Protein AF-A0A8C1F194-F1 (afdb_monomer_lite)

Radius of gyration: 72.13 Å; chains: 1; bounding box: 175×102×211 Å

Organism: NCBI:txid630221

Foldseek 3Di:
DDDDDDDDDDDDDDDDDDDDDDDDDDDDDDDDDDDDDDDDDDDDDDDDDDDDDDDDDDDDDDDDDDDDDDDDDDDDDDDDDDDDDDDDDDDDDDDDDPPPVVVVVVVVVVVVVVVVVVVVVVVVVVVVVVVVVVVVVVVDVVCDPVPPPPCVVCVVVVVVVVVVVVVVVVVVVVVVVVVVVVVVVVVVVVVVVVVVVVVVVVVVVVVVVVVVVVVVVVVVVVVVVVVVVVVVVVVVVVVVVVVVVVVVVVVVVVDPDPDPDDDDDDDPVVVVVVVVVVVVVVVVVVVVVVVVVVVVVVVVVVVVVVVVVVVVVVVVVVVVVVVVVVVVVVVVVVVVVVVVVVVVVVVVVVVVVVVVVVVVVVVVVVVVVVVVVVVVVVVVVVVVVVVVVVVVVVVVVVVVVVVVVVVVVVVVVVDDDDDDDDEDEEDADEDEDAAEDYEYAHYEYEYAAYDYEYAAYDYEYAHEEYEYEHDHYDYVHYHYDDYDDDDDDDDDDDDDDDD

Secondary structure (DSSP, 8-state):
-------PPPP-PPPP-PPPP----------PPPPPPP------------PPP-------------------------------------------S-HHHHHHHHHHHHHHHHHHHHHHHHHHHHHHHHHHHHHHHHHHHHH-S-----THHHHHHHHHHHHHHHHHHHHHHHHHHHHHHHHHHHHHHHHHHHHHHHHHHHHHHHHHHHHHHHHHHHHHHHHHHHHHHHHHHHHHHHHHHHHHHHHHHHHHHT----------S---HHHHHHHHHHHHHHHHHHHHHHHHHHHHHHHHHHHHHHHHHHHHHHHHHHHHHHHHHHHHHHHHHHHHHHHHHHHHHHHHHHHHHHHHHHHHHHHHHHHHHHHHHHHHHHHHHHHHHHHHHHHHHHHHHHHHHHHHHHHHHHHH--S--------EESSSEEEEEEEEEEEEEEEEEEEEEEEEEEEEEEEEEEEEEEEEEEEEEESSEEEEESS----------------

Structure (mmCIF, N/CA/C/O backbone):
data_AF-A0A8C1F194-F1
#
_entry.id   AF-A0A8C1F194-F1
#
loop_
_atom_site.group_PDB
_atom_site.id
_atom_site.type_symbol
_atom_site.label_atom_id
_atom_site.label_alt_id
_atom_site.label_comp_id
_atom_site.label_asym_id
_atom_site.label_entity_id
_atom_site.label_seq_id
_atom_site.pdbx_PDB_ins_code
_atom_site.Cartn_x
_atom_site.Cartn_y
_atom_site.Cartn_z
_atom_site.occupancy
_atom_site.B_iso_or_equiv
_atom_site.auth_seq_id
_atom_site.auth_comp_id
_atom_site.auth_asym_id
_atom_site.auth_atom_id
_atom_site.pdbx_PDB_model_num
ATOM 1 N N . MET A 1 1 ? -29.344 -15.451 88.064 1.00 50.44 1 MET A N 1
ATOM 2 C CA . MET A 1 1 ? -28.069 -15.823 87.417 1.00 50.44 1 MET A CA 1
ATOM 3 C C . MET A 1 1 ? -28.387 -16.299 86.014 1.00 50.44 1 MET A C 1
ATOM 5 O O . MET A 1 1 ? -28.995 -17.350 85.876 1.00 50.44 1 MET A O 1
ATOM 9 N N . SER A 1 2 ? -28.034 -15.521 84.996 1.00 39.72 2 SER A N 1
ATOM 10 C CA . SER A 1 2 ? -28.144 -15.930 83.594 1.00 39.72 2 SER A CA 1
ATOM 11 C C . SER A 1 2 ? -27.143 -15.118 82.774 1.00 39.72 2 SER A C 1
ATOM 13 O O . SER A 1 2 ? -27.039 -13.900 82.901 1.00 39.72 2 SER A O 1
ATOM 15 N N . ILE A 1 3 ? -26.323 -15.859 82.038 1.00 41.69 3 ILE A N 1
ATOM 16 C CA . ILE A 1 3 ? -25.083 -15.454 81.377 1.00 41.69 3 ILE A CA 1
ATOM 17 C C . ILE A 1 3 ? -25.414 -14.800 80.032 1.00 41.69 3 ILE A C 1
ATOM 19 O O . ILE A 1 3 ? -26.185 -15.351 79.251 1.00 41.69 3 ILE A O 1
ATOM 23 N N . SER A 1 4 ? -24.818 -13.637 79.760 1.00 36.31 4 SER A N 1
ATOM 24 C CA . SER A 1 4 ? -24.945 -12.918 78.488 1.00 36.31 4 SER A CA 1
ATOM 25 C C . SER A 1 4 ? -23.774 -13.282 77.573 1.00 36.31 4 SER A C 1
ATOM 27 O O . SER A 1 4 ? -22.620 -13.004 77.902 1.00 36.31 4 SER A O 1
ATOM 29 N N . VAL A 1 5 ? -24.058 -13.933 76.442 1.00 39.62 5 VAL A N 1
ATOM 30 C CA . VAL A 1 5 ? -23.066 -14.258 75.405 1.00 39.62 5 VAL A CA 1
ATOM 31 C C . VAL A 1 5 ? -23.180 -13.221 74.293 1.00 39.62 5 VAL A C 1
ATOM 33 O O . VAL A 1 5 ? -24.197 -13.124 73.612 1.00 39.62 5 VAL A O 1
ATOM 36 N N . ARG A 1 6 ? -22.119 -12.430 74.124 1.00 40.50 6 ARG A N 1
ATOM 37 C CA . ARG A 1 6 ? -21.979 -11.412 73.079 1.00 40.50 6 ARG A CA 1
ATOM 38 C C . ARG A 1 6 ? -21.239 -12.037 71.897 1.00 40.50 6 ARG A C 1
ATOM 40 O O . ARG A 1 6 ? -20.078 -12.409 72.041 1.00 40.50 6 ARG A O 1
ATOM 47 N N . THR A 1 7 ? -21.882 -12.144 70.739 1.00 40.09 7 THR A N 1
ATOM 48 C CA . THR A 1 7 ? -21.241 -12.602 69.496 1.00 40.09 7 THR A CA 1
ATOM 49 C C . THR A 1 7 ? -20.994 -11.397 68.592 1.00 40.09 7 THR A C 1
ATOM 51 O O . THR A 1 7 ? -21.928 -10.723 68.169 1.00 40.09 7 THR A O 1
ATOM 54 N N . THR A 1 8 ? -19.727 -11.094 68.321 1.00 44.09 8 THR A N 1
ATOM 55 C CA . THR A 1 8 ? -19.296 -10.064 67.366 1.00 44.09 8 THR A CA 1
ATOM 56 C C . THR A 1 8 ? -19.039 -10.712 66.008 1.00 44.09 8 THR A C 1
ATOM 58 O O . THR A 1 8 ? -18.159 -11.567 65.905 1.00 44.09 8 THR A O 1
ATOM 61 N N . THR A 1 9 ? -19.760 -10.308 64.961 1.00 38.78 9 THR A N 1
ATOM 62 C CA . THR A 1 9 ? -19.493 -10.744 63.581 1.00 38.78 9 THR A CA 1
ATOM 63 C C . THR A 1 9 ? -18.764 -9.657 62.795 1.00 38.78 9 THR A C 1
ATOM 65 O O . THR A 1 9 ? -19.242 -8.532 62.678 1.00 38.78 9 THR A O 1
ATOM 68 N N . SER A 1 10 ? -17.599 -10.038 62.274 1.00 33.31 10 SER A N 1
ATOM 69 C CA . SER A 1 10 ? -16.697 -9.285 61.399 1.00 33.31 10 SER A CA 1
ATOM 70 C C . SER A 1 10 ? -17.302 -9.047 60.007 1.00 33.31 10 SER A C 1
ATOM 72 O O . SER A 1 10 ? -17.855 -9.965 59.400 1.00 33.31 10 SER A O 1
ATOM 74 N N . THR A 1 11 ? -17.182 -7.819 59.501 1.00 40.97 11 THR A N 1
ATOM 75 C CA . THR A 1 11 ? -17.587 -7.367 58.163 1.00 40.97 11 THR A CA 1
ATOM 76 C C . THR A 1 11 ? -16.415 -7.448 57.177 1.00 40.97 11 THR A C 1
ATOM 78 O O . THR A 1 11 ? -15.354 -6.878 57.416 1.00 40.97 11 THR A O 1
ATOM 81 N N . VAL A 1 12 ? -16.622 -8.105 56.030 1.00 41.25 12 VAL A N 1
ATOM 82 C CA . VAL A 1 12 ? -15.700 -8.126 54.872 1.00 41.25 12 VAL A CA 1
ATOM 83 C C . VAL A 1 12 ? -16.417 -7.480 53.670 1.00 41.25 12 VAL A C 1
ATOM 85 O O . VAL A 1 12 ? -17.609 -7.745 53.489 1.00 41.25 12 VAL A O 1
ATOM 88 N N . PRO A 1 13 ? -15.764 -6.625 52.854 1.00 46.56 13 PRO A N 1
ATOM 89 C CA . PRO A 1 13 ? -16.450 -5.829 51.832 1.00 46.56 13 PRO A CA 1
ATOM 90 C C . PRO A 1 13 ? -16.726 -6.610 50.533 1.00 46.56 13 PRO A C 1
ATOM 92 O O . PRO A 1 13 ? -15.889 -7.374 50.055 1.00 46.56 13 PRO A O 1
ATOM 95 N N . ARG A 1 14 ? -17.908 -6.378 49.940 1.00 40.50 14 ARG A N 1
ATOM 96 C CA . ARG A 1 14 ? -18.351 -6.927 48.644 1.00 40.50 14 ARG A CA 1
ATOM 97 C C . ARG A 1 14 ? -17.940 -6.019 47.481 1.00 40.50 14 ARG A C 1
ATOM 99 O O . ARG A 1 14 ? -18.200 -4.820 47.503 1.00 40.50 14 ARG A O 1
ATOM 106 N N . THR A 1 15 ? -17.361 -6.618 46.445 1.00 36.88 15 THR A N 1
ATOM 107 C CA . THR A 1 15 ? -17.033 -6.005 45.152 1.00 36.88 15 THR A CA 1
ATOM 108 C C . THR A 1 15 ? -18.245 -6.016 44.208 1.00 36.88 15 THR A C 1
ATOM 110 O O . THR A 1 15 ? -18.933 -7.024 44.059 1.00 36.88 15 THR A O 1
ATOM 113 N N . MET A 1 16 ? -18.511 -4.874 43.568 1.00 36.81 16 MET A N 1
ATOM 114 C CA . MET A 1 16 ? -19.557 -4.672 42.556 1.00 36.81 16 MET A CA 1
ATOM 115 C C . MET A 1 16 ? -18.993 -4.964 41.158 1.00 36.81 16 MET A C 1
ATOM 117 O O . MET A 1 16 ? -17.970 -4.394 40.784 1.00 36.81 16 MET A O 1
ATOM 121 N N . THR A 1 17 ? -19.651 -5.825 40.374 1.00 37.31 17 THR A N 1
ATOM 122 C CA . THR A 1 17 ? -19.325 -6.053 38.953 1.00 37.31 17 THR A CA 1
ATOM 123 C C . THR A 1 17 ? -20.550 -5.785 38.077 1.00 37.31 17 THR A C 1
ATOM 125 O O . THR A 1 17 ? -21.579 -6.449 38.190 1.00 37.31 17 THR A O 1
ATOM 128 N N . SER A 1 18 ? -20.436 -4.779 37.208 1.00 34.41 18 SER A N 1
ATOM 129 C CA . SER A 1 18 ? -21.447 -4.379 36.223 1.00 34.41 18 SER A CA 1
ATOM 130 C C . SER A 1 18 ? -21.389 -5.281 34.984 1.00 34.41 18 SER A C 1
ATOM 132 O O . SER A 1 18 ? -20.311 -5.514 34.440 1.00 34.41 18 SER A O 1
ATOM 134 N N . LYS A 1 19 ? -22.542 -5.769 34.507 1.00 39.78 19 LYS A N 1
ATOM 135 C CA . LYS A 1 19 ? -22.670 -6.535 33.253 1.00 39.78 19 LYS A CA 1
ATOM 136 C C . LYS A 1 19 ? -23.066 -5.603 32.100 1.00 39.78 19 LYS A C 1
ATOM 138 O O . LYS A 1 19 ? -24.067 -4.901 32.208 1.00 39.78 19 LYS A O 1
ATOM 143 N N . SER A 1 20 ? -22.323 -5.633 30.992 1.00 32.28 20 SER A N 1
ATOM 144 C CA . SER A 1 20 ? -22.702 -5.018 29.713 1.00 32.28 20 SER A CA 1
ATOM 145 C C . SER A 1 20 ? -23.246 -6.079 28.746 1.00 32.28 20 SER A C 1
ATOM 147 O O . SER A 1 20 ? -22.721 -7.188 28.649 1.00 32.28 20 SER A O 1
ATOM 149 N N . ILE A 1 21 ? -24.337 -5.747 28.051 1.00 38.59 21 ILE A N 1
ATOM 150 C CA . ILE A 1 21 ? -25.030 -6.603 27.078 1.00 38.59 21 ILE A CA 1
ATOM 151 C C . ILE A 1 21 ? -24.616 -6.154 25.671 1.00 38.59 21 ILE A C 1
ATOM 153 O O . ILE A 1 21 ? -24.844 -5.003 25.305 1.00 38.59 21 ILE A O 1
ATOM 157 N N . ILE A 1 22 ? -24.027 -7.057 24.878 1.00 35.84 22 ILE A N 1
ATOM 158 C CA . ILE A 1 22 ? -23.713 -6.843 23.456 1.00 35.84 22 ILE A CA 1
ATOM 159 C C . ILE A 1 22 ? -24.602 -7.757 22.607 1.00 35.84 22 ILE A C 1
ATOM 161 O O . ILE A 1 22 ? -24.515 -8.983 22.677 1.00 35.84 22 ILE A O 1
ATOM 165 N N . THR A 1 23 ? -25.439 -7.138 21.777 1.00 32.66 23 THR A N 1
ATOM 166 C CA . THR A 1 23 ? -26.305 -7.776 20.779 1.00 32.66 23 THR A CA 1
ATOM 167 C C . THR A 1 23 ? -25.491 -8.143 19.533 1.00 32.66 23 THR A C 1
ATOM 169 O O . THR A 1 23 ? -24.888 -7.269 18.916 1.00 32.66 23 THR A O 1
ATOM 172 N N . LYS A 1 24 ? -25.479 -9.424 19.130 1.00 34.50 24 LYS A N 1
ATOM 173 C CA . LYS A 1 24 ? -24.885 -9.887 17.859 1.00 34.50 24 LYS A CA 1
ATOM 174 C C . LYS A 1 24 ? -25.947 -9.967 16.758 1.00 34.50 24 LYS A C 1
ATOM 176 O O . LYS A 1 24 ? -26.839 -10.809 16.815 1.00 34.50 24 LYS A O 1
ATOM 181 N N . THR A 1 25 ? -25.802 -9.143 15.726 1.00 31.45 25 THR A N 1
ATOM 182 C CA . THR A 1 25 ? -26.462 -9.294 14.421 1.00 31.45 25 THR A CA 1
ATOM 183 C C . THR A 1 25 ? -25.709 -10.330 13.583 1.00 31.45 25 THR A C 1
ATOM 185 O O . THR A 1 25 ? -24.483 -10.331 13.514 1.00 31.45 25 THR A O 1
ATOM 188 N N . ARG A 1 26 ? -26.454 -11.253 12.971 1.00 36.19 26 ARG A N 1
ATOM 189 C CA . ARG A 1 26 ? -25.947 -12.414 12.232 1.00 36.19 26 ARG A CA 1
ATOM 190 C C . ARG A 1 26 ? -26.053 -12.124 10.732 1.00 36.19 26 ARG A C 1
ATOM 192 O O . ARG A 1 26 ? -27.164 -12.040 10.220 1.00 36.19 26 ARG A O 1
ATOM 199 N N . SER A 1 27 ? -24.929 -12.005 10.030 1.00 30.56 27 SER A N 1
ATOM 200 C CA . SER A 1 27 ? -24.871 -12.098 8.567 1.00 30.56 27 SER A CA 1
ATOM 201 C C . SER A 1 27 ? -23.971 -13.273 8.187 1.00 30.56 27 SER A C 1
ATOM 203 O O . SER A 1 27 ? -22.844 -13.410 8.654 1.00 30.56 27 SER A O 1
ATOM 205 N N . SER A 1 28 ? -24.524 -14.190 7.400 1.00 36.44 28 SER A N 1
ATOM 206 C CA . SER A 1 28 ? -23.860 -15.395 6.914 1.00 36.44 28 SER A CA 1
ATOM 207 C C . SER A 1 28 ? -23.517 -15.226 5.438 1.00 36.44 28 SER A C 1
ATOM 209 O O . SER A 1 28 ? -24.425 -15.162 4.612 1.00 36.44 28 SER A O 1
ATOM 211 N N . SER A 1 29 ? -22.231 -15.224 5.099 1.00 33.88 29 SER A N 1
ATOM 212 C CA . SER A 1 29 ? -21.746 -15.513 3.749 1.00 33.88 29 SER A CA 1
ATOM 213 C C . SER A 1 29 ? -20.820 -16.727 3.816 1.00 33.88 29 SER A C 1
ATOM 215 O O . SER A 1 29 ? -19.783 -16.724 4.475 1.00 33.88 29 SER A O 1
ATOM 217 N N . ALA A 1 30 ? -21.256 -17.816 3.185 1.00 36.25 30 ALA A N 1
ATOM 218 C CA . ALA A 1 30 ? -20.486 -19.042 3.047 1.00 36.25 30 ALA A CA 1
ATOM 219 C C . ALA A 1 30 ? -19.430 -18.862 1.947 1.00 36.25 30 ALA A C 1
ATOM 221 O O . ALA A 1 30 ? -19.770 -18.487 0.825 1.00 36.25 30 ALA A O 1
ATOM 222 N N . ALA A 1 31 ? -18.166 -19.151 2.256 1.00 31.95 31 ALA A N 1
ATOM 223 C CA . ALA A 1 31 ? -17.082 -19.215 1.282 1.00 31.95 31 ALA A CA 1
ATOM 224 C C . ALA A 1 31 ? -16.715 -20.685 1.021 1.00 31.95 31 ALA A C 1
ATOM 226 O O . ALA A 1 31 ? -16.329 -21.410 1.937 1.00 31.95 31 ALA A O 1
ATOM 227 N N . PHE A 1 32 ? -16.848 -21.125 -0.231 1.00 36.69 32 PHE A N 1
ATOM 228 C CA . PHE A 1 32 ? -16.298 -22.393 -0.719 1.00 36.69 32 PHE A CA 1
ATOM 229 C C . PHE A 1 32 ? -14.811 -22.211 -1.084 1.00 36.69 32 PHE A C 1
ATOM 231 O O . PHE A 1 32 ? -14.456 -21.155 -1.614 1.00 36.69 32 PHE A O 1
ATOM 238 N N . PRO A 1 33 ? -13.933 -23.210 -0.869 1.00 37.69 33 PRO A N 1
ATOM 239 C CA . PRO A 1 33 ? -12.520 -23.094 -1.218 1.00 37.69 33 PRO A CA 1
ATOM 240 C C . PRO A 1 33 ? -12.282 -23.375 -2.712 1.00 37.69 33 PRO A C 1
ATOM 242 O O . PRO A 1 33 ? -12.749 -24.378 -3.253 1.00 37.69 33 PRO A O 1
ATOM 245 N N . GLN A 1 34 ? -11.520 -22.503 -3.375 1.00 36.06 34 GLN A N 1
ATOM 246 C CA . GLN A 1 34 ? -11.025 -22.708 -4.741 1.00 36.06 34 GLN A CA 1
ATOM 247 C C . GLN A 1 34 ? -9.754 -23.575 -4.725 1.00 36.06 34 GLN A C 1
ATOM 249 O O . GLN A 1 34 ? -8.844 -23.349 -3.928 1.00 36.06 34 GLN A O 1
ATOM 254 N N . LYS A 1 35 ? -9.698 -24.575 -5.615 1.00 36.41 35 LYS A N 1
ATOM 255 C CA . LYS A 1 35 ? -8.530 -25.442 -5.845 1.00 36.41 35 LYS A CA 1
ATOM 256 C C . LYS A 1 35 ? -7.415 -24.675 -6.566 1.00 36.41 35 LYS A C 1
ATOM 258 O O . LYS A 1 35 ? -7.671 -23.999 -7.557 1.00 36.41 35 LYS A O 1
ATOM 263 N N . ALA A 1 36 ? -6.174 -24.865 -6.122 1.00 31.84 36 ALA A N 1
ATOM 264 C CA . ALA A 1 36 ? -4.975 -24.425 -6.832 1.00 31.84 36 ALA A CA 1
ATOM 265 C C . ALA A 1 36 ? -4.619 -25.394 -7.977 1.00 31.84 36 ALA A C 1
ATOM 267 O O . ALA A 1 36 ? -4.652 -26.612 -7.795 1.00 31.84 36 ALA A O 1
ATOM 268 N N . HIS A 1 37 ? -4.241 -24.852 -9.137 1.00 33.53 37 HIS A N 1
ATOM 269 C CA . HIS A 1 37 ? -3.618 -25.605 -10.227 1.00 33.53 37 HIS A CA 1
ATOM 270 C C . HIS A 1 37 ? -2.093 -25.468 -10.145 1.00 33.53 37 HIS A C 1
ATOM 272 O O . HIS A 1 37 ? -1.569 -24.356 -10.111 1.00 33.53 37 HIS A O 1
ATOM 278 N N . SER A 1 38 ? -1.388 -26.602 -10.119 1.00 35.56 38 SER A N 1
ATOM 279 C CA . SER A 1 38 ? 0.062 -26.660 -10.294 1.00 35.56 38 SER A CA 1
ATOM 280 C C . SER A 1 38 ? 0.410 -26.592 -11.780 1.00 35.56 38 SER A C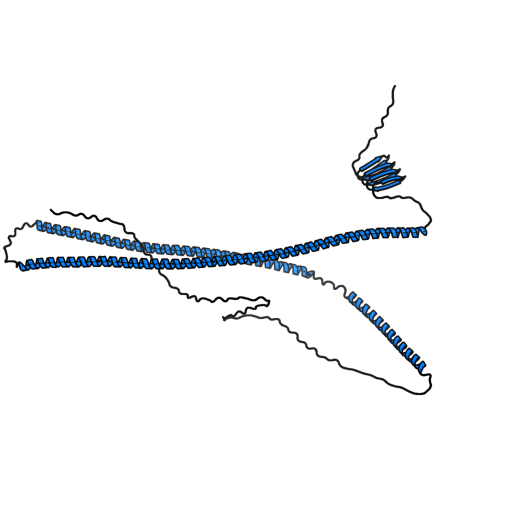 1
ATOM 282 O O . SER A 1 38 ? -0.277 -27.179 -12.617 1.00 35.56 38 SER A O 1
ATOM 284 N N . VAL A 1 39 ? 1.498 -25.900 -12.114 1.00 37.81 39 VAL A N 1
ATOM 285 C CA . VAL A 1 39 ? 2.133 -26.018 -13.428 1.00 37.81 39 VAL A CA 1
ATOM 286 C C . VAL A 1 39 ? 3.624 -26.211 -13.194 1.00 37.81 39 VAL A C 1
ATOM 288 O O . VAL A 1 39 ? 4.308 -25.321 -12.695 1.00 37.81 39 VAL A O 1
ATOM 291 N N . TYR A 1 40 ? 4.104 -27.410 -13.510 1.00 33.06 40 TYR A N 1
ATOM 292 C CA . TYR A 1 40 ? 5.517 -27.761 -13.561 1.00 33.06 40 TYR A CA 1
ATOM 293 C C . TYR A 1 40 ? 5.860 -28.167 -14.996 1.00 33.06 40 TYR A C 1
ATOM 295 O O . TYR A 1 40 ? 5.153 -28.986 -15.579 1.00 33.06 40 TYR A O 1
ATOM 303 N N . GLY A 1 41 ? 6.978 -27.643 -15.507 1.00 34.88 41 GLY A N 1
ATOM 304 C CA . GLY A 1 41 ? 7.776 -28.261 -16.569 1.00 34.88 41 GLY A CA 1
ATOM 305 C C . GLY A 1 41 ? 7.642 -27.674 -17.980 1.00 34.88 41 GLY A C 1
ATOM 306 O O . GLY A 1 41 ? 6.553 -27.615 -18.537 1.00 34.88 41 GLY A O 1
ATOM 307 N N . GLY A 1 42 ? 8.793 -27.359 -18.592 1.00 32.97 42 GLY A N 1
ATOM 308 C CA . GLY A 1 42 ? 8.965 -27.463 -20.047 1.00 32.97 42 GLY A CA 1
ATOM 309 C C . GLY A 1 42 ? 9.643 -26.283 -20.743 1.00 32.97 42 GLY A C 1
ATOM 310 O O . GLY A 1 42 ? 9.006 -25.285 -21.049 1.00 32.97 42 GLY A O 1
ATOM 311 N N . SER A 1 43 ? 10.927 -26.448 -21.057 1.00 37.84 43 SER A N 1
ATOM 312 C CA . SER A 1 43 ? 11.698 -25.643 -22.011 1.00 37.84 43 SER A CA 1
ATOM 313 C C . SER A 1 43 ? 11.348 -26.025 -23.457 1.00 37.84 43 SER A C 1
ATOM 315 O O . SER A 1 43 ? 11.416 -27.208 -23.773 1.00 37.84 43 SER A O 1
ATOM 317 N N . LEU A 1 44 ? 10.979 -25.051 -24.298 1.00 33.19 44 LEU A N 1
ATOM 318 C CA . LEU A 1 44 ? 11.390 -24.798 -25.700 1.00 33.19 44 LEU A CA 1
ATOM 319 C C . LEU A 1 44 ? 10.348 -23.890 -26.385 1.00 33.19 44 LEU A C 1
ATOM 321 O O . LEU A 1 44 ? 9.165 -23.929 -26.064 1.00 33.19 44 LEU A O 1
ATOM 325 N N . GLY A 1 45 ? 10.809 -23.049 -27.312 1.00 36.47 45 GLY A N 1
ATOM 326 C CA . GLY A 1 45 ? 10.056 -21.942 -27.904 1.00 36.47 45 GLY A CA 1
ATOM 327 C C . GLY A 1 45 ? 8.712 -22.285 -28.559 1.00 36.47 45 GLY A C 1
ATOM 328 O O . GLY A 1 45 ? 8.514 -23.348 -29.137 1.00 36.47 45 GLY A O 1
ATOM 329 N N . GLY A 1 46 ? 7.806 -21.309 -28.518 1.00 37.00 46 GLY A N 1
ATOM 330 C CA . GLY A 1 46 ? 6.520 -21.356 -29.207 1.00 37.00 46 GLY A CA 1
ATOM 331 C C . GLY A 1 46 ? 5.481 -20.501 -28.491 1.00 37.00 46 GLY A C 1
ATOM 332 O O . GLY A 1 46 ? 5.249 -20.656 -27.302 1.00 37.00 46 GLY A O 1
ATOM 333 N N . SER A 1 47 ? 4.886 -19.559 -29.215 1.00 39.75 47 SER A N 1
ATOM 334 C CA . SER A 1 47 ? 3.900 -18.589 -28.732 1.00 39.75 47 SER A CA 1
ATOM 335 C C . SER A 1 47 ? 2.678 -19.257 -28.072 1.00 39.75 47 SER A C 1
ATOM 337 O O . SER A 1 47 ? 1.928 -19.963 -28.746 1.00 39.75 47 SER A O 1
ATOM 339 N N . THR A 1 48 ? 2.428 -19.003 -26.781 1.00 33.78 48 THR A N 1
ATOM 340 C CA . THR A 1 48 ? 1.208 -19.471 -26.100 1.00 33.78 48 THR A CA 1
ATOM 341 C C . THR A 1 48 ? 0.132 -18.389 -26.146 1.00 33.78 48 THR A C 1
ATOM 343 O O . THR A 1 48 ? 0.188 -17.392 -25.428 1.00 33.78 48 THR A O 1
ATOM 346 N N . ARG A 1 49 ? -0.874 -18.599 -26.999 1.00 39.06 49 ARG A N 1
ATOM 347 C CA . ARG A 1 49 ? -2.135 -17.850 -26.994 1.00 39.06 49 ARG A CA 1
ATOM 348 C C . ARG A 1 49 ? -3.010 -18.366 -25.850 1.00 39.06 49 ARG A C 1
ATOM 350 O O . ARG A 1 49 ? -3.437 -19.516 -25.877 1.00 39.06 49 ARG A O 1
ATOM 357 N N . THR A 1 50 ? -3.304 -17.527 -24.864 1.00 32.84 50 THR A N 1
ATOM 358 C CA . THR A 1 50 ? -4.297 -17.822 -23.825 1.00 32.84 50 THR A CA 1
ATOM 359 C C . THR A 1 50 ? -5.705 -17.519 -24.342 1.00 32.84 50 THR A C 1
ATOM 361 O O . THR A 1 50 ? -6.062 -16.378 -24.626 1.00 32.84 50 THR A O 1
ATOM 364 N N . SER A 1 51 ? -6.512 -18.573 -24.482 1.00 29.95 51 SER A N 1
ATOM 365 C CA . SER A 1 51 ? -7.951 -18.492 -24.743 1.00 29.95 51 SER A CA 1
ATOM 366 C C . SER A 1 51 ? -8.673 -18.091 -23.455 1.00 29.95 51 SER A C 1
ATOM 368 O O . SER A 1 51 ? -8.532 -18.764 -22.434 1.00 29.95 51 SER A O 1
ATOM 370 N N . THR A 1 52 ? -9.429 -16.992 -23.485 1.00 34.34 52 THR A N 1
ATOM 371 C CA . THR A 1 52 ? -10.329 -16.605 -22.391 1.00 34.34 52 THR A CA 1
ATOM 372 C C . THR A 1 52 ? -11.756 -16.997 -22.751 1.00 34.34 52 THR A C 1
ATOM 374 O O . THR A 1 52 ? -12.335 -16.515 -23.721 1.00 34.34 52 THR A O 1
ATOM 377 N N . TYR A 1 53 ? -12.333 -17.882 -21.945 1.00 30.83 53 TYR A N 1
ATOM 378 C CA . TYR A 1 53 ? -13.764 -18.144 -21.910 1.00 30.83 53 TYR A CA 1
ATOM 379 C C . TYR A 1 53 ? -14.439 -16.997 -21.141 1.00 30.83 53 TYR A C 1
ATOM 381 O O . TYR A 1 53 ? -14.168 -16.784 -19.961 1.00 30.83 53 TYR A O 1
ATOM 389 N N . ARG A 1 54 ? -15.319 -16.236 -21.802 1.00 30.77 54 ARG A N 1
ATOM 390 C CA . ARG A 1 54 ? -16.285 -15.358 -21.126 1.00 30.77 54 ARG A CA 1
ATOM 391 C C . ARG A 1 54 ? -17.684 -15.936 -21.287 1.00 30.77 54 ARG A C 1
ATOM 393 O O . ARG A 1 54 ? -18.194 -16.052 -22.397 1.00 30.77 54 ARG A O 1
ATOM 400 N N . VAL A 1 55 ? -18.279 -16.282 -20.149 1.00 32.53 55 VAL A N 1
ATOM 401 C CA . VAL A 1 55 ? -19.723 -16.465 -19.971 1.00 32.53 55 VAL A CA 1
ATOM 402 C C . VAL A 1 55 ? -20.394 -15.087 -20.050 1.00 32.53 55 VAL A C 1
ATOM 404 O O . VAL A 1 55 ? -19.822 -14.087 -19.618 1.00 32.53 55 VAL A O 1
ATOM 407 N N . GLY A 1 56 ? -21.552 -15.052 -20.711 1.00 29.88 56 GLY A N 1
ATOM 408 C CA . GLY A 1 56 ? -22.137 -13.873 -21.344 1.00 29.88 56 GLY A CA 1
ATOM 409 C C . GLY A 1 56 ? -22.756 -12.799 -20.447 1.00 29.88 56 GLY A C 1
ATOM 410 O O . GLY A 1 56 ? -22.997 -12.986 -19.258 1.00 29.88 56 GLY A O 1
ATOM 411 N N . GLY A 1 57 ? -23.049 -11.671 -21.101 1.00 30.20 57 GLY A N 1
ATOM 412 C CA . GLY A 1 57 ? -23.755 -10.513 -20.556 1.00 30.20 57 GLY A CA 1
ATOM 413 C C . GLY A 1 57 ? -23.731 -9.310 -21.511 1.00 30.20 57 GLY A C 1
ATOM 414 O O . GLY A 1 57 ? -22.881 -8.450 -21.359 1.00 30.20 57 GLY A O 1
ATOM 415 N N . GLY A 1 58 ? -24.639 -9.305 -22.500 1.00 30.47 58 GLY A N 1
ATOM 416 C CA . GLY A 1 58 ? -25.351 -8.146 -23.087 1.00 30.47 58 GLY A CA 1
ATOM 417 C C . GLY A 1 58 ? -24.621 -6.901 -23.640 1.00 30.47 58 GLY A C 1
ATOM 418 O O . GLY A 1 58 ? -24.055 -6.128 -22.882 1.00 30.47 58 GLY A O 1
ATOM 419 N N . GLY A 1 59 ? -24.847 -6.628 -24.942 1.00 31.39 59 GLY A N 1
ATOM 420 C CA . GLY A 1 59 ? -24.764 -5.311 -25.620 1.00 31.39 59 GLY A CA 1
ATOM 421 C C . GLY A 1 59 ? -23.355 -4.922 -26.093 1.00 31.39 59 GLY A C 1
ATOM 422 O O . GLY A 1 59 ? -22.482 -4.688 -25.277 1.00 31.39 59 GLY A O 1
ATOM 423 N N . GLY A 1 60 ? -22.985 -4.875 -27.376 1.00 30.62 60 GLY A N 1
ATOM 424 C CA . GLY A 1 60 ? -23.706 -4.426 -28.568 1.00 30.62 60 GLY A CA 1
ATOM 425 C C . GLY A 1 60 ? -23.226 -3.010 -28.922 1.00 30.62 60 GLY A C 1
ATOM 426 O O . GLY A 1 60 ? -23.487 -2.118 -28.133 1.00 30.62 60 GLY A O 1
ATOM 427 N N . TYR A 1 61 ? -22.519 -2.861 -30.059 1.00 33.47 61 TYR A N 1
ATOM 428 C CA . TYR A 1 61 ? -22.286 -1.668 -30.916 1.00 33.47 61 TYR A CA 1
ATOM 429 C C . TYR A 1 61 ? -20.817 -1.428 -31.345 1.00 33.47 61 TYR A C 1
ATOM 431 O O . TYR A 1 61 ? -19.981 -1.033 -30.542 1.00 33.47 61 TYR A O 1
ATOM 439 N N . GLY A 1 62 ? -20.583 -1.580 -32.665 1.00 31.44 62 GLY A N 1
ATOM 440 C CA . GLY A 1 62 ? -19.548 -0.918 -33.491 1.00 31.44 62 GLY A CA 1
ATOM 441 C C . GLY A 1 62 ? -18.119 -1.469 -33.384 1.00 31.44 62 GLY A C 1
ATOM 442 O O . GLY A 1 62 ? -17.603 -1.659 -32.299 1.00 31.44 62 GLY A O 1
ATOM 443 N N . GLY A 1 63 ? -17.354 -1.738 -34.438 1.00 33.03 63 GLY A N 1
ATOM 444 C CA . GLY A 1 63 ? -17.486 -1.596 -35.885 1.00 33.03 63 GLY A CA 1
ATOM 445 C C . GLY A 1 63 ? -16.123 -2.017 -36.457 1.00 33.03 63 GLY A C 1
ATOM 446 O O . GLY A 1 63 ? -15.093 -1.502 -36.028 1.00 33.03 63 GLY A O 1
ATOM 447 N N . GLY A 1 64 ? -16.100 -3.025 -37.330 1.00 31.12 64 GLY A N 1
ATOM 448 C CA . GLY A 1 64 ? -14.871 -3.597 -37.882 1.00 31.12 64 GLY A CA 1
ATOM 449 C C . GLY A 1 64 ? -14.455 -2.934 -39.193 1.00 31.12 64 GLY A C 1
ATOM 450 O O . GLY A 1 64 ? -15.295 -2.694 -40.053 1.00 31.12 64 GLY A O 1
ATOM 451 N N . TYR A 1 65 ? -13.151 -2.720 -39.366 1.00 34.94 65 TYR A N 1
ATOM 452 C CA . TYR A 1 65 ? -12.519 -2.512 -40.668 1.00 34.94 65 TYR A CA 1
ATOM 453 C C . TYR A 1 65 ? -11.300 -3.433 -40.763 1.00 34.94 65 TYR A C 1
ATOM 455 O O . TYR A 1 65 ? -10.287 -3.217 -40.103 1.00 34.94 65 TYR A O 1
ATOM 463 N N . GLY A 1 66 ? -11.435 -4.497 -41.556 1.00 31.36 66 GLY A N 1
ATOM 464 C CA . GLY A 1 66 ? -10.345 -5.376 -41.965 1.00 31.36 66 GLY A CA 1
ATOM 465 C C . GLY A 1 66 ? -9.919 -5.036 -43.392 1.00 31.36 66 GLY A C 1
ATOM 466 O O . GLY A 1 66 ? -10.750 -5.015 -44.295 1.00 31.36 66 GLY A O 1
ATOM 467 N N . PHE A 1 67 ? -8.627 -4.777 -43.588 1.00 32.62 67 PHE A N 1
ATOM 468 C CA . PHE A 1 67 ? -7.984 -4.694 -44.899 1.00 32.62 67 PHE A CA 1
ATOM 469 C C . PHE A 1 67 ? -7.317 -6.041 -45.203 1.00 32.62 67 PHE A C 1
ATOM 471 O O . PHE A 1 67 ? -6.400 -6.454 -44.498 1.00 32.62 67 PHE A O 1
ATOM 478 N N . GLY A 1 68 ? -7.770 -6.717 -46.259 1.00 33.53 68 GLY A N 1
ATOM 479 C CA . GLY A 1 68 ? -7.178 -7.955 -46.765 1.00 33.53 68 GLY A CA 1
ATOM 480 C C . GLY A 1 68 ? -7.497 -8.120 -48.247 1.00 33.53 68 GLY A C 1
ATOM 481 O O . GLY A 1 68 ? -8.514 -8.705 -48.599 1.00 33.53 68 GLY A O 1
ATOM 482 N N . GLY A 1 69 ? -6.652 -7.552 -49.111 1.00 33.66 69 GLY A N 1
ATOM 483 C CA . GLY A 1 69 ? -6.738 -7.689 -50.566 1.00 33.66 69 GLY A CA 1
ATOM 484 C C . GLY A 1 69 ? -5.843 -8.824 -51.057 1.00 33.66 69 GLY A C 1
ATOM 485 O O . GLY A 1 69 ? -4.620 -8.710 -51.007 1.00 33.66 69 GLY A O 1
ATOM 486 N N . GLY A 1 70 ? -6.457 -9.917 -51.512 1.00 33.00 70 GLY A N 1
ATOM 487 C CA . GLY A 1 70 ? -5.790 -11.005 -52.223 1.00 33.00 70 GLY A CA 1
ATOM 488 C C . GLY A 1 70 ? -5.718 -10.712 -53.722 1.00 33.00 70 GLY A C 1
ATOM 489 O O . GLY A 1 70 ? -6.733 -10.408 -54.345 1.00 33.00 70 GLY A O 1
ATOM 490 N N . TYR A 1 71 ? -4.519 -10.815 -54.295 1.00 34.31 71 TYR A N 1
ATOM 491 C CA . TYR A 1 71 ? -4.274 -10.738 -55.733 1.00 34.31 71 TYR A CA 1
ATOM 492 C C . TYR A 1 71 ? -4.217 -12.157 -56.307 1.00 34.31 71 TYR A C 1
ATOM 494 O O . TYR A 1 71 ? -3.337 -12.938 -55.951 1.00 34.31 71 TYR A O 1
ATOM 502 N N . GLY A 1 72 ? -5.155 -12.481 -57.196 1.00 31.75 72 GLY A N 1
ATOM 503 C CA . GLY A 1 72 ? -5.128 -13.660 -58.056 1.00 31.75 72 GLY A CA 1
ATOM 504 C C . GLY A 1 72 ? -5.203 -13.212 -59.514 1.00 31.75 72 GLY A C 1
ATOM 505 O O . GLY A 1 72 ? -6.123 -12.492 -59.888 1.00 31.75 72 GLY A O 1
ATOM 506 N N . GLY A 1 73 ? -4.227 -13.613 -60.326 1.00 35.91 73 GLY A N 1
ATOM 507 C CA . GLY A 1 73 ? -4.179 -13.325 -61.759 1.00 35.91 73 GLY A CA 1
ATOM 508 C C . GLY A 1 73 ? -3.411 -14.425 -62.479 1.00 35.91 73 GLY A C 1
ATOM 509 O O . GLY A 1 73 ? -2.185 -14.471 -62.415 1.00 35.91 73 GLY A O 1
ATOM 510 N N . GLY A 1 74 ? -4.148 -15.344 -63.104 1.00 33.03 74 GLY A N 1
ATOM 511 C CA . GLY A 1 74 ? -3.604 -16.424 -63.920 1.00 33.03 74 GLY A CA 1
ATOM 512 C C . GLY A 1 74 ? -3.163 -15.919 -65.293 1.00 33.03 74 GLY A C 1
ATOM 513 O O . GLY A 1 74 ? -3.892 -15.180 -65.948 1.00 33.03 74 GLY A O 1
ATOM 514 N N . TYR A 1 75 ? -1.979 -16.349 -65.727 1.00 34.69 75 TYR A N 1
ATOM 515 C CA . TYR A 1 75 ? -1.463 -16.147 -67.077 1.00 34.69 75 TYR A CA 1
ATOM 516 C C . TYR A 1 75 ? -1.443 -17.488 -67.813 1.00 34.69 75 TYR A C 1
ATOM 518 O O . TYR A 1 75 ? -0.773 -18.429 -67.392 1.00 34.69 75 TYR A O 1
ATOM 526 N N . GLY A 1 76 ? -2.178 -17.555 -68.921 1.00 31.22 76 GLY A N 1
ATOM 527 C CA . GLY A 1 76 ? -2.104 -18.604 -69.930 1.00 31.22 76 GLY A CA 1
ATOM 528 C C . GLY A 1 76 ? -2.040 -17.948 -71.308 1.00 31.22 76 GLY A C 1
ATOM 529 O O . GLY A 1 76 ? -2.784 -17.009 -71.577 1.00 31.22 76 GLY A O 1
ATOM 530 N N . GLY A 1 77 ? -1.131 -18.412 -72.165 1.00 34.22 77 GLY A N 1
ATOM 531 C CA . GLY A 1 77 ? -0.973 -17.903 -73.528 1.00 34.22 77 GLY A CA 1
ATOM 532 C C . GLY A 1 77 ? 0.248 -18.511 -74.208 1.00 34.22 77 GLY A C 1
ATOM 533 O O . GLY A 1 77 ? 1.347 -17.973 -74.107 1.00 34.22 77 GLY A O 1
ATOM 534 N N . GLY A 1 78 ? 0.054 -19.670 -74.841 1.00 33.12 78 GLY A N 1
ATOM 535 C CA . GLY A 1 78 ? 1.071 -20.372 -75.620 1.00 33.12 78 GLY A CA 1
ATOM 536 C C . GLY A 1 78 ? 1.339 -19.703 -76.970 1.00 33.12 78 GLY A C 1
ATOM 537 O O . GLY A 1 78 ? 0.423 -19.203 -77.619 1.00 33.12 78 GLY A O 1
ATOM 538 N N . TYR A 1 79 ? 2.604 -19.732 -77.387 1.00 33.72 79 TYR A N 1
ATOM 539 C CA . TYR A 1 79 ? 3.076 -19.286 -78.696 1.00 33.72 79 TYR A CA 1
ATOM 540 C C . TYR A 1 79 ? 3.399 -20.507 -79.564 1.00 33.72 79 TYR A C 1
ATOM 542 O O . TYR A 1 79 ? 4.153 -21.385 -79.146 1.00 33.72 79 TYR A O 1
ATOM 550 N N . GLY A 1 80 ? 2.845 -20.552 -80.777 1.00 31.73 80 GLY A N 1
ATOM 551 C CA . GLY A 1 80 ? 3.141 -21.559 -81.794 1.00 31.73 80 GLY A CA 1
ATOM 552 C C . GLY A 1 80 ? 2.873 -21.023 -83.203 1.00 31.73 80 GLY A C 1
ATOM 553 O O . GLY A 1 80 ? 1.829 -20.421 -83.442 1.00 31.73 80 GLY A O 1
ATOM 554 N N . GLY A 1 81 ? 3.824 -21.254 -84.115 1.00 32.69 81 GLY A N 1
ATOM 555 C CA . GLY A 1 81 ? 3.767 -20.941 -85.554 1.00 32.69 81 GLY A CA 1
ATOM 556 C C . GLY A 1 81 ? 5.016 -20.167 -86.010 1.00 32.69 81 GLY A C 1
ATOM 557 O O . GLY A 1 81 ? 5.219 -19.046 -85.570 1.00 32.69 81 GLY A O 1
ATOM 558 N N . GLY A 1 82 ? 5.947 -20.653 -86.838 1.00 33.41 82 GLY A N 1
ATOM 559 C CA . GLY A 1 82 ? 6.025 -21.885 -87.622 1.00 33.41 82 GLY A CA 1
ATOM 560 C C . GLY A 1 82 ? 5.749 -21.664 -89.113 1.00 33.41 82 GLY A C 1
ATOM 561 O O . GLY A 1 82 ? 4.678 -22.055 -89.536 1.00 33.41 82 GLY A O 1
ATOM 562 N N . TYR A 1 83 ? 6.696 -21.098 -89.880 1.00 34.16 83 TYR A N 1
ATOM 563 C CA . TYR A 1 83 ? 6.828 -21.168 -91.358 1.00 34.16 83 TYR A CA 1
ATOM 564 C C . TYR A 1 83 ? 8.297 -20.808 -91.705 1.00 34.16 83 TYR A C 1
ATOM 566 O O . TYR A 1 83 ? 8.793 -19.818 -91.183 1.00 34.16 83 TYR A O 1
ATOM 574 N N . GLY A 1 84 ? 9.114 -21.520 -92.490 1.00 32.81 84 GLY A N 1
ATOM 575 C CA . GLY A 1 84 ? 8.891 -22.647 -93.395 1.00 32.81 84 GLY A CA 1
ATOM 576 C C . GLY A 1 84 ? 8.975 -22.205 -94.864 1.00 32.81 84 GLY A C 1
ATOM 577 O O . GLY A 1 84 ? 7.979 -21.740 -95.400 1.00 32.81 84 GLY A O 1
ATOM 578 N N . GLY A 1 85 ? 10.136 -22.376 -95.511 1.00 34.25 85 GLY A N 1
ATOM 579 C CA . GLY A 1 85 ? 10.312 -22.271 -96.971 1.00 34.25 85 GLY A CA 1
ATOM 580 C C . GLY A 1 85 ? 11.785 -22.040 -97.346 1.00 34.25 85 GLY A C 1
ATOM 581 O O . GLY A 1 85 ? 12.396 -21.111 -96.841 1.00 34.25 85 GLY A O 1
ATOM 582 N N . GLY A 1 86 ? 12.471 -22.837 -98.164 1.00 33.28 86 GLY A N 1
ATOM 583 C CA . GLY A 1 86 ? 12.033 -23.895 -99.070 1.00 33.28 86 GLY A CA 1
ATOM 584 C C . GLY A 1 86 ? 12.704 -23.686 -100.432 1.00 33.28 86 GLY A C 1
ATOM 585 O O . GLY A 1 86 ? 12.305 -22.801 -101.172 1.00 33.28 86 GLY A O 1
ATOM 586 N N . PHE A 1 87 ? 13.755 -24.476 -100.677 1.00 32.91 87 PHE A N 1
ATOM 587 C CA . PHE A 1 87 ? 14.385 -24.914 -101.935 1.00 32.91 87 PHE A CA 1
ATOM 588 C C . PHE A 1 87 ? 13.772 -24.502 -103.291 1.00 32.91 87 PHE A C 1
ATOM 590 O O . PHE A 1 87 ? 12.555 -24.506 -103.439 1.00 32.91 87 PHE A O 1
ATOM 597 N N . SER A 1 88 ? 14.616 -24.394 -104.338 1.00 34.72 88 SER A N 1
ATOM 598 C CA . SER A 1 88 ? 14.542 -25.306 -105.512 1.00 34.72 88 SER A CA 1
ATOM 599 C C . SER A 1 88 ? 15.532 -25.002 -106.673 1.00 34.72 88 SER A C 1
ATOM 601 O O . SER A 1 88 ? 15.621 -23.871 -107.129 1.00 34.72 88 SER A O 1
ATOM 603 N N . THR A 1 89 ? 16.222 -26.076 -107.127 1.00 34.34 89 THR A N 1
ATOM 604 C CA . THR A 1 89 ? 16.579 -26.531 -108.517 1.00 34.34 89 THR A CA 1
ATOM 605 C C . THR A 1 89 ? 17.225 -25.583 -109.541 1.00 34.34 89 THR A C 1
ATOM 607 O O . THR A 1 89 ? 16.821 -24.442 -109.661 1.00 34.34 89 THR A O 1
ATOM 610 N N . GLY A 1 90 ? 18.147 -25.976 -110.435 1.00 37.34 90 GLY A N 1
ATOM 611 C CA . GLY A 1 90 ? 18.692 -27.245 -110.973 1.00 37.34 90 GLY A CA 1
ATOM 612 C C . GLY A 1 90 ? 19.603 -26.866 -112.181 1.00 37.34 90 GLY A C 1
ATOM 613 O O . GLY A 1 90 ? 19.504 -25.736 -112.645 1.00 37.34 90 GLY A O 1
ATOM 614 N N . ILE A 1 91 ? 20.557 -27.668 -112.690 1.00 36.91 91 ILE A N 1
ATOM 615 C CA . ILE A 1 91 ? 20.390 -28.634 -113.808 1.00 36.91 91 ILE A CA 1
ATOM 616 C C . ILE A 1 91 ? 21.791 -29.044 -114.376 1.00 36.91 91 ILE A C 1
ATOM 618 O O . ILE A 1 91 ? 22.650 -28.181 -114.511 1.00 36.91 91 ILE A O 1
ATOM 622 N N . MET A 1 92 ? 21.921 -30.334 -114.772 1.00 37.75 92 MET A N 1
ATOM 623 C CA . MET A 1 92 ? 22.864 -31.040 -115.707 1.00 37.75 92 MET A CA 1
ATOM 624 C C . MET A 1 92 ? 24.374 -31.127 -115.364 1.00 37.75 92 MET A C 1
ATOM 626 O O . MET A 1 92 ? 25.035 -30.112 -115.224 1.00 37.75 92 MET A O 1
ATOM 630 N N . VAL A 1 93 ? 24.982 -32.299 -115.088 1.00 40.16 93 VAL A N 1
ATOM 631 C CA . VAL A 1 93 ? 25.266 -33.528 -115.893 1.00 40.16 93 VAL A CA 1
ATOM 632 C C . VAL A 1 93 ? 26.377 -33.348 -116.946 1.00 40.16 93 VAL A C 1
ATOM 634 O O . VAL A 1 93 ? 26.139 -32.736 -117.979 1.00 40.16 93 VAL A O 1
ATOM 637 N N . GLY A 1 94 ? 27.529 -34.010 -116.725 1.00 36.69 94 GLY A N 1
ATOM 638 C CA . GLY A 1 94 ? 28.390 -34.528 -117.803 1.00 36.69 94 GLY A CA 1
ATOM 639 C C . GLY A 1 94 ? 29.906 -34.301 -117.690 1.00 36.69 94 GLY A C 1
ATOM 640 O O . GLY A 1 94 ? 30.386 -33.301 -118.195 1.00 36.69 94 GLY A O 1
ATOM 641 N N . GLY A 1 95 ? 30.638 -35.292 -117.159 1.00 40.78 95 GLY A N 1
ATOM 642 C CA . GLY A 1 95 ? 31.960 -35.703 -117.673 1.00 40.78 95 GLY A CA 1
ATOM 643 C C . GLY A 1 95 ? 33.223 -34.930 -117.259 1.00 40.78 95 GLY A C 1
ATOM 644 O O . GLY A 1 95 ? 33.265 -33.713 -117.280 1.00 40.78 95 GLY A O 1
ATOM 645 N N . ASP A 1 96 ? 34.271 -35.708 -116.983 1.00 40.47 96 ASP A N 1
ATOM 646 C CA . ASP A 1 96 ? 35.702 -35.379 -117.026 1.00 40.47 96 ASP A CA 1
ATOM 647 C C . ASP A 1 96 ? 36.324 -34.520 -115.909 1.00 40.47 96 ASP A C 1
ATOM 649 O O . ASP A 1 96 ? 36.403 -33.303 -115.970 1.00 40.47 96 ASP A O 1
ATOM 653 N N . SER A 1 97 ? 36.824 -35.226 -114.883 1.00 49.84 97 SER A N 1
ATOM 654 C CA . SER A 1 97 ? 38.160 -35.122 -114.249 1.00 49.84 97 SER A CA 1
ATOM 655 C C . SER A 1 97 ? 38.822 -33.752 -113.956 1.00 49.84 97 SER A C 1
ATOM 657 O O . SER A 1 97 ? 40.009 -33.736 -113.641 1.00 49.84 97 SER A O 1
ATOM 659 N N . ASP A 1 98 ? 38.080 -32.644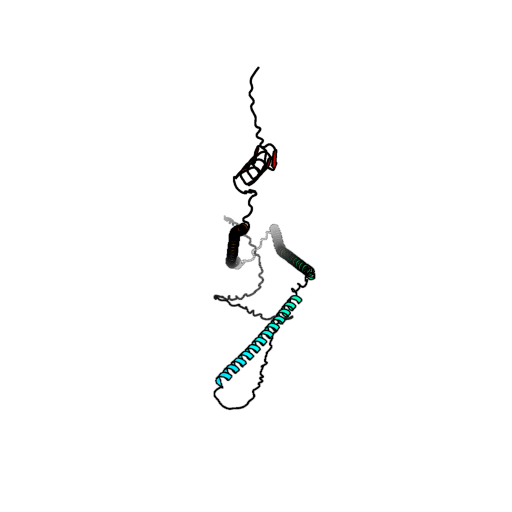 -113.961 1.00 49.25 98 ASP A N 1
ATOM 660 C CA . ASP A 1 98 ? 38.506 -31.289 -113.541 1.00 49.25 98 ASP A CA 1
ATOM 661 C C . ASP A 1 98 ? 37.635 -30.755 -112.370 1.00 49.25 98 ASP A C 1
ATOM 663 O O . ASP A 1 98 ? 37.733 -29.619 -111.898 1.00 49.25 98 ASP A O 1
ATOM 667 N N . LEU A 1 99 ? 36.754 -31.626 -111.858 1.00 52.16 99 LEU A N 1
ATOM 668 C CA . LEU A 1 99 ? 35.657 -31.321 -110.934 1.00 52.16 99 LEU A CA 1
ATOM 669 C C . LEU A 1 99 ? 36.088 -31.149 -109.463 1.00 52.16 99 LEU A C 1
ATOM 671 O O . LEU A 1 99 ? 35.304 -30.672 -108.647 1.00 52.16 99 LEU A O 1
ATOM 675 N N . ILE A 1 100 ? 37.319 -31.509 -109.094 1.00 54.00 100 ILE A N 1
ATOM 676 C CA . ILE A 1 100 ? 37.775 -31.435 -107.693 1.00 54.00 100 ILE A CA 1
ATOM 677 C C . ILE A 1 100 ? 38.373 -30.052 -107.372 1.00 54.00 100 ILE A C 1
ATOM 679 O O . ILE A 1 100 ? 38.149 -29.532 -106.281 1.00 54.00 100 ILE A O 1
ATOM 683 N N . GLN A 1 101 ? 39.023 -29.388 -108.336 1.00 52.84 101 GLN A N 1
ATOM 684 C CA . GLN A 1 101 ? 39.704 -28.101 -108.115 1.00 52.84 101 GLN A CA 1
ATOM 685 C C . GLN A 1 101 ? 38.783 -26.877 -108.308 1.00 52.84 101 GLN A C 1
ATOM 687 O O . GLN A 1 101 ? 38.929 -25.863 -107.621 1.00 52.84 101 GLN A O 1
ATOM 692 N N . LEU A 1 102 ? 37.768 -26.981 -109.176 1.00 53.59 102 LEU A N 1
ATOM 693 C CA . LEU A 1 102 ? 36.698 -25.979 -109.310 1.00 53.59 102 LEU A CA 1
ATOM 694 C C . LEU A 1 102 ? 35.714 -26.003 -108.130 1.00 53.59 102 LEU A C 1
ATOM 696 O O . LEU A 1 102 ? 35.220 -24.949 -107.731 1.00 53.59 102 LEU A O 1
ATOM 700 N N . ASN A 1 103 ? 35.477 -27.173 -107.526 1.00 59.44 103 ASN A N 1
ATOM 701 C CA . ASN A 1 103 ? 34.616 -27.306 -106.351 1.00 59.44 103 ASN A CA 1
ATOM 702 C C . ASN A 1 103 ? 35.248 -26.667 -105.102 1.00 59.44 103 ASN A C 1
ATOM 704 O O . ASN A 1 103 ? 34.564 -25.965 -104.371 1.00 59.44 103 ASN A O 1
ATOM 708 N N . GLU A 1 104 ? 36.556 -26.826 -104.886 1.00 61.91 104 GLU A N 1
ATOM 709 C CA . GLU A 1 104 ? 37.265 -26.194 -103.761 1.00 61.91 104 GLU A CA 1
ATOM 710 C C . GLU A 1 104 ? 37.346 -24.662 -103.894 1.00 61.91 104 GLU A C 1
ATOM 712 O O . GLU A 1 104 ? 37.179 -23.920 -102.926 1.00 61.91 104 GLU A O 1
ATOM 717 N N . LYS A 1 105 ? 37.522 -24.152 -105.118 1.00 74.38 105 LYS A N 1
ATOM 718 C CA . LYS A 1 105 ? 37.514 -22.706 -105.371 1.00 74.38 105 LYS A CA 1
ATOM 719 C C . LYS A 1 105 ? 36.113 -22.101 -105.234 1.00 74.38 105 LYS A C 1
ATOM 721 O O . LYS A 1 105 ? 35.977 -21.019 -104.668 1.00 74.38 105 LYS A O 1
ATOM 726 N N . ALA A 1 106 ? 35.076 -22.796 -105.704 1.00 72.88 106 ALA A N 1
ATOM 727 C CA . ALA A 1 106 ? 33.688 -22.363 -105.557 1.00 72.88 106 ALA A CA 1
ATOM 728 C C . ALA A 1 106 ? 33.212 -22.414 -104.094 1.00 72.88 106 ALA A C 1
ATOM 730 O O . ALA A 1 106 ? 32.502 -21.510 -103.649 1.00 72.88 106 ALA A O 1
ATOM 731 N N . THR A 1 107 ? 33.639 -23.411 -103.310 1.00 70.25 107 THR A N 1
ATOM 732 C CA . THR A 1 107 ? 33.348 -23.464 -101.868 1.00 70.25 107 THR A CA 1
ATOM 733 C C . THR A 1 107 ? 34.099 -22.378 -101.099 1.00 70.25 107 THR A C 1
ATOM 735 O O . THR A 1 107 ? 33.492 -21.724 -100.252 1.00 70.25 107 THR A O 1
ATOM 738 N N . MET A 1 108 ? 35.364 -22.098 -101.436 1.00 76.31 108 MET A N 1
ATOM 739 C CA . MET A 1 108 ? 36.118 -20.967 -100.873 1.00 76.31 108 MET A CA 1
ATOM 740 C C . MET A 1 108 ? 35.503 -19.611 -101.226 1.00 76.31 108 MET A C 1
ATOM 742 O O . MET A 1 108 ? 35.481 -18.708 -100.393 1.00 76.31 108 MET A O 1
ATOM 746 N N . GLN A 1 109 ? 34.963 -19.464 -102.434 1.00 81.25 109 GLN A N 1
ATOM 747 C CA . GLN A 1 109 ? 34.256 -18.252 -102.833 1.00 81.25 109 GLN A CA 1
ATOM 748 C C . GLN A 1 109 ? 32.938 -18.096 -102.065 1.00 81.25 109 GLN A C 1
ATOM 750 O O . GLN A 1 109 ? 32.689 -17.027 -101.526 1.00 81.25 109 GLN A O 1
ATOM 755 N N . ASN A 1 110 ? 32.160 -19.168 -101.884 1.00 82.19 110 ASN A N 1
ATOM 756 C CA . ASN A 1 110 ? 30.943 -19.138 -101.068 1.00 82.19 110 ASN A CA 1
ATOM 757 C C . ASN A 1 110 ? 31.227 -18.810 -99.589 1.00 82.19 110 ASN A C 1
ATOM 759 O O . ASN A 1 110 ? 30.491 -18.048 -98.963 1.00 82.19 110 ASN A O 1
ATOM 763 N N . LEU A 1 111 ? 32.320 -19.345 -99.035 1.00 83.12 111 LEU A N 1
ATOM 764 C CA . LEU A 1 111 ? 32.800 -19.016 -97.691 1.00 83.12 111 LEU A CA 1
ATOM 765 C C . LEU A 1 111 ? 33.230 -17.552 -97.583 1.00 83.12 111 LEU A C 1
ATOM 767 O O . LEU A 1 111 ? 32.871 -16.892 -96.611 1.00 83.12 111 LEU A O 1
ATOM 771 N N . ASN A 1 112 ? 33.941 -17.029 -98.582 1.00 83.62 112 ASN A N 1
ATOM 772 C CA . ASN A 1 112 ? 34.331 -15.623 -98.633 1.00 83.62 112 ASN A CA 1
ATOM 773 C C . ASN A 1 112 ? 33.131 -14.688 -98.812 1.00 83.62 112 ASN A C 1
ATOM 775 O O . ASN A 1 112 ? 33.071 -13.667 -98.137 1.00 83.62 112 ASN A O 1
ATOM 779 N N . ASP A 1 113 ? 32.145 -15.043 -99.634 1.00 84.31 113 ASP A N 1
ATOM 780 C CA . ASP A 1 113 ? 30.909 -14.271 -99.792 1.00 84.31 113 ASP A CA 1
ATOM 781 C C . ASP A 1 113 ? 30.095 -14.284 -98.490 1.00 84.31 113 ASP A C 1
ATOM 783 O O . ASP A 1 113 ? 29.549 -13.263 -98.062 1.00 84.31 113 ASP A O 1
ATOM 787 N N . ARG A 1 114 ? 30.083 -15.419 -97.780 1.00 84.62 114 ARG A N 1
ATOM 788 C CA . ARG A 1 114 ? 29.469 -15.529 -96.454 1.00 84.62 114 ARG A CA 1
ATOM 789 C C . ARG A 1 114 ? 30.231 -14.716 -95.407 1.00 84.62 114 ARG A C 1
ATOM 791 O O . ARG A 1 114 ? 29.588 -14.038 -94.608 1.00 84.62 114 ARG A O 1
ATOM 798 N N . LEU A 1 115 ? 31.564 -14.715 -95.430 1.00 87.69 115 LEU A N 1
ATOM 799 C CA . LEU A 1 115 ? 32.400 -13.869 -94.574 1.00 87.69 115 LEU A CA 1
ATOM 800 C C . LEU A 1 115 ? 32.162 -12.384 -94.872 1.00 87.69 115 LEU A C 1
ATOM 802 O O . LEU A 1 115 ? 31.990 -11.605 -93.942 1.00 87.69 115 LEU A O 1
ATOM 806 N N . ALA A 1 116 ? 32.084 -11.994 -96.144 1.00 85.88 116 ALA A N 1
ATOM 807 C CA . ALA A 1 116 ? 31.777 -10.631 -96.557 1.00 85.88 116 ALA A CA 1
ATOM 808 C C . ALA A 1 116 ? 30.388 -10.211 -96.062 1.00 85.88 116 ALA A C 1
ATOM 810 O O . ALA A 1 116 ? 30.254 -9.150 -95.458 1.00 85.88 116 ALA A O 1
ATOM 811 N N . SER A 1 117 ? 29.376 -11.076 -96.200 1.00 88.19 117 SER A N 1
ATOM 812 C CA . SER A 1 117 ? 28.036 -10.818 -95.655 1.00 88.19 117 SER A CA 1
ATOM 813 C C . SER A 1 117 ? 28.024 -10.724 -94.122 1.00 88.19 117 SER A C 1
ATOM 815 O O . SER A 1 117 ? 27.291 -9.913 -93.556 1.00 88.19 117 SER A O 1
ATOM 817 N N . TYR A 1 118 ? 28.867 -11.504 -93.436 1.00 90.69 118 TYR A N 1
ATOM 818 C CA . TYR A 1 118 ? 29.015 -11.451 -91.984 1.00 90.69 118 TYR A CA 1
ATOM 819 C C . TYR A 1 118 ? 29.716 -10.163 -91.541 1.00 90.69 118 TYR A C 1
ATOM 821 O O . TYR A 1 118 ? 29.252 -9.512 -90.611 1.00 90.69 118 TYR A O 1
ATOM 829 N N . LEU A 1 119 ? 30.776 -9.746 -92.234 1.00 90.62 119 LEU A N 1
ATOM 830 C CA . LEU A 1 119 ? 31.475 -8.484 -91.982 1.00 90.62 119 LEU A CA 1
ATOM 831 C C . LEU A 1 119 ? 30.575 -7.274 -92.251 1.00 90.62 119 LEU A C 1
ATOM 833 O O . LEU A 1 119 ? 30.555 -6.341 -91.450 1.00 90.62 119 LEU A O 1
ATOM 837 N N . GLU A 1 120 ? 29.778 -7.308 -93.319 1.00 92.38 120 GLU A N 1
ATOM 838 C CA . GLU A 1 120 ? 28.768 -6.285 -93.607 1.00 92.38 120 GLU A CA 1
ATOM 839 C C . GLU A 1 120 ? 27.712 -6.239 -92.491 1.00 92.38 120 GLU A C 1
ATOM 841 O O . GLU A 1 120 ? 27.337 -5.169 -92.004 1.00 92.38 120 GLU A O 1
ATOM 846 N N . LYS A 1 121 ? 27.282 -7.410 -91.997 1.00 92.38 121 LYS A N 1
ATOM 847 C CA . LYS A 1 121 ? 26.334 -7.490 -90.885 1.00 92.38 121 LYS A CA 1
ATOM 848 C C . LYS A 1 121 ? 26.926 -6.950 -89.584 1.00 92.38 121 LYS A C 1
ATOM 850 O O . LYS A 1 121 ? 26.234 -6.200 -88.897 1.00 92.38 121 LYS A O 1
ATOM 855 N N . VAL A 1 122 ? 28.177 -7.276 -89.267 1.00 93.56 122 VAL A N 1
ATOM 856 C CA . VAL A 1 122 ? 28.891 -6.751 -88.093 1.00 93.56 122 VAL A CA 1
ATOM 857 C C . VAL A 1 122 ? 28.999 -5.232 -88.177 1.00 93.56 122 VAL A C 1
ATOM 859 O O . VAL A 1 122 ? 28.576 -4.563 -87.241 1.00 93.56 122 VAL A O 1
ATOM 862 N N . ARG A 1 123 ? 29.403 -4.670 -89.323 1.00 91.69 123 ARG A N 1
ATOM 863 C CA . ARG A 1 123 ? 29.442 -3.210 -89.526 1.00 91.69 123 ARG A CA 1
ATOM 864 C C . ARG A 1 123 ? 28.074 -2.556 -89.342 1.00 91.69 123 ARG A C 1
ATOM 866 O O . ARG A 1 123 ? 27.972 -1.510 -88.705 1.00 91.69 123 ARG A O 1
ATOM 873 N N . SER A 1 124 ? 27.005 -3.177 -89.848 1.00 93.50 124 SER A N 1
ATOM 874 C CA . SER A 1 124 ? 25.641 -2.662 -89.656 1.00 93.50 124 SER A CA 1
ATOM 875 C C . SER A 1 124 ? 25.207 -2.676 -88.182 1.00 93.50 124 SER A C 1
ATOM 877 O O . SER A 1 124 ? 24.527 -1.756 -87.730 1.00 93.50 124 SER A O 1
ATOM 879 N N . LEU A 1 125 ? 25.621 -3.696 -87.421 1.00 92.12 125 LEU A N 1
ATOM 880 C CA . LEU A 1 125 ? 25.326 -3.822 -85.994 1.00 92.12 125 LEU A CA 1
ATOM 881 C C . LEU A 1 125 ? 26.167 -2.857 -85.155 1.00 92.12 125 LEU A C 1
ATOM 883 O O . LEU A 1 125 ? 25.641 -2.264 -84.219 1.00 92.12 125 LEU A O 1
ATOM 887 N N . GLU A 1 126 ? 27.432 -2.644 -85.509 1.00 92.56 126 GLU A N 1
ATOM 888 C CA . GLU A 1 126 ? 28.295 -1.637 -84.885 1.00 92.56 126 GLU A CA 1
ATOM 889 C C . GLU A 1 126 ? 27.741 -0.224 -85.102 1.00 92.56 126 GLU A C 1
ATOM 891 O O . GLU A 1 126 ? 27.639 0.550 -84.150 1.00 92.56 126 GLU A O 1
ATOM 896 N N . ALA A 1 127 ? 27.287 0.093 -86.319 1.00 92.44 127 ALA A N 1
ATOM 897 C CA . ALA A 1 127 ? 26.632 1.366 -86.614 1.00 92.44 127 ALA A CA 1
ATOM 898 C C . ALA A 1 127 ? 25.329 1.540 -85.813 1.00 92.44 127 ALA A C 1
ATOM 900 O O . ALA A 1 127 ? 25.095 2.602 -85.232 1.00 92.44 127 ALA A O 1
ATOM 901 N N . ALA A 1 128 ? 24.501 0.493 -85.724 1.00 92.62 128 ALA A N 1
ATOM 902 C CA . ALA A 1 128 ? 23.284 0.515 -84.916 1.00 92.62 128 ALA A CA 1
ATOM 903 C C . ALA A 1 128 ? 23.591 0.700 -83.417 1.00 92.62 128 ALA A C 1
ATOM 905 O O . ALA A 1 128 ? 22.973 1.545 -82.766 1.00 92.62 128 ALA A O 1
ATOM 906 N N . ASN A 1 129 ? 24.592 -0.001 -82.878 1.00 91.88 129 ASN A N 1
ATOM 907 C CA . ASN A 1 129 ? 25.023 0.163 -81.489 1.00 91.88 129 ASN A CA 1
ATOM 908 C C . ASN A 1 129 ? 25.538 1.577 -81.213 1.00 91.88 129 ASN A C 1
ATOM 910 O O . ASN A 1 129 ? 25.119 2.185 -80.231 1.00 91.88 129 ASN A O 1
ATOM 914 N N . ALA A 1 130 ? 26.344 2.154 -82.106 1.00 93.44 130 ALA A N 1
ATOM 915 C CA . ALA A 1 130 ? 26.802 3.535 -81.971 1.00 93.44 130 ALA A CA 1
ATOM 916 C C . ALA A 1 130 ? 25.628 4.533 -81.943 1.00 93.44 130 ALA A C 1
ATOM 918 O O . ALA A 1 130 ? 25.630 5.494 -81.167 1.00 93.44 130 ALA A O 1
ATOM 919 N N . THR A 1 131 ? 24.583 4.301 -82.747 1.00 93.75 131 THR A N 1
ATOM 920 C CA . THR A 1 131 ? 23.378 5.143 -82.700 1.00 93.75 131 THR A CA 1
ATOM 921 C C . THR A 1 131 ? 22.583 4.982 -81.405 1.00 93.75 131 THR A C 1
ATOM 923 O O . THR A 1 131 ? 22.136 5.992 -80.857 1.00 93.75 131 THR A O 1
ATOM 926 N N . LEU A 1 132 ? 22.447 3.759 -80.883 1.00 92.62 132 LEU A N 1
ATOM 927 C CA . LEU A 1 132 ? 21.762 3.492 -79.616 1.00 92.62 132 LEU A CA 1
ATOM 928 C C . LEU A 1 132 ? 22.519 4.092 -78.428 1.00 92.62 132 LEU A C 1
ATOM 930 O O . LEU A 1 132 ? 21.906 4.728 -77.576 1.00 92.62 132 LEU A O 1
ATOM 934 N N . GLU A 1 133 ? 23.847 3.978 -78.391 1.00 90.25 133 GLU A N 1
ATOM 935 C CA . GLU A 1 133 ? 24.668 4.609 -77.354 1.00 90.25 133 GLU A CA 1
ATOM 936 C C . GLU A 1 133 ? 24.510 6.131 -77.344 1.00 90.25 133 GLU A C 1
ATOM 938 O O . GLU A 1 133 ? 24.372 6.733 -76.276 1.00 90.25 133 GLU A O 1
ATOM 943 N N . ARG A 1 134 ? 24.464 6.764 -78.524 1.00 90.88 134 ARG A N 1
ATOM 944 C CA . ARG A 1 134 ? 24.198 8.204 -78.630 1.00 90.88 134 ARG A CA 1
ATOM 945 C C . ARG A 1 134 ? 22.808 8.560 -78.103 1.00 90.88 134 ARG A C 1
ATOM 947 O O . ARG A 1 134 ? 22.676 9.530 -77.364 1.00 90.88 134 ARG A O 1
ATOM 954 N N . GLN A 1 135 ? 21.786 7.774 -78.437 1.00 91.38 135 GLN A N 1
ATOM 955 C CA . GLN A 1 135 ? 20.425 7.989 -77.934 1.00 91.38 135 GLN A CA 1
ATOM 956 C C . GLN A 1 135 ? 20.328 7.813 -76.413 1.00 91.38 135 GLN A C 1
ATOM 958 O O . GLN A 1 135 ? 19.632 8.586 -75.759 1.00 91.38 135 GLN A O 1
ATOM 963 N N . ILE A 1 136 ? 21.047 6.844 -75.841 1.00 85.75 136 ILE A N 1
ATOM 964 C CA . ILE A 1 136 ? 21.121 6.635 -74.392 1.00 85.75 136 ILE A CA 1
ATOM 965 C C . ILE A 1 136 ? 21.784 7.839 -73.716 1.00 85.75 136 ILE A C 1
ATOM 967 O O . ILE A 1 136 ? 21.236 8.362 -72.747 1.00 85.75 136 ILE A O 1
ATOM 971 N N . ARG A 1 137 ? 22.914 8.327 -74.244 1.00 85.00 137 ARG A N 1
ATOM 972 C CA . ARG A 1 137 ? 23.578 9.530 -73.712 1.00 85.00 137 ARG A CA 1
ATOM 973 C C . ARG A 1 137 ? 22.670 10.753 -73.788 1.00 85.00 137 ARG A C 1
ATOM 975 O O . ARG A 1 137 ? 22.439 11.389 -72.769 1.00 85.00 137 ARG A O 1
ATOM 982 N N . GLU A 1 138 ? 22.054 11.008 -74.943 1.00 87.38 138 GLU A N 1
ATOM 983 C CA . GLU A 1 138 ? 21.096 12.109 -75.093 1.00 87.38 138 GLU A CA 1
ATOM 984 C C . GLU A 1 138 ? 19.889 11.980 -74.149 1.00 87.38 138 GLU A C 1
ATOM 986 O O . GLU A 1 138 ? 19.368 12.992 -73.683 1.00 87.38 138 GLU A O 1
ATOM 991 N N . TYR A 1 139 ? 19.421 10.763 -73.857 1.00 83.31 139 TYR A N 1
ATOM 992 C CA . TYR A 1 139 ? 18.336 10.528 -72.903 1.00 83.31 139 TYR A CA 1
ATOM 993 C C . TYR A 1 139 ? 18.752 10.864 -71.465 1.00 83.31 139 TYR A C 1
ATOM 995 O O . TYR A 1 139 ? 17.975 11.492 -70.741 1.00 83.31 139 TYR A O 1
ATOM 1003 N N . TYR A 1 140 ? 19.967 10.494 -71.055 1.00 78.38 140 TYR A N 1
ATOM 1004 C CA . TYR A 1 140 ? 20.494 10.840 -69.734 1.00 78.38 140 TYR A CA 1
ATOM 1005 C C . TYR A 1 140 ? 20.808 12.336 -69.604 1.00 78.38 140 TYR A C 1
ATOM 1007 O O . TYR A 1 140 ? 20.454 12.932 -68.588 1.00 78.38 140 TYR A O 1
ATOM 1015 N N . ASP A 1 141 ? 21.345 12.967 -70.650 1.00 78.00 141 ASP A N 1
ATOM 1016 C CA . ASP A 1 141 ? 21.604 14.411 -70.674 1.00 78.00 141 ASP A CA 1
ATOM 1017 C C . ASP A 1 141 ? 20.297 15.218 -70.616 1.00 78.00 141 ASP A C 1
ATOM 1019 O O . ASP A 1 141 ? 20.184 16.175 -69.850 1.00 78.00 141 ASP A O 1
ATOM 1023 N N . LYS A 1 142 ? 19.262 14.802 -71.365 1.00 75.88 142 LYS A N 1
ATOM 1024 C CA . LYS A 1 142 ? 17.935 15.450 -71.351 1.00 75.88 142 LYS A CA 1
ATOM 1025 C C . LYS A 1 142 ? 17.180 15.246 -70.042 1.00 75.88 142 LYS A C 1
ATOM 1027 O O . LYS A 1 142 ? 16.375 16.101 -69.679 1.00 75.88 142 LYS A O 1
ATOM 1032 N N . LYS A 1 143 ? 17.389 14.126 -69.344 1.00 67.50 143 LYS A N 1
ATOM 1033 C CA . LYS A 1 143 ? 16.754 13.902 -68.039 1.00 67.50 143 LYS A CA 1
ATOM 1034 C C . LYS A 1 143 ? 17.411 14.677 -66.905 1.00 67.50 143 LYS A C 1
ATOM 1036 O O . LYS A 1 143 ? 16.744 14.845 -65.884 1.00 67.50 143 LYS A O 1
ATOM 1041 N N . GLY A 1 144 ? 18.640 15.169 -67.095 1.00 63.06 144 GLY A N 1
ATOM 1042 C CA . GLY A 1 144 ? 19.420 15.840 -66.059 1.00 63.06 144 GLY A CA 1
ATOM 1043 C C . GLY A 1 144 ? 19.543 14.999 -64.776 1.00 63.06 144 GLY A C 1
ATOM 1044 O O . GLY A 1 144 ? 18.956 13.920 -64.647 1.00 63.06 144 GLY A O 1
ATOM 1045 N N . PRO A 1 145 ? 20.280 15.466 -63.759 1.00 61.91 145 PRO A N 1
ATOM 1046 C CA . PRO A 1 145 ? 20.026 14.996 -62.406 1.00 61.91 145 PRO A CA 1
ATOM 1047 C C . PRO A 1 145 ? 18.564 15.331 -62.116 1.00 61.91 145 PRO A C 1
ATOM 1049 O O . PRO A 1 145 ? 18.164 16.470 -62.351 1.00 61.91 145 PRO A O 1
ATOM 1052 N N . ILE A 1 146 ? 17.771 14.364 -61.647 1.00 58.16 146 ILE A N 1
ATOM 1053 C CA . ILE A 1 146 ? 16.417 14.602 -61.133 1.00 58.16 146 ILE A CA 1
ATOM 1054 C C . ILE A 1 146 ? 16.523 15.795 -60.187 1.00 58.16 146 ILE A C 1
ATOM 1056 O O . ILE A 1 146 ? 17.027 15.653 -59.072 1.00 58.16 146 ILE A O 1
ATOM 1060 N N . ALA A 1 147 ? 16.140 16.979 -60.671 1.00 59.06 147 ALA A N 1
ATOM 1061 C CA . ALA A 1 147 ? 16.155 18.189 -59.882 1.00 59.06 147 ALA A CA 1
ATOM 1062 C C . ALA A 1 147 ? 15.317 17.854 -58.659 1.00 59.06 147 ALA A C 1
ATOM 1064 O O . ALA A 1 147 ? 14.152 17.460 -58.792 1.00 59.06 147 ALA A O 1
ATOM 1065 N N . GLN A 1 148 ? 15.955 17.877 -57.489 1.00 61.94 148 GLN A N 1
ATOM 1066 C CA . GLN A 1 148 ? 15.266 17.647 -56.239 1.00 61.94 148 GLN A CA 1
ATOM 1067 C C . GLN A 1 148 ? 14.068 18.580 -56.232 1.00 61.94 148 GLN A C 1
ATOM 1069 O O . GLN A 1 148 ? 14.212 19.795 -56.279 1.00 61.94 148 GLN A O 1
ATOM 1074 N N . ARG A 1 149 ? 12.874 17.996 -56.297 1.00 66.19 149 ARG A N 1
ATOM 1075 C CA . ARG A 1 149 ? 11.625 18.744 -56.283 1.00 66.19 149 ARG A CA 1
ATOM 1076 C C . ARG A 1 149 ? 11.674 19.619 -55.033 1.00 66.19 149 ARG A C 1
ATOM 1078 O O . ARG A 1 149 ? 11.765 19.074 -53.941 1.00 66.19 149 ARG A O 1
ATOM 1085 N N . ASP A 1 150 ? 11.699 20.941 -55.189 1.00 70.62 150 ASP A N 1
ATOM 1086 C CA . ASP A 1 150 ? 11.935 21.860 -54.071 1.00 70.62 150 ASP A CA 1
ATOM 1087 C C . ASP A 1 150 ? 10.808 21.755 -53.031 1.00 70.62 150 ASP A C 1
ATOM 1089 O O . ASP A 1 150 ? 9.767 22.412 -53.119 1.00 70.62 150 ASP A O 1
ATOM 1093 N N . TYR A 1 151 ? 11.014 20.920 -52.011 1.00 73.69 151 TYR A N 1
ATOM 1094 C CA . TYR A 1 151 ? 10.075 20.729 -50.903 1.00 73.69 151 TYR A CA 1
ATOM 1095 C C . TYR A 1 151 ? 10.154 21.853 -49.861 1.00 73.69 151 TYR A C 1
ATOM 1097 O O . TYR A 1 151 ? 9.442 21.817 -48.857 1.00 73.69 151 TYR A O 1
ATOM 1105 N N . SER A 1 152 ? 10.958 22.891 -50.115 1.00 82.31 152 SER A N 1
ATOM 1106 C CA . SER A 1 152 ? 11.217 23.990 -49.183 1.00 82.31 152 SER A CA 1
ATOM 1107 C C . SER A 1 152 ? 9.966 24.706 -48.678 1.00 82.31 152 SER A C 1
ATOM 1109 O O . SER A 1 152 ? 9.912 25.107 -47.518 1.00 82.31 152 SER A O 1
ATOM 1111 N N . LYS A 1 153 ? 8.914 24.794 -49.501 1.00 81.75 153 LYS A N 1
ATOM 1112 C CA . LYS A 1 153 ? 7.631 25.402 -49.110 1.00 81.75 153 LYS A CA 1
ATOM 1113 C C . LYS A 1 153 ? 6.890 24.605 -48.028 1.00 81.75 153 LYS A C 1
ATOM 1115 O O . LYS A 1 153 ? 6.166 25.194 -47.232 1.00 81.75 153 LYS A O 1
ATOM 1120 N N . TYR A 1 154 ? 7.087 23.287 -47.973 1.00 86.69 154 TYR A N 1
ATOM 1121 C CA . TYR A 1 154 ? 6.422 22.413 -47.006 1.00 86.69 154 TYR A CA 1
ATOM 1122 C C . TYR A 1 154 ? 7.150 22.362 -45.659 1.00 86.69 154 TYR A C 1
ATOM 1124 O O . TYR A 1 154 ? 6.515 22.072 -44.646 1.00 86.69 154 TYR A O 1
ATOM 1132 N N . TRP A 1 155 ? 8.446 22.693 -45.601 1.00 89.44 155 TRP A N 1
ATOM 1133 C CA . TRP A 1 155 ? 9.211 22.645 -44.349 1.00 89.44 155 TRP A CA 1
ATOM 1134 C C . TRP A 1 155 ? 8.636 23.555 -43.266 1.00 89.44 155 TRP A C 1
ATOM 1136 O O . TRP A 1 155 ? 8.496 23.116 -42.128 1.00 89.44 155 TRP A O 1
ATOM 1146 N N . ASN A 1 156 ? 8.218 24.773 -43.620 1.00 90.38 156 ASN A N 1
ATOM 1147 C CA . ASN A 1 156 ? 7.609 25.698 -42.661 1.00 90.38 156 ASN A CA 1
ATOM 1148 C C . ASN A 1 156 ? 6.288 25.148 -42.104 1.00 90.38 156 ASN A C 1
ATOM 1150 O O . ASN A 1 156 ? 6.082 25.162 -40.895 1.00 90.38 156 ASN A O 1
ATOM 1154 N N . THR A 1 157 ? 5.430 24.584 -42.963 1.00 93.19 157 THR A N 1
ATOM 1155 C CA . THR A 1 157 ? 4.170 23.960 -42.524 1.00 93.19 157 THR A CA 1
ATOM 1156 C C . THR A 1 157 ? 4.399 22.702 -41.686 1.00 93.19 157 THR A C 1
ATOM 1158 O O . THR A 1 157 ? 3.694 22.474 -40.710 1.00 93.19 157 THR A O 1
ATOM 1161 N N . ILE A 1 158 ? 5.411 21.897 -42.024 1.00 93.06 158 ILE A N 1
ATOM 1162 C CA . ILE A 1 158 ? 5.774 20.692 -41.271 1.00 93.06 158 ILE A CA 1
ATOM 1163 C C . ILE A 1 158 ? 6.313 21.073 -39.891 1.00 93.06 158 ILE A C 1
ATOM 1165 O O . ILE A 1 158 ? 5.975 20.416 -38.910 1.00 93.06 158 ILE A O 1
ATOM 1169 N N . ASN A 1 159 ? 7.133 22.120 -39.800 1.00 94.69 159 ASN A N 1
ATOM 1170 C CA . ASN A 1 159 ? 7.667 22.595 -38.527 1.00 94.69 159 ASN A CA 1
ATOM 1171 C C . ASN A 1 159 ? 6.561 23.178 -37.636 1.00 94.69 159 ASN A C 1
ATOM 1173 O O . ASN A 1 159 ? 6.465 22.774 -36.482 1.00 94.69 159 ASN A O 1
ATOM 1177 N N . ASP A 1 160 ? 5.662 24.002 -38.184 1.00 96.06 160 ASP A N 1
ATOM 1178 C CA . ASP A 1 160 ? 4.491 24.509 -37.452 1.00 96.06 160 ASP A CA 1
ATOM 1179 C C . ASP A 1 160 ? 3.594 23.366 -36.936 1.00 96.06 160 ASP A C 1
ATOM 1181 O O . ASP A 1 160 ? 3.199 23.347 -35.770 1.00 96.06 160 ASP A O 1
ATOM 1185 N N . LEU A 1 161 ? 3.331 22.344 -37.761 1.00 96.81 161 LEU A N 1
ATOM 1186 C CA . LEU A 1 161 ? 2.582 21.159 -37.331 1.00 96.81 161 LEU A CA 1
ATOM 1187 C C . LEU A 1 161 ? 3.317 20.362 -36.247 1.00 96.81 161 LEU A C 1
ATOM 1189 O O . LEU A 1 161 ? 2.687 19.913 -35.290 1.00 96.81 161 LEU A O 1
ATOM 1193 N N . LYS A 1 162 ? 4.639 20.200 -36.357 1.00 96.69 162 LYS A N 1
ATOM 1194 C CA . LYS A 1 162 ? 5.448 19.540 -35.323 1.00 96.69 162 LYS A CA 1
ATOM 1195 C C . LYS A 1 162 ? 5.383 20.293 -34.001 1.00 96.69 162 LYS A C 1
ATOM 1197 O O . LYS A 1 162 ? 5.244 19.656 -32.960 1.00 96.69 162 LYS A O 1
ATOM 1202 N N . ASP A 1 163 ? 5.452 21.617 -34.025 1.00 97.50 163 ASP A N 1
ATOM 1203 C CA . ASP A 1 163 ? 5.397 22.424 -32.809 1.00 97.50 163 ASP A CA 1
ATOM 1204 C C . ASP A 1 163 ? 3.990 22.433 -32.201 1.00 97.50 163 ASP A C 1
ATOM 1206 O O . ASP A 1 163 ? 3.851 22.291 -30.987 1.00 97.50 163 ASP A O 1
ATOM 1210 N N . LYS A 1 164 ? 2.934 22.438 -33.025 1.00 97.81 164 LYS A N 1
ATOM 1211 C CA . LYS A 1 164 ? 1.556 22.201 -32.563 1.00 97.81 164 LYS A CA 1
ATOM 1212 C C . LYS A 1 164 ? 1.396 20.841 -31.890 1.00 97.81 164 LYS A C 1
ATOM 1214 O O . LYS A 1 164 ? 0.780 20.773 -30.830 1.00 97.81 164 LYS A O 1
ATOM 1219 N N . ILE A 1 165 ? 1.971 19.777 -32.456 1.00 97.56 165 ILE A N 1
ATOM 1220 C CA . ILE A 1 165 ? 1.949 18.439 -31.846 1.00 97.56 165 ILE A CA 1
ATOM 1221 C C . ILE A 1 165 ? 2.684 18.454 -30.505 1.00 97.56 165 ILE A C 1
ATOM 1223 O O . ILE A 1 165 ? 2.132 17.984 -29.517 1.00 97.56 165 ILE A O 1
ATOM 1227 N N . LYS A 1 166 ? 3.890 19.031 -30.429 1.00 97.31 166 LYS A N 1
ATOM 1228 C CA . LYS A 1 166 ? 4.639 19.133 -29.164 1.00 97.31 166 LYS A CA 1
ATOM 1229 C C . LYS A 1 166 ? 3.850 19.897 -28.102 1.00 97.31 166 LYS A C 1
ATOM 1231 O O . LYS A 1 166 ? 3.720 19.411 -26.982 1.00 97.31 166 LYS A O 1
ATOM 1236 N N . ASN A 1 167 ? 3.285 21.049 -28.460 1.00 97.88 167 ASN A N 1
ATOM 1237 C CA . ASN A 1 167 ? 2.474 21.857 -27.552 1.00 97.88 167 ASN A CA 1
ATOM 1238 C C . ASN A 1 167 ? 1.225 21.095 -27.092 1.00 97.88 167 ASN A C 1
ATOM 1240 O O . ASN A 1 167 ? 0.899 21.117 -25.909 1.00 97.88 167 ASN A O 1
ATOM 1244 N N . ALA A 1 168 ? 0.555 20.371 -27.994 1.00 97.38 168 ALA A N 1
ATOM 1245 C CA . ALA A 1 168 ? -0.579 19.521 -27.644 1.00 97.38 168 ALA A CA 1
ATOM 1246 C C . ALA A 1 168 ? -0.176 18.382 -26.694 1.00 97.38 168 ALA A C 1
ATOM 1248 O O . ALA A 1 168 ? -0.893 18.123 -25.732 1.00 97.38 168 ALA A O 1
ATOM 1249 N N . THR A 1 169 ? 0.979 17.746 -26.906 1.00 97.62 169 THR A N 1
ATOM 1250 C CA . THR A 1 169 ? 1.513 16.704 -26.016 1.00 97.62 169 THR A CA 1
ATOM 1251 C C . THR A 1 169 ? 1.824 17.254 -24.624 1.00 97.62 169 THR A C 1
ATOM 1253 O O . THR A 1 169 ? 1.442 16.639 -23.631 1.00 97.62 169 THR A O 1
ATOM 1256 N N . ILE A 1 170 ? 2.457 18.429 -24.533 1.00 98.06 170 ILE A N 1
ATOM 1257 C CA . ILE A 1 170 ? 2.746 19.092 -23.251 1.00 98.06 170 ILE A CA 1
ATOM 1258 C C . ILE A 1 170 ? 1.443 19.477 -22.541 1.00 98.06 170 ILE A C 1
ATOM 1260 O O . ILE A 1 170 ? 1.285 19.209 -21.354 1.00 98.06 170 ILE A O 1
ATOM 1264 N N . ASN A 1 171 ? 0.480 20.050 -23.266 1.00 98.00 171 ASN A N 1
ATOM 1265 C CA . ASN A 1 171 ? -0.824 20.397 -22.705 1.00 98.00 171 ASN A CA 1
ATOM 1266 C C . ASN A 1 171 ? -1.586 19.158 -22.220 1.00 98.00 171 ASN A C 1
ATOM 1268 O O . ASN A 1 171 ? -2.194 19.201 -21.156 1.00 98.00 171 ASN A O 1
ATOM 1272 N N . ASN A 1 172 ? -1.524 18.045 -22.954 1.00 97.62 172 ASN A N 1
ATOM 1273 C CA . ASN A 1 172 ? -2.125 16.783 -22.532 1.00 97.62 172 ASN A CA 1
ATOM 1274 C C . ASN A 1 172 ? -1.477 16.266 -21.237 1.00 97.62 172 ASN A C 1
ATOM 1276 O O . ASN A 1 172 ? -2.189 15.955 -20.287 1.00 97.62 172 ASN A O 1
ATOM 1280 N N . ALA A 1 173 ? -0.142 16.281 -21.152 1.00 97.31 173 ALA A N 1
ATOM 1281 C CA . ALA A 1 173 ? 0.575 15.923 -19.930 1.00 97.31 173 ALA A CA 1
ATOM 1282 C C . ALA A 1 173 ? 0.185 16.823 -18.742 1.00 97.31 173 ALA A C 1
ATOM 1284 O O . ALA A 1 173 ? -0.085 16.320 -17.654 1.00 97.31 173 ALA A O 1
ATOM 1285 N N . ASN A 1 174 ? 0.071 18.139 -18.953 1.00 98.06 174 ASN A N 1
ATOM 1286 C CA . ASN A 1 174 ? -0.384 19.076 -17.922 1.00 98.06 174 ASN A CA 1
ATOM 1287 C C . ASN A 1 174 ? -1.814 18.775 -17.449 1.00 98.06 174 ASN A C 1
ATOM 1289 O O . ASN A 1 174 ? -2.077 18.802 -16.249 1.00 98.06 174 ASN A O 1
ATOM 1293 N N . ILE A 1 175 ? -2.733 18.462 -18.368 1.00 97.88 175 ILE A N 1
ATOM 1294 C CA . ILE A 1 175 ? -4.111 18.085 -18.025 1.00 97.88 175 ILE A CA 1
ATOM 1295 C C . ILE A 1 175 ? -4.127 16.782 -17.217 1.00 97.88 175 ILE A C 1
ATOM 1297 O O . ILE A 1 175 ? -4.831 16.705 -16.214 1.00 97.88 175 ILE A O 1
ATOM 1301 N N . LEU A 1 176 ? -3.334 15.778 -17.603 1.00 97.06 176 LEU A N 1
ATOM 1302 C CA . LEU A 1 176 ? -3.223 14.526 -16.848 1.00 97.06 176 LEU A CA 1
ATOM 1303 C C . LEU A 1 176 ? -2.723 14.770 -15.420 1.00 97.06 176 LEU A C 1
ATOM 1305 O O . LEU A 1 176 ? -3.324 14.268 -14.475 1.00 97.06 176 LEU A O 1
ATOM 1309 N N . LEU A 1 177 ? -1.705 15.617 -15.247 1.00 97.94 177 LEU A N 1
ATOM 1310 C CA . LEU A 1 177 ? -1.218 15.996 -13.919 1.00 97.94 177 LEU A CA 1
ATOM 1311 C C . LEU A 1 177 ? -2.283 16.728 -13.091 1.00 97.94 177 LEU A C 1
ATOM 1313 O O . LEU A 1 177 ? -2.411 16.468 -11.897 1.00 97.94 177 LEU A O 1
ATOM 1317 N N . GLN A 1 178 ? -3.073 17.618 -13.700 1.00 97.81 178 GLN A N 1
ATOM 1318 C CA . GLN A 1 178 ? -4.184 18.286 -13.011 1.00 97.81 178 GLN A CA 1
ATOM 1319 C C . GLN A 1 178 ? -5.288 17.305 -12.605 1.00 97.81 178 GLN A C 1
ATOM 1321 O O . GLN A 1 178 ? -5.847 17.432 -11.513 1.00 97.81 178 GLN A O 1
ATOM 1326 N N . ILE A 1 179 ? -5.591 16.317 -13.452 1.00 97.88 179 ILE A N 1
ATOM 1327 C CA . ILE A 1 179 ? -6.541 15.245 -13.138 1.00 97.88 179 ILE A CA 1
ATOM 1328 C C . ILE A 1 179 ? -6.033 14.429 -11.951 1.00 97.88 179 ILE A C 1
ATOM 1330 O O . ILE A 1 179 ? -6.791 14.200 -11.011 1.00 97.88 179 ILE A O 1
ATOM 1334 N N . ASP A 1 180 ? -4.767 14.022 -11.964 1.00 98.06 180 ASP A N 1
ATOM 1335 C CA . ASP A 1 180 ? -4.189 13.228 -10.882 1.00 98.06 180 ASP A CA 1
ATOM 1336 C C . ASP A 1 180 ? -4.111 14.030 -9.580 1.00 98.06 180 ASP A C 1
ATOM 1338 O O . ASP A 1 180 ? -4.485 13.521 -8.526 1.00 98.06 180 ASP A O 1
ATOM 1342 N N . ASN A 1 181 ? -3.747 15.313 -9.640 1.00 97.12 181 ASN A N 1
ATOM 1343 C CA . ASN A 1 181 ? -3.784 16.197 -8.477 1.00 97.12 181 ASN A CA 1
ATOM 1344 C C . ASN A 1 181 ? -5.207 16.347 -7.909 1.00 97.12 181 ASN A C 1
ATOM 1346 O O . ASN A 1 181 ? -5.401 16.234 -6.701 1.00 97.12 181 ASN A O 1
ATOM 1350 N N . SER A 1 182 ? -6.207 16.528 -8.778 1.00 96.62 182 SER A N 1
ATOM 1351 C CA . SER A 1 182 ? -7.614 16.637 -8.370 1.00 96.62 182 SER A CA 1
ATOM 1352 C C . SER A 1 182 ? -8.135 15.334 -7.756 1.00 96.62 182 SER A C 1
ATOM 1354 O O . SER A 1 182 ? -8.876 15.371 -6.776 1.00 96.62 182 SER A O 1
ATOM 1356 N N . LYS A 1 183 ? -7.729 14.176 -8.293 1.00 97.38 183 LYS A N 1
ATOM 1357 C CA . LYS A 1 183 ? -8.060 12.859 -7.729 1.00 97.38 183 LYS A CA 1
ATOM 1358 C C . LYS A 1 183 ? -7.426 12.655 -6.359 1.00 97.38 183 LYS A C 1
ATOM 1360 O O . LYS A 1 183 ? -8.131 12.276 -5.434 1.00 97.38 183 LYS A O 1
ATOM 1365 N N . LEU A 1 184 ? -6.137 12.964 -6.214 1.00 96.38 184 LEU A N 1
ATOM 1366 C CA . LEU A 1 184 ? -5.443 12.870 -4.928 1.00 96.38 184 LEU A CA 1
ATOM 1367 C C . LEU A 1 184 ? -6.080 13.787 -3.876 1.00 96.38 184 LEU A C 1
ATOM 1369 O O . LEU A 1 184 ? -6.260 13.370 -2.736 1.00 96.38 184 LEU A O 1
ATOM 1373 N N . ALA A 1 185 ? -6.478 15.005 -4.256 1.00 96.56 185 ALA A N 1
ATOM 1374 C CA . ALA A 1 185 ? -7.202 15.908 -3.364 1.00 96.56 185 ALA A CA 1
ATOM 1375 C C . ALA A 1 185 ? -8.585 15.356 -2.973 1.00 96.56 185 ALA A C 1
ATOM 1377 O O . ALA A 1 185 ? -8.978 15.438 -1.811 1.00 96.56 185 ALA A O 1
ATOM 1378 N N . ALA A 1 186 ? -9.321 14.765 -3.920 1.00 96.00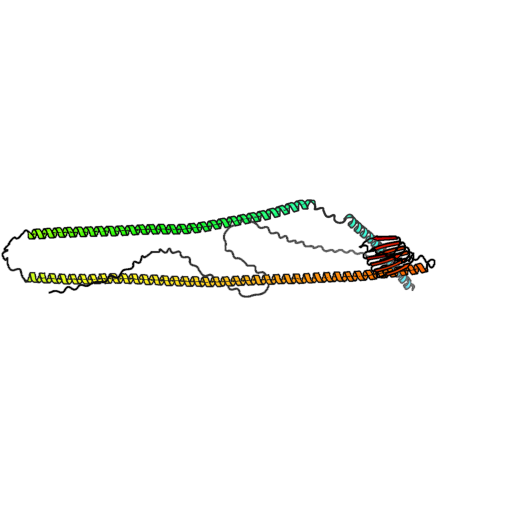 186 ALA A N 1
ATOM 1379 C CA . ALA A 1 186 ? -10.606 14.129 -3.638 1.00 96.00 186 ALA A CA 1
ATOM 1380 C C . ALA A 1 186 ? -10.460 12.922 -2.694 1.00 96.00 186 ALA A C 1
ATOM 1382 O O . ALA A 1 186 ? -11.259 12.776 -1.770 1.00 96.00 186 ALA A O 1
ATOM 1383 N N . ASP A 1 187 ? -9.429 12.096 -2.883 1.00 95.81 187 ASP A N 1
ATOM 1384 C CA . ASP A 1 187 ? -9.129 10.965 -2.002 1.00 95.81 187 ASP A CA 1
ATOM 1385 C C . ASP A 1 187 ? -8.712 11.421 -0.596 1.00 95.81 187 ASP A C 1
ATOM 1387 O O . ASP A 1 187 ? -9.166 10.840 0.390 1.00 95.81 187 ASP A O 1
ATOM 1391 N N . ASP A 1 188 ? -7.927 12.496 -0.478 1.00 97.62 188 ASP A N 1
ATOM 1392 C CA . ASP A 1 188 ? -7.582 13.100 0.815 1.00 97.62 188 ASP A CA 1
ATOM 1393 C C . ASP A 1 188 ? -8.836 13.603 1.552 1.00 97.62 188 ASP A C 1
ATOM 1395 O O . ASP A 1 188 ? -9.032 13.310 2.735 1.00 97.62 188 ASP A O 1
ATOM 1399 N N . PHE A 1 189 ? -9.754 14.282 0.853 1.00 96.81 189 PHE A N 1
ATOM 1400 C CA . PHE A 1 189 ? -11.037 14.676 1.440 1.00 96.81 189 PHE A CA 1
ATOM 1401 C C . PHE A 1 189 ? -11.917 13.481 1.807 1.00 96.81 189 PHE A C 1
ATOM 1403 O O . PHE A 1 189 ? -12.574 13.522 2.848 1.00 96.81 189 PHE A O 1
ATOM 1410 N N . ARG A 1 190 ? -11.916 12.410 1.006 1.00 97.62 190 ARG A N 1
ATOM 1411 C CA . ARG A 1 190 ? -12.650 11.176 1.315 1.00 97.62 190 ARG A CA 1
ATOM 1412 C C . ARG A 1 190 ? -12.144 10.548 2.611 1.00 97.62 190 ARG A C 1
ATOM 1414 O O . ARG A 1 190 ? -12.953 10.243 3.480 1.00 97.62 190 ARG A O 1
ATOM 1421 N N . ILE A 1 191 ? -10.827 10.411 2.771 1.00 94.62 191 ILE A N 1
ATOM 1422 C CA . ILE A 1 191 ? -10.217 9.852 3.987 1.00 94.62 191 ILE A CA 1
ATOM 1423 C C . ILE A 1 191 ? -10.525 10.735 5.201 1.00 94.62 191 ILE A C 1
ATOM 1425 O O . ILE A 1 191 ? -10.920 10.226 6.250 1.00 94.62 191 ILE A O 1
ATOM 1429 N N . LYS A 1 192 ? -10.398 12.061 5.066 1.00 97.62 192 LYS A N 1
ATOM 1430 C CA . LYS A 1 192 ? -10.744 13.009 6.139 1.00 97.62 192 LYS A CA 1
ATOM 1431 C C . LYS A 1 192 ? -12.214 12.906 6.539 1.00 97.62 192 LYS A C 1
ATOM 1433 O O . LYS A 1 192 ? -12.517 12.898 7.728 1.00 97.62 192 LYS A O 1
ATOM 1438 N N . TYR A 1 193 ? -13.113 12.785 5.565 1.00 96.44 193 TYR A N 1
ATOM 1439 C CA . TYR A 1 193 ? -14.537 12.585 5.814 1.00 96.44 193 TYR A CA 1
ATOM 1440 C C . TYR A 1 193 ? -14.816 11.255 6.524 1.00 96.44 193 TYR A C 1
ATOM 1442 O O . TYR A 1 193 ? -15.570 11.235 7.492 1.00 96.44 193 TYR A O 1
ATOM 1450 N N . GLU A 1 194 ? -14.195 10.157 6.089 1.00 95.19 194 GLU A N 1
ATOM 1451 C CA . GLU A 1 194 ? -14.337 8.844 6.730 1.00 95.19 194 GLU A CA 1
ATOM 1452 C C . GLU A 1 194 ? -13.836 8.863 8.181 1.00 95.19 194 GLU A C 1
ATOM 1454 O O . GLU A 1 194 ? -14.495 8.315 9.067 1.00 95.19 194 GLU A O 1
ATOM 1459 N N . HIS A 1 195 ? -12.715 9.541 8.446 1.00 94.50 195 HIS A N 1
ATOM 1460 C CA . HIS A 1 195 ? -12.190 9.714 9.798 1.00 94.50 195 HIS A CA 1
ATOM 1461 C C . HIS A 1 195 ? -13.135 10.535 10.687 1.00 94.50 195 HIS A C 1
ATOM 1463 O O . HIS A 1 195 ? -13.481 10.094 11.783 1.00 94.50 195 HIS A O 1
ATOM 1469 N N . GLU A 1 196 ? -13.600 11.690 10.204 1.00 95.44 196 GLU A N 1
ATOM 1470 C CA . GLU A 1 196 ? -14.543 12.544 10.934 1.00 95.44 196 GLU A CA 1
ATOM 1471 C C . GLU A 1 196 ? -15.870 11.818 11.194 1.00 95.44 196 GLU A C 1
ATOM 1473 O O . GLU A 1 196 ? -16.415 11.877 12.295 1.00 95.44 196 GLU A O 1
ATOM 1478 N N . LEU A 1 197 ? -16.374 11.068 10.209 1.00 96.31 197 LEU A N 1
ATOM 1479 C CA . LEU A 1 197 ? -17.576 10.254 10.356 1.00 96.31 197 LEU A CA 1
ATOM 1480 C C . LEU A 1 197 ? -17.398 9.186 11.440 1.00 96.31 197 LEU A C 1
ATOM 1482 O O . LEU A 1 197 ? -18.287 9.016 12.274 1.00 96.31 197 LEU A O 1
ATOM 1486 N N . ALA A 1 198 ? -16.258 8.492 11.458 1.00 93.81 198 ALA A N 1
ATOM 1487 C CA . ALA A 1 198 ? -15.957 7.495 12.480 1.00 93.81 198 ALA A CA 1
ATOM 1488 C C . ALA A 1 198 ? -15.872 8.122 13.882 1.00 93.81 198 ALA A C 1
ATOM 1490 O O . ALA A 1 198 ? -16.455 7.588 14.830 1.00 93.81 198 ALA A O 1
ATOM 1491 N N . MET A 1 199 ? -15.214 9.280 14.020 1.00 95.00 199 MET A N 1
ATOM 1492 C CA . MET A 1 199 ? -15.181 10.013 15.290 1.00 95.00 199 MET A CA 1
ATOM 1493 C C . MET A 1 199 ? -16.583 10.437 15.728 1.00 95.00 199 MET A C 1
ATOM 1495 O O . MET A 1 199 ? -16.963 10.214 16.878 1.00 95.00 199 MET A O 1
ATOM 1499 N N . ARG A 1 200 ? -17.383 10.993 14.812 1.00 96.25 200 ARG A N 1
ATOM 1500 C CA . ARG A 1 200 ? -18.764 11.392 15.089 1.00 96.25 200 ARG A CA 1
ATOM 1501 C C . ARG A 1 200 ? -19.597 10.206 15.570 1.00 96.25 200 ARG A C 1
ATOM 1503 O O . ARG A 1 200 ? -20.294 10.341 16.568 1.00 96.25 200 ARG A O 1
ATOM 1510 N N . GLN A 1 201 ? -19.507 9.054 14.906 1.00 96.50 201 GLN A N 1
ATOM 1511 C CA . GLN A 1 201 ? -20.218 7.839 15.315 1.00 96.50 201 GLN A CA 1
ATOM 1512 C C . GLN A 1 201 ? -19.794 7.363 16.710 1.00 96.50 201 GLN A C 1
ATOM 1514 O O . GLN A 1 201 ? -20.650 6.962 17.498 1.00 96.50 201 GLN A O 1
ATOM 1519 N N . SER A 1 202 ? -18.501 7.443 17.043 1.00 94.50 202 SER A N 1
ATOM 1520 C CA . SER A 1 202 ? -18.009 7.137 18.393 1.00 94.50 202 SER A CA 1
ATOM 1521 C C . SER A 1 202 ? -18.623 8.073 19.435 1.00 94.50 202 SER A C 1
ATOM 1523 O O . SER A 1 202 ? -19.163 7.613 20.437 1.00 94.50 202 SER A O 1
ATOM 1525 N N . VAL A 1 203 ? -18.608 9.382 19.176 1.00 97.94 203 VAL A N 1
ATOM 1526 C CA . VAL A 1 203 ? -19.177 10.384 20.089 1.00 97.94 203 VAL A CA 1
ATOM 1527 C C . VAL A 1 203 ? -20.694 10.221 20.219 1.00 97.94 203 VAL A C 1
ATOM 1529 O O . VAL A 1 203 ? -21.236 10.323 21.316 1.00 97.94 203 VAL A O 1
ATOM 1532 N N . GLU A 1 204 ? -21.405 9.932 19.129 1.00 97.00 204 GLU A N 1
ATOM 1533 C CA . GLU A 1 204 ? -22.843 9.647 19.165 1.00 97.00 204 GLU A CA 1
ATOM 1534 C C . GLU A 1 204 ? -23.157 8.393 19.993 1.00 97.00 204 GLU A C 1
ATOM 1536 O O . GLU A 1 204 ? -24.118 8.400 20.771 1.00 97.00 204 GLU A O 1
ATOM 1541 N N . ALA A 1 205 ? -22.340 7.340 19.880 1.00 96.81 205 ALA A N 1
ATOM 1542 C CA . ALA A 1 205 ? -22.463 6.144 20.707 1.00 96.81 205 ALA A CA 1
ATOM 1543 C C . ALA A 1 205 ? -22.226 6.457 22.194 1.00 96.81 205 ALA A C 1
ATOM 1545 O O . ALA A 1 205 ? -23.004 6.014 23.044 1.00 96.81 205 ALA A O 1
ATOM 1546 N N . ASP A 1 206 ? -21.220 7.273 22.512 1.00 97.50 206 ASP A N 1
ATOM 1547 C CA . ASP A 1 206 ? -20.936 7.710 23.880 1.00 97.50 206 ASP A CA 1
ATOM 1548 C C . ASP A 1 206 ? -22.080 8.551 24.459 1.00 97.50 206 ASP A C 1
ATOM 1550 O O . ASP A 1 206 ? -22.526 8.296 25.577 1.00 97.50 206 ASP A O 1
ATOM 1554 N N . ILE A 1 207 ? -22.641 9.490 23.689 1.00 97.69 207 ILE A N 1
ATOM 1555 C CA . ILE A 1 207 ? -23.815 10.277 24.101 1.00 97.69 207 ILE A CA 1
ATOM 1556 C C . ILE A 1 207 ? -25.016 9.362 24.367 1.00 97.69 207 ILE A C 1
ATOM 1558 O O . ILE A 1 207 ? -25.722 9.544 25.362 1.00 97.69 207 ILE A O 1
ATOM 1562 N N . ALA A 1 208 ? -25.265 8.370 23.509 1.00 97.88 208 ALA A N 1
ATOM 1563 C CA . ALA A 1 208 ? -26.348 7.412 23.712 1.00 97.88 208 ALA A CA 1
ATOM 1564 C C . ALA A 1 208 ? -26.139 6.569 24.984 1.00 97.88 208 ALA A C 1
ATOM 1566 O O . ALA A 1 208 ? -27.090 6.332 25.733 1.00 97.88 208 ALA A O 1
ATOM 1567 N N . ASN A 1 209 ? -24.900 6.159 25.263 1.00 97.56 209 ASN A N 1
ATOM 1568 C CA . ASN A 1 209 ? -24.542 5.439 26.484 1.00 97.56 209 ASN A CA 1
ATOM 1569 C C . ASN A 1 209 ? -24.698 6.317 27.733 1.00 97.56 209 ASN A C 1
ATOM 1571 O O . ASN A 1 209 ? -25.260 5.858 28.726 1.00 97.56 209 ASN A O 1
ATOM 1575 N N . LEU A 1 210 ? -24.276 7.583 27.678 1.00 97.12 210 LEU A N 1
ATOM 1576 C CA . LEU A 1 210 ? -24.449 8.544 28.771 1.00 97.12 210 LEU A CA 1
ATOM 1577 C C . LEU A 1 210 ? -25.927 8.815 29.063 1.00 97.12 210 LEU A C 1
ATOM 1579 O O . LEU A 1 210 ? -26.314 8.859 30.228 1.00 97.12 210 LEU A O 1
ATOM 1583 N N . ARG A 1 211 ? -26.773 8.929 28.030 1.00 98.00 211 ARG A N 1
ATOM 1584 C CA . ARG A 1 211 ? -28.232 9.039 28.204 1.00 98.00 211 ARG A CA 1
ATOM 1585 C C . ARG A 1 211 ? -28.811 7.810 28.905 1.00 98.00 211 ARG A C 1
ATOM 1587 O O . ARG A 1 211 ? -29.526 7.962 29.886 1.00 98.00 211 ARG A O 1
ATOM 1594 N N . ARG A 1 212 ? -28.423 6.600 28.487 1.00 97.81 212 ARG A N 1
ATOM 1595 C CA . ARG A 1 212 ? -28.833 5.359 29.173 1.00 97.81 212 ARG A CA 1
ATOM 1596 C C . ARG A 1 212 ? -28.365 5.305 30.625 1.00 97.81 212 ARG A C 1
ATOM 1598 O O . ARG A 1 212 ? -29.107 4.844 31.485 1.00 97.81 212 ARG A O 1
ATOM 1605 N N . LEU A 1 213 ? -27.143 5.757 30.905 1.00 98.25 213 LEU A N 1
ATOM 1606 C CA . LEU A 1 213 ? -26.614 5.803 32.266 1.00 98.25 213 LEU A CA 1
ATOM 1607 C C . LEU A 1 213 ? -27.388 6.804 33.133 1.00 98.25 213 LEU A C 1
ATOM 1609 O O . LEU A 1 213 ? -27.672 6.508 34.293 1.00 98.25 213 LEU A O 1
ATOM 1613 N N . LEU A 1 214 ? -27.755 7.960 32.576 1.00 98.31 214 LEU A N 1
ATOM 1614 C CA . LEU A 1 214 ? -28.606 8.941 33.246 1.00 98.31 214 LEU A CA 1
ATOM 1615 C C . LEU A 1 214 ? -29.984 8.348 33.571 1.00 98.31 214 LEU A C 1
ATOM 1617 O O . LEU A 1 214 ? -30.424 8.452 34.716 1.00 98.31 214 LEU A O 1
ATOM 1621 N N . ASP A 1 215 ? -30.625 7.680 32.609 1.00 98.31 215 ASP A N 1
ATOM 1622 C CA . ASP A 1 215 ? -31.922 7.022 32.809 1.00 98.31 215 ASP A CA 1
ATOM 1623 C C . ASP A 1 215 ? -31.832 5.942 33.897 1.00 98.31 215 ASP A C 1
ATOM 1625 O O . ASP A 1 215 ? -32.636 5.920 34.828 1.00 98.31 215 ASP A O 1
ATOM 1629 N N . GLN A 1 216 ? -30.798 5.097 33.845 1.00 98.06 216 GLN A N 1
ATOM 1630 C CA . GLN A 1 216 ? -30.550 4.068 34.855 1.00 98.06 216 GLN A CA 1
ATOM 1631 C C . GLN A 1 216 ? -30.334 4.678 36.245 1.00 98.06 216 GLN A C 1
ATOM 1633 O O . GLN A 1 216 ? -30.891 4.188 37.224 1.00 98.06 216 GLN A O 1
ATOM 1638 N N . THR A 1 217 ? -29.552 5.756 36.338 1.00 97.75 217 THR A N 1
ATOM 1639 C CA . THR A 1 217 ? -29.286 6.443 37.610 1.00 97.75 217 THR A CA 1
ATOM 1640 C C . THR A 1 217 ? -30.564 7.077 38.157 1.00 97.75 217 THR A C 1
ATOM 1642 O O . THR A 1 217 ? -30.836 7.002 39.355 1.00 97.75 217 THR A O 1
ATOM 1645 N N . THR A 1 218 ? -31.391 7.644 37.279 1.00 98.25 218 THR A N 1
ATOM 1646 C CA . THR A 1 218 ? -32.690 8.223 37.640 1.00 98.25 218 THR A CA 1
ATOM 1647 C C . THR A 1 218 ? -33.641 7.151 38.170 1.00 98.25 218 THR A C 1
ATOM 1649 O O . THR A 1 218 ? -34.264 7.362 39.206 1.00 98.25 218 THR A O 1
ATOM 1652 N N . LEU A 1 219 ? -33.691 5.973 37.538 1.00 98.19 219 LEU A N 1
ATOM 1653 C CA . LEU A 1 219 ? -34.473 4.840 38.041 1.00 98.19 219 LEU A CA 1
ATOM 1654 C C . LEU A 1 219 ? -33.981 4.366 39.412 1.00 98.19 219 LEU A C 1
ATOM 1656 O O . LEU A 1 219 ? -34.791 4.171 40.311 1.00 98.19 219 LEU A O 1
ATOM 1660 N N . THR A 1 220 ? -32.664 4.229 39.605 1.00 97.62 220 THR A N 1
ATOM 1661 C CA . THR A 1 220 ? -32.117 3.834 40.916 1.00 97.62 220 THR A CA 1
ATOM 1662 C C . THR A 1 220 ? -32.379 4.879 41.994 1.00 97.62 220 THR A C 1
ATOM 1664 O O . THR A 1 220 ? -32.612 4.525 43.144 1.00 97.62 220 THR A O 1
ATOM 1667 N N . LYS A 1 221 ? -32.372 6.167 41.633 1.00 98.12 221 LYS A N 1
ATOM 1668 C CA . LYS A 1 221 ? -32.721 7.247 42.552 1.00 98.12 221 LYS A CA 1
ATOM 1669 C C . LYS A 1 221 ? -34.187 7.135 42.976 1.00 98.12 221 LYS A C 1
ATOM 1671 O O . LYS A 1 221 ? -34.447 7.179 44.170 1.00 98.12 221 LYS A O 1
ATOM 1676 N N . ALA A 1 222 ? -35.104 6.938 42.029 1.00 97.94 222 ALA A N 1
ATOM 1677 C CA . ALA A 1 222 ? -36.527 6.773 42.325 1.00 97.94 222 ALA A CA 1
ATOM 1678 C C . ALA A 1 222 ? -36.808 5.531 43.196 1.00 97.94 222 ALA A C 1
ATOM 1680 O O . ALA A 1 222 ? -37.609 5.603 44.122 1.00 97.94 222 ALA A O 1
ATOM 1681 N N . ASP A 1 223 ? -36.118 4.410 42.950 1.00 98.06 223 ASP A N 1
ATOM 1682 C CA . ASP A 1 223 ? -36.218 3.202 43.787 1.00 98.06 223 ASP A CA 1
ATOM 1683 C C . ASP A 1 223 ? -35.748 3.460 45.230 1.00 98.06 223 ASP A C 1
ATOM 1685 O O . ASP A 1 223 ? -36.424 3.093 46.190 1.00 98.06 223 ASP A O 1
ATOM 1689 N N . LEU A 1 224 ? -34.626 4.166 45.403 1.00 97.69 224 LEU A N 1
ATOM 1690 C CA . LEU A 1 224 ? -34.141 4.559 46.729 1.00 97.69 224 LEU A CA 1
ATOM 1691 C C . LEU A 1 224 ? -35.070 5.564 47.423 1.00 97.69 224 LEU A C 1
ATOM 1693 O O . LEU A 1 224 ? -35.272 5.460 48.629 1.00 97.69 224 LEU A O 1
ATOM 1697 N N . GLU A 1 225 ? -35.646 6.519 46.690 1.00 97.44 225 GLU A N 1
ATOM 1698 C CA . GLU A 1 225 ? -36.639 7.461 47.223 1.00 97.44 225 GLU A CA 1
ATOM 1699 C C . GLU A 1 225 ? -37.889 6.722 47.724 1.00 97.44 225 GLU A C 1
ATOM 1701 O O . GLU A 1 225 ? -38.325 6.971 48.847 1.00 97.44 225 GLU A O 1
ATOM 1706 N N . MET A 1 226 ? -38.389 5.741 46.966 1.00 97.31 226 MET A N 1
ATOM 1707 C CA . MET A 1 226 ? -39.503 4.882 47.382 1.00 97.31 226 MET A CA 1
ATOM 1708 C C . MET A 1 226 ? -39.155 4.046 48.624 1.00 97.31 226 MET A C 1
ATOM 1710 O O . MET A 1 226 ? -39.970 3.925 49.537 1.00 97.31 226 MET A O 1
ATOM 1714 N N . GLN A 1 227 ? -37.941 3.490 48.703 1.00 97.62 227 GLN A N 1
ATOM 1715 C CA . GLN A 1 227 ? -37.486 2.769 49.898 1.00 97.62 227 GLN A CA 1
ATOM 1716 C C . GLN A 1 227 ? -37.422 3.691 51.122 1.00 97.62 227 GLN A C 1
ATOM 1718 O O . GLN A 1 227 ? -37.869 3.302 52.201 1.00 97.62 227 GLN A O 1
ATOM 1723 N N . ILE A 1 228 ? -36.920 4.920 50.965 1.00 97.50 228 ILE A N 1
ATOM 1724 C CA . ILE A 1 228 ? -36.894 5.920 52.040 1.00 97.50 228 ILE A CA 1
ATOM 1725 C C . ILE A 1 228 ? -38.312 6.247 52.512 1.00 97.50 228 ILE A C 1
ATOM 1727 O O . ILE A 1 228 ? -38.545 6.242 53.719 1.00 97.50 228 ILE A O 1
ATOM 1731 N N . GLU A 1 229 ? -39.245 6.502 51.595 1.00 97.75 229 GLU A N 1
ATOM 1732 C CA . GLU A 1 229 ? -40.646 6.786 51.926 1.00 97.75 229 GLU A CA 1
ATOM 1733 C C . GLU A 1 229 ? -41.287 5.602 52.666 1.00 97.75 229 GLU A C 1
ATOM 1735 O O . GLU A 1 229 ? -41.839 5.779 53.749 1.00 97.75 229 GLU A O 1
ATOM 1740 N N . SER A 1 230 ? -41.086 4.371 52.182 1.00 97.56 230 SER A N 1
ATOM 1741 C CA . SER A 1 230 ? -41.607 3.168 52.846 1.00 97.56 230 SER A CA 1
ATOM 1742 C C . SER A 1 230 ? -41.072 2.980 54.275 1.00 97.56 230 SER A C 1
ATOM 1744 O O . SER A 1 230 ? -41.828 2.633 55.183 1.00 97.56 230 SER A O 1
ATOM 1746 N N . LEU A 1 231 ? -39.785 3.265 54.510 1.00 96.81 231 LEU A N 1
ATOM 1747 C CA . LEU A 1 231 ? -39.172 3.203 55.841 1.00 96.81 231 LEU A CA 1
ATOM 1748 C C . LEU A 1 231 ? -39.659 4.338 56.753 1.00 96.81 231 LEU A C 1
ATOM 1750 O O . LEU A 1 231 ? -39.765 4.156 57.967 1.00 96.81 231 LEU A O 1
ATOM 1754 N N . GLN A 1 232 ? -39.947 5.515 56.194 1.00 97.25 232 GLN A N 1
ATOM 1755 C CA . GLN A 1 232 ? -40.555 6.622 56.934 1.00 97.25 232 GLN A CA 1
ATOM 1756 C C . GLN A 1 232 ? -41.984 6.282 57.370 1.00 97.25 232 GLN A C 1
ATOM 1758 O O . GLN A 1 232 ? -42.328 6.538 58.528 1.00 97.25 232 GLN A O 1
ATOM 1763 N N . ASP A 1 233 ? -42.771 5.654 56.497 1.00 97.00 233 ASP A N 1
ATOM 1764 C CA . ASP A 1 233 ? -44.114 5.163 56.808 1.00 97.00 233 ASP A CA 1
ATOM 1765 C C . ASP A 1 233 ? -44.086 4.062 57.874 1.00 97.00 233 ASP A C 1
ATOM 1767 O O . ASP A 1 233 ? -44.850 4.124 58.839 1.00 97.00 233 ASP A O 1
ATOM 1771 N N . GLU A 1 234 ? -43.168 3.095 57.774 1.00 96.50 234 GLU A N 1
ATOM 1772 C CA . GLU A 1 234 ? -42.988 2.052 58.793 1.00 96.50 234 GLU A CA 1
ATOM 1773 C C . GLU A 1 234 ? -42.603 2.659 60.153 1.00 96.50 234 GLU A C 1
ATOM 1775 O O . GLU A 1 234 ? -43.159 2.299 61.194 1.00 96.50 234 GLU A O 1
ATOM 1780 N N . LEU A 1 235 ? -41.704 3.647 60.162 1.00 95.25 235 LEU A N 1
ATOM 1781 C CA . LEU A 1 235 ? -41.319 4.363 61.377 1.00 95.25 235 LEU A CA 1
ATOM 1782 C C . LEU A 1 235 ? -42.501 5.140 61.973 1.00 95.25 235 LEU A C 1
ATOM 1784 O O . LEU A 1 235 ? -42.693 5.127 63.194 1.00 95.25 235 LEU A O 1
ATOM 1788 N N . ALA A 1 236 ? -43.298 5.814 61.141 1.00 95.88 236 ALA A N 1
ATOM 1789 C CA . ALA A 1 236 ? -44.501 6.519 61.575 1.00 95.88 236 ALA A CA 1
ATOM 1790 C C . ALA A 1 236 ? -45.544 5.547 62.148 1.00 95.88 236 ALA A C 1
ATOM 1792 O O . ALA A 1 236 ? -46.104 5.810 63.217 1.00 95.88 236 ALA A O 1
ATOM 1793 N N . PHE A 1 237 ? -45.744 4.402 61.494 1.00 96.50 237 PHE A N 1
ATOM 1794 C CA . PHE A 1 237 ? -46.616 3.326 61.953 1.00 96.50 237 PHE A CA 1
ATOM 1795 C C . PHE A 1 237 ? -46.171 2.782 63.315 1.00 96.50 237 PHE A C 1
ATOM 1797 O O . PHE A 1 237 ? -46.967 2.754 64.252 1.00 96.50 237 PHE A O 1
ATOM 1804 N N . MET A 1 238 ? -44.886 2.451 63.478 1.00 94.62 238 MET A N 1
ATOM 1805 C CA . MET A 1 238 ? -44.334 1.958 64.745 1.00 94.62 238 MET A CA 1
ATOM 1806 C C . MET A 1 238 ? -44.451 2.984 65.877 1.00 94.62 238 MET A C 1
ATOM 1808 O O . MET A 1 238 ? -44.776 2.622 67.009 1.00 94.62 238 MET A O 1
ATOM 1812 N N . LYS A 1 239 ? -44.234 4.276 65.594 1.00 95.50 239 LYS A N 1
ATOM 1813 C CA . LYS A 1 239 ? -44.439 5.351 66.580 1.00 95.50 239 LYS A CA 1
ATOM 1814 C C . LYS A 1 239 ? -45.900 5.480 66.995 1.00 95.50 239 LYS A C 1
ATOM 1816 O O . LYS A 1 239 ? -46.168 5.629 68.185 1.00 95.50 239 LYS A O 1
ATOM 1821 N N . LYS A 1 240 ? -46.827 5.422 66.035 1.00 96.31 240 LYS A N 1
ATOM 1822 C CA . LYS A 1 240 ? -48.266 5.466 66.303 1.00 96.31 240 LYS A CA 1
ATOM 1823 C C . LYS A 1 240 ? -48.701 4.261 67.136 1.00 96.31 240 LYS A C 1
ATOM 1825 O O . LYS A 1 240 ? -49.344 4.460 68.159 1.00 96.31 240 LYS A O 1
ATOM 1830 N N . ASN A 1 241 ? -48.275 3.054 66.765 1.00 95.19 241 ASN A N 1
ATOM 1831 C CA . ASN A 1 241 ? -48.570 1.839 67.522 1.00 95.19 241 ASN A CA 1
ATOM 1832 C C . ASN A 1 241 ? -48.023 1.931 68.951 1.00 95.19 241 ASN A C 1
ATOM 1834 O O . ASN A 1 241 ? -48.747 1.694 69.906 1.00 95.19 241 ASN A O 1
ATOM 1838 N N . HIS A 1 242 ? -46.777 2.382 69.126 1.00 94.00 242 HIS A N 1
ATOM 1839 C CA . HIS A 1 242 ? -46.214 2.589 70.460 1.00 94.00 242 HIS A CA 1
ATOM 1840 C C . HIS A 1 242 ? -46.983 3.643 71.273 1.00 94.00 242 HIS A C 1
ATOM 1842 O O . HIS A 1 242 ? -47.166 3.488 72.478 1.00 94.00 242 HIS A O 1
ATOM 1848 N N . GLN A 1 243 ? -47.442 4.722 70.638 1.00 93.88 243 GLN A N 1
ATOM 1849 C CA . GLN A 1 243 ? -48.266 5.733 71.295 1.00 93.88 243 GLN A CA 1
ATOM 1850 C C . GLN A 1 243 ? -49.626 5.167 71.726 1.00 93.88 243 GLN A C 1
ATOM 1852 O O . GLN A 1 243 ? -50.069 5.464 72.835 1.00 93.88 243 GLN A O 1
ATOM 1857 N N . GLU A 1 244 ? -50.266 4.363 70.878 1.00 91.19 244 GLU A N 1
ATOM 1858 C CA . GLU A 1 244 ? -51.514 3.658 71.179 1.00 91.19 244 GLU A CA 1
ATOM 1859 C C . GLU A 1 244 ? -51.317 2.633 72.305 1.00 91.19 244 GLU A C 1
ATOM 1861 O O . GLU A 1 244 ? -52.078 2.655 73.268 1.00 91.19 244 GLU A O 1
ATOM 1866 N N . ASP A 1 245 ? -50.246 1.836 72.272 1.00 90.38 245 ASP A N 1
ATOM 1867 C CA . ASP A 1 245 ? -49.883 0.885 73.331 1.00 90.38 245 ASP A CA 1
ATOM 1868 C C . ASP A 1 245 ? -49.622 1.595 74.663 1.00 90.38 245 ASP A C 1
ATOM 1870 O O . ASP A 1 245 ? -50.110 1.175 75.711 1.00 90.38 245 ASP A O 1
ATOM 1874 N N . LEU A 1 246 ? -48.882 2.710 74.653 1.00 88.94 246 LEU A N 1
ATOM 1875 C CA . LEU A 1 246 ? -48.669 3.525 75.848 1.00 88.94 246 LEU A CA 1
ATOM 1876 C C . LEU A 1 246 ? -49.969 4.161 76.347 1.00 88.94 246 LEU A C 1
ATOM 1878 O O . LEU A 1 246 ? -50.135 4.322 77.555 1.00 88.94 246 LEU A O 1
ATOM 1882 N N . ALA A 1 247 ? -50.873 4.564 75.452 1.00 86.94 247 ALA A N 1
ATOM 1883 C CA . ALA A 1 247 ? -52.183 5.084 75.826 1.00 86.94 247 ALA A CA 1
ATOM 1884 C C . ALA A 1 247 ? -53.060 3.982 76.437 1.00 86.94 247 ALA A C 1
ATOM 1886 O O . ALA A 1 247 ? -53.682 4.222 77.469 1.00 86.94 247 ALA A O 1
ATOM 1887 N N . ALA A 1 248 ? -53.044 2.773 75.873 1.00 85.31 248 ALA A N 1
ATOM 1888 C CA . ALA A 1 248 ? -53.730 1.598 76.399 1.00 85.31 248 ALA A CA 1
ATOM 1889 C C . ALA A 1 248 ? -53.164 1.174 77.763 1.00 85.31 248 ALA A C 1
ATOM 1891 O O . ALA A 1 248 ? -53.926 1.001 78.708 1.00 85.31 248 ALA A O 1
ATOM 1892 N N . LEU A 1 249 ? -51.837 1.105 77.914 1.00 82.50 249 LEU A N 1
ATOM 1893 C CA . LEU A 1 249 ? -51.171 0.830 79.192 1.00 82.50 249 LEU A CA 1
ATOM 1894 C C . LEU A 1 249 ? -51.465 1.914 80.233 1.00 82.50 249 LEU A C 1
ATOM 1896 O O . LEU A 1 249 ? -51.702 1.591 81.392 1.00 82.50 249 LEU A O 1
ATOM 1900 N N . ARG A 1 250 ? -51.497 3.197 79.847 1.00 79.25 250 ARG A N 1
ATOM 1901 C CA . ARG A 1 250 ? -51.917 4.289 80.744 1.00 79.25 250 ARG A CA 1
ATOM 1902 C C . ARG A 1 250 ? -53.387 4.172 81.136 1.00 79.25 250 ARG A C 1
ATOM 1904 O O . ARG A 1 250 ? -53.691 4.371 82.306 1.00 79.25 250 ARG A O 1
ATOM 1911 N N . ALA A 1 251 ? -54.267 3.817 80.200 1.00 77.88 251 ALA A N 1
ATOM 1912 C CA . ALA A 1 251 ? -55.679 3.563 80.476 1.00 77.88 251 ALA A CA 1
ATOM 1913 C C . ALA A 1 251 ? -55.856 2.376 81.439 1.00 77.88 251 ALA A C 1
ATOM 1915 O O . ALA A 1 251 ? -56.681 2.434 82.351 1.00 77.88 251 ALA A O 1
ATOM 1916 N N . GLN A 1 252 ? -55.021 1.344 81.294 1.00 70.25 252 GLN A N 1
ATOM 1917 C CA . GLN A 1 252 ? -54.950 0.201 82.202 1.00 70.25 252 GLN A CA 1
ATOM 1918 C C . GLN A 1 252 ? -54.396 0.599 83.583 1.00 70.25 252 GLN A C 1
ATOM 1920 O O . GLN A 1 252 ? -54.878 0.113 84.601 1.00 70.25 252 GLN A O 1
ATOM 1925 N N . LEU A 1 253 ? -53.445 1.541 83.642 1.00 58.28 253 LEU A N 1
ATOM 1926 C CA . LEU A 1 253 ? -52.901 2.088 84.891 1.00 58.28 253 LEU A CA 1
ATOM 1927 C C . LEU A 1 253 ? -53.877 3.023 85.634 1.00 58.28 253 LEU A C 1
ATOM 1929 O O . LEU A 1 253 ? -53.732 3.207 86.839 1.00 58.28 253 LEU A O 1
ATOM 1933 N N . THR A 1 254 ? -54.869 3.608 84.953 1.00 48.03 254 THR A N 1
ATOM 1934 C CA . THR A 1 254 ? -55.916 4.458 85.565 1.00 48.03 254 THR A CA 1
ATOM 1935 C C . THR A 1 254 ? -57.120 3.685 86.110 1.00 48.03 254 THR A C 1
ATOM 1937 O O . THR A 1 254 ? -58.104 4.288 86.533 1.00 48.03 254 THR A O 1
ATOM 1940 N N . GLY A 1 255 ? -57.041 2.356 86.145 1.00 48.25 255 GLY A N 1
ATOM 1941 C CA . GLY A 1 255 ? -58.044 1.488 86.743 1.00 48.25 255 GLY A CA 1
ATOM 1942 C C . GLY A 1 255 ? -57.434 0.567 87.789 1.00 48.25 255 GLY A C 1
ATOM 1943 O O . GLY A 1 255 ? -57.342 -0.634 87.562 1.00 48.25 255 GLY A O 1
ATOM 1944 N N . THR A 1 256 ? -57.085 1.085 88.970 1.00 47.94 256 THR A N 1
ATOM 1945 C CA . THR A 1 256 ? -57.126 0.243 90.175 1.00 47.94 256 THR A CA 1
ATOM 1946 C C . THR A 1 256 ? -58.592 -0.016 90.500 1.00 47.94 256 THR A C 1
ATOM 1948 O O . THR A 1 256 ? -59.200 0.685 91.308 1.00 47.94 256 THR A O 1
ATOM 1951 N N . VAL A 1 257 ? -59.178 -0.995 89.817 1.00 35.44 257 VAL A N 1
ATOM 1952 C CA . VAL A 1 257 ? -60.454 -1.581 90.204 1.00 35.44 257 VAL A CA 1
ATOM 1953 C C . VAL A 1 257 ? -60.130 -2.928 90.829 1.00 35.44 257 VAL A C 1
ATOM 1955 O O . VAL A 1 257 ? -59.796 -3.889 90.139 1.00 35.44 257 VAL A O 1
ATOM 1958 N N . ASN A 1 258 ? -60.218 -2.973 92.158 1.00 41.34 258 ASN A N 1
ATOM 1959 C CA . ASN A 1 258 ? -60.463 -4.215 92.873 1.00 41.34 258 ASN A CA 1
ATOM 1960 C C . ASN A 1 258 ? -61.757 -4.811 92.308 1.00 41.34 258 ASN A C 1
ATOM 1962 O O . ASN A 1 258 ? -62.842 -4.297 92.575 1.00 41.34 258 ASN A O 1
ATOM 1966 N N . VAL A 1 259 ? -61.634 -5.881 91.529 1.00 43.34 259 VAL A N 1
ATOM 1967 C CA . VAL A 1 259 ? -62.749 -6.781 91.249 1.00 43.34 259 VAL A CA 1
ATOM 1968 C C . VAL A 1 259 ? -62.406 -8.110 91.903 1.00 43.34 259 VAL A C 1
ATOM 1970 O O . VAL A 1 259 ? -61.605 -8.890 91.392 1.00 43.34 259 VAL A O 1
ATOM 1973 N N . GLU A 1 260 ? -63.000 -8.338 93.070 1.00 40.44 260 GLU A N 1
ATOM 1974 C CA . GLU A 1 260 ? -63.220 -9.682 93.591 1.00 40.44 260 GLU A CA 1
ATOM 1975 C C . GLU A 1 260 ? -64.189 -10.366 92.618 1.00 40.44 260 GLU A C 1
ATOM 1977 O O . GLU A 1 260 ? -65.381 -10.059 92.599 1.00 40.44 260 GLU A O 1
ATOM 1982 N N . VAL A 1 261 ? -63.664 -11.221 91.733 1.00 40.69 261 VAL A N 1
ATOM 1983 C CA . VAL A 1 261 ? -64.493 -12.090 90.892 1.00 40.69 261 VAL A CA 1
ATOM 1984 C C . VAL A 1 261 ? -64.555 -13.455 91.557 1.00 40.69 261 VAL A C 1
ATOM 1986 O O . VAL A 1 261 ? -63.575 -14.196 91.620 1.00 40.69 261 VAL A O 1
ATOM 1989 N N . ASP A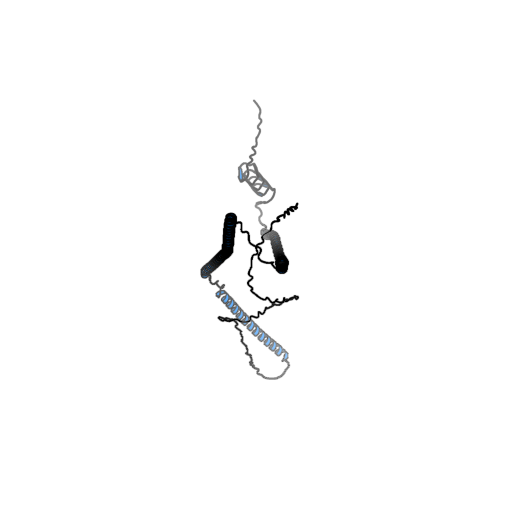 1 262 ? -65.748 -13.710 92.070 1.00 39.38 262 ASP A N 1
ATOM 1990 C CA . ASP A 1 262 ? -66.315 -14.976 92.500 1.00 39.38 262 ASP A CA 1
ATOM 1991 C C . ASP A 1 262 ? -65.898 -16.156 91.599 1.00 39.38 262 ASP A C 1
ATOM 1993 O O . ASP A 1 262 ? -65.916 -16.077 90.366 1.00 39.38 262 ASP A O 1
ATOM 1997 N N . ALA A 1 263 ? -65.499 -17.259 92.231 1.00 36.94 263 ALA A N 1
ATOM 1998 C CA . ALA A 1 263 ? -65.019 -18.463 91.569 1.00 36.94 263 ALA A CA 1
ATOM 1999 C C . ALA A 1 263 ? -66.189 -19.211 90.910 1.00 36.94 263 ALA A C 1
ATOM 2001 O O . ALA A 1 263 ? -66.809 -20.093 91.504 1.00 36.94 263 ALA A O 1
ATOM 2002 N N . ALA A 1 264 ? -66.467 -18.878 89.651 1.00 49.72 264 ALA A N 1
ATOM 2003 C CA . ALA A 1 264 ? -67.300 -19.693 88.776 1.00 49.72 264 ALA A CA 1
ATOM 2004 C C . ALA A 1 264 ? -66.597 -21.041 88.459 1.00 49.72 264 ALA A C 1
ATOM 2006 O O . ALA A 1 264 ? -65.368 -21.138 88.485 1.00 49.72 264 ALA A O 1
ATOM 2007 N N . PRO A 1 265 ? -67.367 -22.112 88.209 1.00 51.47 265 PRO A N 1
ATOM 2008 C CA . PRO A 1 265 ? -66.989 -23.487 88.517 1.00 51.47 265 PRO A CA 1
ATOM 2009 C C . PRO A 1 265 ? -65.885 -24.035 87.608 1.00 51.47 265 PRO A C 1
ATOM 2011 O O . PRO A 1 265 ? -65.956 -23.902 86.391 1.00 51.47 265 PRO A O 1
ATOM 2014 N N . GLN A 1 266 ? -64.902 -24.686 88.242 1.00 50.25 266 GLN A N 1
ATOM 2015 C CA . GLN A 1 266 ? -63.956 -25.670 87.695 1.00 50.25 266 GLN A CA 1
ATOM 2016 C C . GLN A 1 266 ? -63.754 -25.597 86.170 1.00 50.25 266 GLN A C 1
ATOM 2018 O O . GLN A 1 266 ? -64.399 -26.303 85.394 1.00 50.25 266 GLN A O 1
ATOM 2023 N N . GLN A 1 267 ? -62.808 -24.759 85.737 1.00 60.31 267 GLN A N 1
ATOM 2024 C CA . GLN A 1 267 ? -62.294 -24.848 84.377 1.00 60.31 267 GLN A CA 1
ATOM 2025 C C . GLN A 1 267 ? -61.631 -26.216 84.218 1.00 60.31 267 GLN A C 1
ATOM 2027 O O . GLN A 1 267 ? -60.746 -26.589 84.989 1.00 60.31 267 GLN A O 1
ATOM 2032 N N . ASP A 1 268 ? -62.124 -26.975 83.247 1.00 62.38 268 ASP A N 1
ATOM 2033 C CA . ASP A 1 268 ? -61.696 -28.331 82.942 1.00 62.38 268 ASP A CA 1
ATOM 2034 C C . ASP A 1 268 ? -60.181 -28.319 82.672 1.00 62.38 268 ASP A C 1
ATOM 2036 O O . ASP A 1 268 ? -59.729 -27.896 81.607 1.00 62.38 268 ASP A O 1
ATOM 2040 N N . LEU A 1 269 ? -59.373 -28.695 83.672 1.00 70.06 269 LEU A N 1
ATOM 2041 C CA . LEU A 1 269 ? -57.907 -28.591 83.625 1.00 70.06 269 LEU A CA 1
ATOM 2042 C C . LEU A 1 269 ? -57.334 -29.331 82.412 1.00 70.06 269 LEU A C 1
ATOM 2044 O O . LEU A 1 269 ? -56.305 -28.934 81.871 1.00 70.06 269 LEU A O 1
ATOM 2048 N N . ASN A 1 270 ? -58.040 -30.366 81.951 1.00 77.12 270 ASN A N 1
ATOM 2049 C CA . ASN A 1 270 ? -57.739 -31.070 80.715 1.00 77.12 270 ASN A CA 1
ATOM 2050 C C . ASN A 1 270 ? -57.822 -30.167 79.478 1.00 77.12 270 ASN A C 1
ATOM 2052 O O . ASN A 1 270 ? -56.942 -30.258 78.633 1.00 77.12 270 ASN A O 1
ATOM 2056 N N . LYS A 1 271 ? -58.809 -29.268 79.367 1.00 80.25 271 LYS A N 1
ATOM 2057 C CA . LYS A 1 271 ? -58.894 -28.308 78.251 1.00 80.25 271 LYS A CA 1
ATOM 2058 C C . LYS A 1 271 ? -57.740 -27.312 78.262 1.00 80.25 271 LYS A C 1
ATOM 2060 O O . LYS A 1 271 ? -57.175 -27.050 77.211 1.00 80.25 271 LYS A O 1
ATOM 2065 N N . VAL A 1 272 ? -57.369 -26.796 79.433 1.00 81.75 272 VAL A N 1
ATOM 2066 C CA . VAL A 1 272 ? -56.261 -25.830 79.558 1.00 81.75 272 VAL A CA 1
ATOM 2067 C C . VAL A 1 272 ? -54.914 -26.503 79.283 1.00 81.75 272 VAL A C 1
ATOM 2069 O O . VAL A 1 272 ? -54.078 -25.953 78.573 1.00 81.75 272 VAL A O 1
ATOM 2072 N N . LEU A 1 273 ? -54.701 -27.722 79.788 1.00 82.44 273 LEU A N 1
ATOM 2073 C CA . LEU A 1 273 ? -53.506 -28.513 79.475 1.00 82.44 273 LEU A CA 1
ATOM 2074 C C . LEU A 1 273 ? -53.437 -28.885 77.988 1.00 82.44 273 LEU A C 1
ATOM 2076 O O . LEU A 1 273 ? -52.347 -28.872 77.415 1.00 82.44 273 LEU A O 1
ATOM 2080 N N . GLU A 1 274 ? -54.576 -29.176 77.358 1.00 86.31 274 GLU A N 1
ATOM 2081 C CA . GLU A 1 274 ? -54.652 -29.454 75.924 1.00 86.31 274 GLU A CA 1
ATOM 2082 C C . GLU A 1 274 ? -54.418 -28.193 75.078 1.00 86.31 274 GLU A C 1
ATOM 2084 O O . GLU A 1 274 ? -53.683 -28.259 74.099 1.00 86.31 274 GLU A O 1
ATOM 2089 N N . GLU A 1 275 ? -54.921 -27.022 75.483 1.00 87.25 275 GLU A N 1
ATOM 2090 C CA . GLU A 1 275 ? -54.598 -25.734 74.849 1.00 87.25 275 GLU A CA 1
ATOM 2091 C C . GLU A 1 275 ? -53.111 -25.389 74.973 1.00 87.25 275 GLU A C 1
ATOM 2093 O O . GLU A 1 275 ? -52.491 -24.975 73.993 1.00 87.25 275 GLU A O 1
ATOM 2098 N N . ILE A 1 276 ? -52.501 -25.604 76.143 1.00 87.88 276 ILE A N 1
ATOM 2099 C CA . ILE A 1 276 ? -51.063 -25.384 76.344 1.00 87.88 276 ILE A CA 1
ATOM 2100 C C . ILE A 1 276 ? -50.253 -26.348 75.467 1.00 87.88 276 ILE A C 1
ATOM 2102 O O . ILE A 1 276 ? -49.292 -25.928 74.818 1.00 87.88 276 ILE A O 1
ATOM 2106 N N . ARG A 1 277 ? -50.646 -27.627 75.392 1.00 89.00 277 ARG A N 1
ATOM 2107 C CA . ARG A 1 277 ? -50.003 -28.612 74.511 1.00 89.00 277 ARG A CA 1
ATOM 2108 C C . ARG A 1 277 ? -50.160 -28.224 73.038 1.00 89.00 277 ARG A C 1
ATOM 2110 O O . ARG A 1 277 ? -49.168 -28.231 72.316 1.00 89.00 277 ARG A O 1
ATOM 2117 N N . ALA A 1 278 ? -51.356 -27.826 72.611 1.00 90.44 278 ALA A N 1
ATOM 2118 C CA . ALA A 1 278 ? -51.630 -27.370 71.250 1.00 90.44 278 ALA A CA 1
ATOM 2119 C C . ALA A 1 278 ? -50.860 -26.086 70.896 1.00 90.44 278 ALA A C 1
ATOM 2121 O O . ALA A 1 278 ? -50.413 -25.925 69.760 1.00 90.44 278 ALA A O 1
ATOM 2122 N N . HIS A 1 279 ? -50.660 -25.185 71.860 1.00 91.00 279 HIS A N 1
ATOM 2123 C CA . HIS A 1 279 ? -49.865 -23.970 71.696 1.00 91.00 279 HIS A CA 1
ATOM 2124 C C . HIS A 1 279 ? -48.376 -24.290 71.505 1.00 91.00 279 HIS A C 1
ATOM 2126 O O . HIS A 1 279 ? -47.753 -23.782 70.572 1.00 91.00 279 HIS A O 1
ATOM 2132 N N . TYR A 1 280 ? -47.807 -25.176 72.329 1.00 91.81 280 TYR A N 1
ATOM 2133 C CA . TYR A 1 280 ? -46.419 -25.616 72.157 1.00 91.81 280 TYR A CA 1
ATOM 2134 C C . TYR A 1 280 ? -46.215 -26.424 70.874 1.00 91.81 280 TYR A C 1
ATOM 2136 O O . TYR A 1 280 ? -45.228 -26.197 70.178 1.00 91.81 280 TYR A O 1
ATOM 2144 N N . GLU A 1 281 ? -47.151 -27.302 70.512 1.00 92.31 281 GLU A N 1
ATOM 2145 C CA . GLU A 1 281 ? -47.111 -28.036 69.243 1.00 92.31 281 GLU A CA 1
ATOM 2146 C C . GLU A 1 281 ? -47.142 -27.072 68.046 1.00 92.31 281 GLU A C 1
ATOM 2148 O O . GLU A 1 281 ? -46.342 -27.206 67.122 1.00 92.31 281 GLU A O 1
ATOM 2153 N N . ASN A 1 282 ? -47.980 -26.028 68.090 1.00 93.62 282 ASN A N 1
ATOM 2154 C CA . ASN A 1 282 ? -47.985 -24.980 67.068 1.00 93.62 282 ASN A CA 1
ATOM 2155 C C . ASN A 1 282 ? -46.656 -24.223 66.995 1.00 93.62 282 ASN A C 1
ATOM 2157 O O . ASN A 1 282 ? -46.161 -23.980 65.897 1.00 93.62 282 ASN A O 1
ATOM 2161 N N . ILE A 1 283 ? -46.060 -23.861 68.135 1.00 92.69 283 ILE A N 1
ATOM 2162 C CA . ILE A 1 283 ? -44.761 -23.173 68.173 1.00 92.69 283 ILE A CA 1
ATOM 2163 C C . ILE A 1 283 ? -43.660 -24.059 67.584 1.00 92.69 283 ILE A C 1
ATOM 2165 O O . ILE A 1 283 ? -42.882 -23.595 66.754 1.00 92.69 283 ILE A O 1
ATOM 2169 N N . ILE A 1 284 ? -43.613 -25.339 67.960 1.00 91.62 284 ILE A N 1
ATOM 2170 C CA . ILE A 1 284 ? -42.629 -26.297 67.442 1.00 91.62 284 ILE A CA 1
ATOM 2171 C C . ILE A 1 284 ? -42.817 -26.488 65.933 1.00 91.62 284 ILE A C 1
ATOM 2173 O O . ILE A 1 284 ? -41.844 -26.425 65.180 1.00 91.62 284 ILE A O 1
ATOM 2177 N N . GLN A 1 285 ? -44.055 -26.655 65.461 1.00 93.56 285 GLN A N 1
ATOM 2178 C CA . GLN A 1 285 ? -44.343 -26.765 64.030 1.00 93.56 285 GLN A CA 1
ATOM 2179 C C . GLN A 1 285 ? -44.012 -25.489 63.259 1.00 93.56 285 GLN A C 1
ATOM 2181 O O . GLN A 1 285 ? -43.523 -25.574 62.129 1.00 93.56 285 GLN A O 1
ATOM 2186 N N . LYS A 1 286 ? -44.271 -24.316 63.845 1.00 94.12 286 LYS A N 1
ATOM 2187 C CA . LYS A 1 286 ? -43.939 -23.022 63.249 1.00 94.12 286 LYS A CA 1
ATOM 2188 C C . LYS A 1 286 ? -42.427 -22.867 63.127 1.00 94.12 286 LYS A C 1
ATOM 2190 O O . LYS A 1 286 ? -41.952 -22.618 62.028 1.00 94.12 286 LYS A O 1
ATOM 2195 N N . HIS A 1 287 ? -41.674 -23.131 64.194 1.00 93.00 287 HIS A N 1
ATOM 2196 C CA . HIS A 1 287 ? -40.213 -23.097 64.155 1.00 93.00 287 HIS A CA 1
ATOM 2197 C C . HIS A 1 287 ? -39.622 -24.116 63.181 1.00 93.00 287 HIS A C 1
ATOM 2199 O O . HIS A 1 287 ? -38.663 -23.798 62.484 1.00 93.00 287 HIS A O 1
ATOM 2205 N N . ARG A 1 288 ? -40.199 -25.321 63.077 1.00 94.31 288 ARG A N 1
ATOM 2206 C CA . ARG A 1 288 ? -39.759 -26.314 62.089 1.00 94.31 288 ARG A CA 1
ATOM 2207 C C . ARG A 1 288 ? -39.960 -25.806 60.661 1.00 94.31 288 ARG A C 1
ATOM 2209 O O . ARG A 1 288 ? -39.042 -25.902 59.855 1.00 94.31 288 ARG A O 1
ATOM 2216 N N . ARG A 1 289 ? -41.130 -25.231 60.360 1.00 94.94 289 ARG A N 1
ATOM 2217 C CA . ARG A 1 289 ? -41.411 -24.608 59.056 1.00 94.94 289 ARG A CA 1
ATOM 2218 C C . ARG A 1 289 ? -40.479 -23.434 58.774 1.00 94.94 289 ARG A C 1
ATOM 2220 O O . ARG A 1 289 ? -39.869 -23.405 57.717 1.00 94.94 289 ARG A O 1
ATOM 2227 N N . GLU A 1 290 ? -40.303 -22.527 59.731 1.00 94.31 290 GLU A N 1
ATOM 2228 C CA . GLU A 1 290 ? -39.391 -21.383 59.606 1.00 94.31 290 GLU A CA 1
ATOM 2229 C C . GLU A 1 290 ? -37.944 -21.831 59.345 1.00 94.31 290 GLU A C 1
ATOM 2231 O O . GLU A 1 290 ? -37.264 -21.246 58.506 1.00 94.31 290 GLU A O 1
ATOM 2236 N N . GLN A 1 291 ? -37.474 -22.895 60.006 1.00 92.44 291 GLN A N 1
ATOM 2237 C CA . GLN A 1 291 ? -36.155 -23.476 59.744 1.00 92.44 291 GLN A CA 1
ATOM 2238 C C . GLN A 1 291 ? -36.071 -24.110 58.354 1.00 92.44 291 GLN A C 1
ATOM 2240 O O . GLN A 1 291 ? -35.110 -23.852 57.632 1.00 92.44 291 GLN A O 1
ATOM 2245 N N . GLU A 1 292 ? -37.055 -24.924 57.961 1.00 94.50 292 GLU A N 1
ATOM 2246 C CA . GLU A 1 292 ? -37.113 -25.525 56.623 1.00 94.50 292 GLU A CA 1
ATOM 2247 C C . GLU A 1 292 ? -37.124 -24.450 55.526 1.00 94.50 292 GLU A C 1
ATOM 2249 O O . GLU A 1 292 ? -36.406 -24.580 54.535 1.00 94.50 292 GLU A O 1
ATOM 2254 N N . ASP A 1 293 ? -37.894 -23.381 55.706 1.00 94.25 293 ASP A N 1
ATOM 2255 C CA . ASP A 1 293 ? -37.997 -22.280 54.752 1.00 94.25 293 ASP A CA 1
ATOM 2256 C C . ASP A 1 293 ? -36.715 -21.440 54.720 1.00 94.25 293 ASP A C 1
ATOM 2258 O O . ASP A 1 293 ? -36.233 -21.114 53.636 1.00 94.25 293 ASP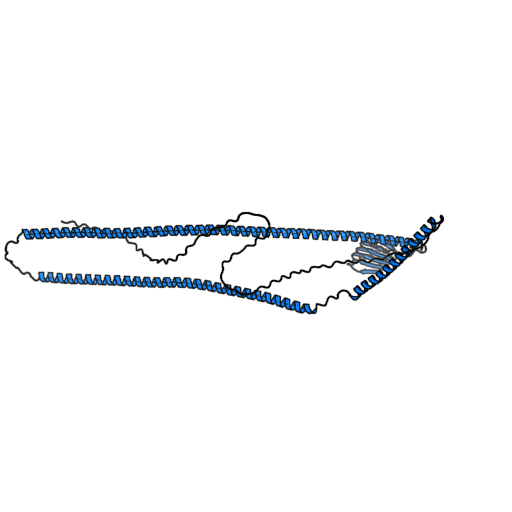 A O 1
ATOM 2262 N N . TRP A 1 294 ? -36.082 -21.192 55.871 1.00 95.38 294 TRP A N 1
ATOM 2263 C CA . TRP A 1 294 ? -34.768 -20.546 55.936 1.00 95.38 294 TRP A CA 1
ATOM 2264 C C . TRP A 1 294 ? -33.682 -21.365 55.225 1.00 95.38 294 TRP A C 1
ATOM 2266 O O . TRP A 1 294 ? -32.889 -20.816 54.456 1.00 95.38 294 TRP A O 1
ATOM 2276 N N . PHE A 1 295 ? -33.655 -22.687 55.433 1.00 95.94 295 PHE A N 1
ATOM 2277 C CA . PHE A 1 295 ? -32.725 -23.569 54.728 1.00 95.94 295 PHE A CA 1
ATOM 2278 C C . PHE A 1 295 ? -32.995 -23.565 53.224 1.00 95.94 295 PHE A C 1
ATOM 2280 O O . PHE A 1 295 ? -32.052 -23.409 52.449 1.00 95.94 295 PHE A O 1
ATOM 2287 N N . LYS A 1 296 ? -34.259 -23.677 52.799 1.00 95.69 296 LYS A N 1
ATOM 2288 C CA . LYS A 1 296 ? -34.633 -23.613 51.378 1.00 95.69 296 LYS A CA 1
ATOM 2289 C C . LYS A 1 296 ? -34.206 -22.295 50.745 1.00 95.69 296 LYS A C 1
ATOM 2291 O O . LYS A 1 296 ? -33.607 -22.331 49.674 1.00 95.69 296 LYS A O 1
ATOM 2296 N N . ASP A 1 297 ? -34.457 -21.163 51.398 1.00 95.75 297 ASP A N 1
ATOM 2297 C CA . ASP A 1 297 ? -34.072 -19.844 50.890 1.00 95.75 297 ASP A CA 1
ATOM 2298 C C . ASP A 1 297 ? -32.545 -19.720 50.773 1.00 95.75 297 ASP A C 1
ATOM 2300 O O . ASP A 1 297 ? -32.009 -19.327 49.731 1.00 95.75 297 ASP A O 1
ATOM 2304 N N . LYS A 1 298 ? -31.803 -20.191 51.786 1.00 95.62 298 LYS A N 1
ATOM 2305 C CA . LYS A 1 298 ? -30.337 -20.175 51.750 1.00 95.62 298 LYS A CA 1
ATOM 2306 C C . LYS A 1 298 ? -29.762 -21.085 50.662 1.00 95.62 298 LYS A C 1
ATOM 2308 O O . LYS A 1 298 ? -28.836 -20.678 49.956 1.00 95.62 298 LYS A O 1
ATOM 2313 N N . THR A 1 299 ? -30.301 -22.294 50.500 1.00 95.19 299 THR A N 1
ATOM 2314 C CA . THR A 1 299 ? -29.890 -23.234 49.448 1.00 95.19 299 THR A CA 1
ATOM 2315 C C . THR A 1 299 ? -30.281 -22.727 48.059 1.00 95.19 299 THR A C 1
ATOM 2317 O O . THR A 1 299 ? -29.496 -22.869 47.123 1.00 95.19 299 THR A O 1
ATOM 2320 N N . ALA A 1 300 ? -31.440 -22.080 47.909 1.00 94.94 300 ALA A N 1
ATOM 2321 C CA . ALA A 1 300 ? -31.863 -21.455 46.658 1.00 94.94 300 ALA A CA 1
ATOM 2322 C C . ALA A 1 300 ? -30.932 -20.299 46.260 1.00 94.94 300 ALA A C 1
ATOM 2324 O O . ALA A 1 300 ? -30.500 -20.228 45.107 1.00 94.94 300 ALA A O 1
ATOM 2325 N N . GLY A 1 301 ? -30.553 -19.444 47.217 1.00 94.00 301 GLY A N 1
ATOM 2326 C CA . GLY A 1 301 ? -29.566 -18.385 47.007 1.00 94.00 301 GLY A CA 1
ATOM 2327 C C . GLY A 1 301 ? -28.206 -18.930 46.559 1.00 94.00 301 GLY A C 1
ATOM 2328 O O . GLY A 1 301 ? -27.655 -18.457 45.564 1.00 94.00 301 GLY A O 1
ATOM 2329 N N . LEU A 1 302 ? -27.705 -19.973 47.232 1.00 95.44 302 LEU A N 1
ATOM 2330 C CA . LEU A 1 302 ? -26.444 -20.626 46.868 1.00 95.44 302 LEU A CA 1
ATOM 2331 C C . LEU A 1 302 ? -26.512 -21.270 45.476 1.00 95.44 302 LEU A C 1
ATOM 2333 O O . LEU A 1 302 ? -25.607 -21.078 44.670 1.00 95.44 302 LEU A O 1
ATOM 2337 N N . ASN A 1 303 ? -27.594 -21.983 45.155 1.00 95.19 303 ASN A N 1
ATOM 2338 C CA . ASN A 1 303 ? -27.781 -22.587 43.834 1.00 95.19 303 ASN A CA 1
ATOM 2339 C C . ASN A 1 303 ? -27.821 -21.534 42.721 1.00 95.19 303 ASN A C 1
ATOM 2341 O O . ASN A 1 303 ? -27.241 -21.745 41.655 1.00 95.19 303 ASN A O 1
ATOM 2345 N N . LYS A 1 304 ? -28.455 -20.380 42.967 1.00 96.06 304 LYS A N 1
ATOM 2346 C CA . LYS A 1 304 ? -28.466 -19.258 42.020 1.00 96.06 304 LYS A CA 1
ATOM 2347 C C . LYS A 1 304 ? -27.062 -18.691 41.806 1.00 96.06 304 LYS A C 1
ATOM 2349 O O . LYS A 1 304 ? -26.677 -18.442 40.666 1.00 96.06 304 LYS A O 1
ATOM 2354 N N . GLU A 1 305 ? -26.285 -18.517 42.872 1.00 95.81 305 GLU A N 1
ATOM 2355 C CA . GLU A 1 305 ? -24.901 -18.038 42.785 1.00 95.81 305 GLU A CA 1
ATOM 2356 C C . GLU A 1 305 ? -23.990 -19.037 42.055 1.00 95.81 305 GLU A C 1
ATOM 2358 O O . GLU A 1 305 ? -23.227 -18.639 41.176 1.00 95.81 305 GLU A O 1
ATOM 2363 N N . VAL A 1 306 ? -24.129 -20.338 42.328 1.00 96.25 306 VAL A N 1
ATOM 2364 C CA . VAL A 1 306 ? -23.401 -21.406 41.623 1.00 96.25 306 VAL A CA 1
ATOM 2365 C C . VAL A 1 306 ? -23.764 -21.441 40.137 1.00 96.25 306 VAL A C 1
ATOM 2367 O O . VAL A 1 306 ? -22.871 -21.580 39.299 1.00 96.25 306 VAL A O 1
ATOM 2370 N N . ALA A 1 307 ? -25.042 -21.272 39.787 1.00 95.75 307 ALA A N 1
ATOM 2371 C CA . ALA A 1 307 ? -25.484 -21.216 38.395 1.00 95.75 307 ALA A CA 1
ATOM 2372 C C . ALA A 1 307 ? -24.881 -20.010 37.655 1.00 95.75 307 ALA A C 1
ATOM 2374 O O . ALA A 1 307 ? -24.300 -20.181 36.583 1.00 95.75 307 ALA A O 1
ATOM 2375 N N . ILE A 1 308 ? -24.938 -18.814 38.256 1.00 96.44 308 ILE A N 1
ATOM 2376 C CA . ILE A 1 308 ? -24.339 -17.596 37.685 1.00 96.44 308 ILE A CA 1
ATOM 2377 C C . ILE A 1 308 ? -22.822 -17.758 37.553 1.00 96.44 308 ILE A C 1
ATOM 2379 O O . ILE A 1 308 ? -22.263 -17.465 36.499 1.00 96.44 308 ILE A O 1
ATOM 2383 N N . SER A 1 309 ? -22.149 -18.254 38.593 1.00 96.19 309 SER A N 1
ATOM 2384 C CA . SER A 1 309 ? -20.705 -18.503 38.573 1.00 96.19 309 SER A CA 1
ATOM 2385 C C . SER A 1 309 ? -20.331 -19.478 37.451 1.00 96.19 309 SER A C 1
ATOM 2387 O O . SER A 1 309 ? -19.461 -19.183 36.632 1.00 96.19 309 SER A O 1
ATOM 2389 N N . THR A 1 310 ? -21.069 -20.581 37.307 1.00 97.06 310 THR A N 1
ATOM 2390 C CA . THR A 1 310 ? -20.857 -21.562 36.231 1.00 97.06 310 THR A CA 1
ATOM 2391 C C . THR A 1 310 ? -21.039 -20.936 34.847 1.00 97.06 310 THR A C 1
ATOM 2393 O O . THR A 1 310 ? -20.207 -21.151 33.967 1.00 97.06 310 THR A O 1
ATOM 2396 N N . GLU A 1 311 ? -22.074 -20.117 34.646 1.00 96.69 311 GLU A N 1
ATOM 2397 C CA . GLU A 1 311 ? -22.296 -19.391 33.390 1.00 96.69 311 GLU A CA 1
ATOM 2398 C C . GLU A 1 311 ? -21.149 -18.412 33.087 1.00 96.69 311 GLU A C 1
ATOM 2400 O O . GLU A 1 311 ? -20.629 -18.378 31.968 1.00 96.69 311 GLU A O 1
ATOM 2405 N N . THR A 1 312 ? -20.686 -17.653 34.085 1.00 94.69 312 THR A N 1
ATOM 2406 C CA . THR A 1 312 ? -19.544 -16.735 33.918 1.00 94.69 312 THR A CA 1
ATOM 2407 C C . THR A 1 312 ? -18.246 -17.478 33.589 1.00 94.69 312 THR A C 1
ATOM 2409 O O . THR A 1 312 ? -17.475 -17.038 32.737 1.00 94.69 312 THR A O 1
ATOM 2412 N N . ILE A 1 313 ? -18.019 -18.654 34.179 1.00 96.19 313 ILE A N 1
ATOM 2413 C CA . ILE A 1 313 ? -16.857 -19.496 33.868 1.00 96.19 313 ILE A CA 1
ATOM 2414 C C . ILE A 1 313 ? -16.950 -20.037 32.436 1.00 96.19 313 ILE A C 1
ATOM 2416 O O . ILE A 1 313 ? -15.961 -20.022 31.705 1.00 96.19 313 ILE A O 1
ATOM 2420 N N . GLN A 1 314 ? -18.125 -20.492 31.995 1.00 97.00 314 GLN A N 1
ATOM 2421 C CA . GLN A 1 314 ? -18.290 -20.989 30.625 1.00 97.00 314 GLN A CA 1
ATOM 2422 C C . GLN A 1 314 ? -18.129 -19.870 29.590 1.00 97.00 314 GLN A C 1
ATOM 2424 O O . GLN A 1 314 ? -17.407 -20.043 28.609 1.00 97.00 314 GLN A O 1
ATOM 2429 N N . THR A 1 315 ? -18.733 -18.703 29.819 1.00 96.06 315 THR A N 1
ATOM 2430 C CA . THR A 1 315 ? -18.615 -17.554 28.907 1.00 96.06 315 THR A CA 1
ATOM 2431 C C . THR A 1 315 ? -17.170 -17.067 28.803 1.00 96.06 315 THR A C 1
ATOM 2433 O O . THR A 1 315 ? -16.646 -16.965 27.692 1.00 96.06 315 THR A O 1
ATOM 2436 N N . THR A 1 316 ? -16.468 -16.877 29.922 1.00 94.75 316 THR A N 1
ATOM 2437 C CA . THR A 1 316 ? -15.042 -16.499 29.911 1.00 94.75 316 THR A CA 1
ATOM 2438 C C . THR A 1 316 ? -14.170 -17.558 29.236 1.00 94.75 316 THR A C 1
ATOM 2440 O O . THR A 1 316 ? -13.312 -17.219 28.421 1.00 94.75 316 THR A O 1
ATOM 2443 N N . LYS A 1 317 ? -14.428 -18.850 29.471 1.00 97.56 317 LYS A N 1
ATOM 2444 C CA . LYS A 1 317 ? -13.739 -19.943 28.771 1.00 97.56 317 LYS A CA 1
ATOM 2445 C C . LYS A 1 317 ? -13.943 -19.867 27.256 1.00 97.56 317 LYS A C 1
ATOM 2447 O O . LYS A 1 317 ? -12.966 -19.993 26.520 1.00 97.56 317 LYS A O 1
ATOM 2452 N N . THR A 1 318 ? -15.169 -19.625 26.783 1.00 96.44 318 THR A N 1
ATOM 2453 C CA . THR A 1 318 ? -15.434 -19.466 25.341 1.00 96.44 318 THR A CA 1
ATOM 2454 C C . THR A 1 318 ? -14.725 -18.245 24.753 1.00 96.44 318 THR A C 1
ATOM 2456 O O . THR A 1 318 ? -14.064 -18.373 23.722 1.00 96.44 318 THR A O 1
ATOM 2459 N N . GLN A 1 319 ? -14.739 -17.102 25.449 1.00 95.56 319 GLN A N 1
ATOM 2460 C CA . GLN A 1 319 ? -14.017 -15.895 25.033 1.00 95.56 319 GLN A CA 1
ATOM 2461 C C . GLN A 1 319 ? -12.507 -16.140 24.934 1.00 95.56 319 GLN A C 1
ATOM 246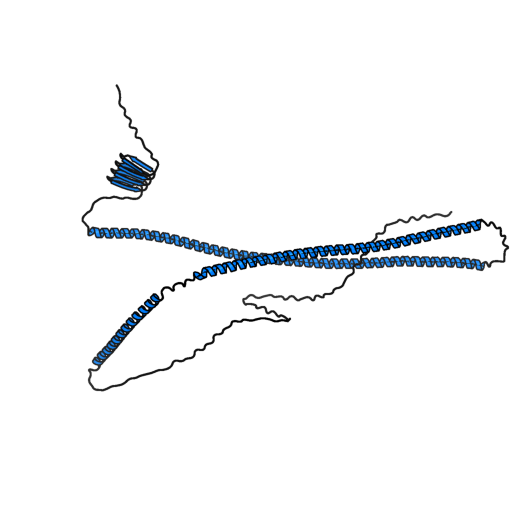3 O O . GLN A 1 319 ? -11.892 -15.760 23.943 1.00 95.56 319 GLN A O 1
ATOM 2468 N N . ILE A 1 320 ? -11.910 -16.838 25.907 1.00 97.00 320 ILE A N 1
ATOM 2469 C CA . ILE A 1 320 ? -10.491 -17.220 25.862 1.00 97.00 320 ILE A CA 1
ATOM 2470 C C . ILE A 1 320 ? -10.208 -18.117 24.652 1.00 97.00 320 ILE A C 1
ATOM 2472 O O . ILE A 1 320 ? -9.198 -17.929 23.974 1.00 97.00 320 ILE A O 1
ATOM 2476 N N . THR A 1 321 ? -11.074 -19.093 24.355 1.00 97.12 321 THR A N 1
ATOM 2477 C CA . THR A 1 321 ? -10.874 -19.957 23.181 1.00 97.12 321 THR A CA 1
ATOM 2478 C C . THR A 1 321 ? -11.005 -19.199 21.864 1.00 97.12 321 THR A C 1
ATOM 2480 O O . THR A 1 321 ? -10.227 -19.459 20.950 1.00 97.12 321 THR A O 1
ATOM 2483 N N . ASP A 1 322 ? -11.927 -18.242 21.771 1.00 95.44 322 ASP A N 1
ATOM 2484 C CA . ASP A 1 322 ? -12.100 -17.420 20.574 1.00 95.44 322 ASP A CA 1
ATOM 2485 C C . ASP A 1 322 ? -10.919 -16.467 20.384 1.00 95.44 322 ASP A C 1
ATOM 2487 O O . ASP A 1 322 ? -10.356 -16.425 19.294 1.00 95.44 322 ASP A O 1
ATOM 2491 N N . LEU A 1 323 ? -10.456 -15.809 21.452 1.00 95.44 323 LEU A N 1
ATOM 2492 C CA . LEU A 1 323 ? -9.254 -14.969 21.419 1.00 95.44 323 LEU A CA 1
ATOM 2493 C C . LEU A 1 323 ? -8.002 -15.762 21.021 1.00 95.44 323 LEU A C 1
ATOM 2495 O O . LEU A 1 323 ? -7.173 -15.278 20.252 1.00 95.44 323 LEU A O 1
ATOM 2499 N N . ARG A 1 324 ? -7.864 -17.008 21.493 1.00 96.25 324 ARG A N 1
ATOM 2500 C CA . ARG A 1 324 ? -6.772 -17.897 21.064 1.00 96.25 324 ARG A CA 1
ATOM 2501 C C . ARG A 1 324 ? -6.860 -18.238 19.578 1.00 96.25 324 ARG A C 1
ATOM 2503 O O . ARG A 1 324 ? -5.833 -18.215 18.907 1.00 96.25 324 ARG A O 1
ATOM 2510 N N . ARG A 1 325 ? -8.058 -18.516 19.050 1.00 95.81 325 ARG A N 1
ATOM 2511 C CA . ARG A 1 325 ? -8.258 -18.760 17.609 1.00 95.81 325 ARG A CA 1
ATOM 2512 C C . ARG A 1 325 ? -7.935 -17.521 16.779 1.00 95.81 325 ARG A C 1
ATOM 2514 O O . ARG A 1 325 ? -7.277 -17.649 15.752 1.00 95.81 325 ARG A O 1
ATOM 2521 N N . THR A 1 326 ? -8.356 -16.331 17.218 1.00 94.94 326 THR A N 1
ATOM 2522 C CA . THR A 1 326 ? -8.040 -15.083 16.506 1.00 94.94 326 THR A CA 1
ATOM 2523 C C . THR A 1 326 ? -6.550 -14.776 16.540 1.00 94.94 326 THR A C 1
ATOM 2525 O O . THR A 1 326 ? -6.005 -14.378 15.519 1.00 94.94 326 THR A O 1
ATOM 2528 N N . LEU A 1 327 ? -5.876 -15.009 17.673 1.00 96.06 327 LEU A N 1
ATOM 2529 C CA . LEU A 1 327 ? -4.426 -14.833 17.787 1.00 96.06 327 LEU A CA 1
ATOM 2530 C C . LEU A 1 327 ? -3.693 -15.770 16.824 1.00 96.06 327 LEU A C 1
ATOM 2532 O O . LEU A 1 327 ? -2.873 -15.304 16.044 1.00 96.06 327 LEU A O 1
ATOM 2536 N N . GLN A 1 328 ? -4.048 -17.058 16.805 1.00 96.69 328 GLN A N 1
ATOM 2537 C CA . GLN A 1 328 ? -3.469 -18.021 15.862 1.00 96.69 328 GLN A CA 1
ATOM 2538 C C . GLN A 1 328 ? -3.715 -17.624 14.400 1.00 96.69 328 GLN A C 1
ATOM 2540 O O . GLN A 1 328 ? -2.809 -17.727 13.580 1.00 96.69 328 GLN A O 1
ATOM 2545 N N . GLY A 1 329 ? -4.917 -17.141 14.067 1.00 96.19 329 GLY A N 1
ATOM 2546 C CA . GLY A 1 329 ? -5.226 -16.646 12.724 1.00 96.19 329 GLY A CA 1
ATOM 2547 C C . GLY A 1 329 ? -4.365 -15.444 12.324 1.00 96.19 329 GLY A C 1
ATOM 2548 O O . GLY A 1 329 ? -3.802 -15.434 11.233 1.00 96.19 329 GLY A O 1
ATOM 2549 N N . LEU A 1 330 ? -4.213 -14.467 13.223 1.00 93.12 330 LEU A N 1
ATOM 2550 C CA . LEU A 1 330 ? -3.354 -13.299 13.005 1.00 93.12 330 LEU A CA 1
ATOM 2551 C C . LEU A 1 330 ? -1.875 -13.677 12.892 1.00 93.12 330 LEU A C 1
ATOM 2553 O O . LEU A 1 330 ? -1.154 -13.088 12.096 1.00 93.12 330 LEU A O 1
ATOM 2557 N N . GLU A 1 331 ? -1.417 -14.665 13.655 1.00 95.50 331 GLU A N 1
ATOM 2558 C CA . GLU A 1 331 ? -0.037 -15.139 13.594 1.00 95.50 331 GLU A CA 1
ATOM 2559 C C . GLU A 1 331 ? 0.258 -15.865 12.274 1.00 95.50 331 GLU A C 1
ATOM 2561 O O . GLU A 1 331 ? 1.301 -15.632 11.669 1.00 95.50 331 GLU A O 1
ATOM 2566 N N . ILE A 1 332 ? -0.683 -16.664 11.763 1.00 96.62 332 ILE A N 1
ATOM 2567 C CA . ILE A 1 332 ? -0.574 -17.273 10.428 1.00 96.62 332 ILE A CA 1
ATOM 2568 C C . ILE A 1 332 ? -0.560 -16.195 9.340 1.00 96.62 332 ILE A C 1
ATOM 2570 O O . ILE A 1 332 ? 0.267 -16.266 8.431 1.00 96.62 332 ILE A O 1
ATOM 2574 N N . GLU A 1 333 ? -1.432 -15.188 9.437 1.00 95.50 333 GLU A N 1
ATOM 2575 C CA . GLU A 1 333 ? -1.442 -14.068 8.491 1.00 95.50 333 GLU A CA 1
ATOM 2576 C C . GLU A 1 333 ? -0.107 -13.314 8.528 1.00 95.50 333 GLU A C 1
ATOM 2578 O O . GLU A 1 333 ? 0.482 -13.055 7.483 1.00 95.50 333 GLU A O 1
ATOM 2583 N N . LEU A 1 334 ? 0.442 -13.052 9.718 1.00 95.56 334 LEU A N 1
ATOM 2584 C CA . LEU A 1 334 ? 1.759 -12.437 9.869 1.00 95.56 334 LEU A CA 1
ATOM 2585 C C . LEU A 1 334 ? 2.858 -13.270 9.191 1.00 95.56 334 LEU A C 1
ATOM 2587 O O . LEU A 1 334 ? 3.668 -12.718 8.448 1.00 95.56 334 LEU A O 1
ATOM 2591 N N . GLN A 1 335 ? 2.885 -14.589 9.405 1.00 96.75 335 GLN A N 1
ATOM 2592 C CA . GLN A 1 335 ? 3.863 -15.470 8.754 1.00 96.75 335 GLN A CA 1
ATOM 2593 C C . GLN A 1 335 ? 3.689 -15.500 7.228 1.00 96.75 335 GLN A C 1
ATOM 2595 O O . GLN A 1 335 ? 4.675 -15.460 6.491 1.00 96.75 335 GLN A O 1
ATOM 2600 N N . SER A 1 336 ? 2.445 -15.508 6.743 1.00 94.88 336 SER A N 1
ATOM 2601 C CA . SER A 1 336 ? 2.122 -15.408 5.317 1.00 94.88 336 SER A CA 1
ATOM 2602 C C . SER A 1 336 ? 2.664 -14.107 4.718 1.00 94.88 336 SER A C 1
ATOM 2604 O O . SER A 1 336 ? 3.422 -14.145 3.746 1.00 94.88 336 SER A O 1
ATOM 2606 N N . GLN A 1 337 ? 2.386 -12.963 5.349 1.00 94.88 337 GLN A N 1
ATOM 2607 C CA . GLN A 1 337 ? 2.870 -11.652 4.910 1.00 94.88 337 GLN A CA 1
ATOM 2608 C C . GLN A 1 337 ? 4.401 -11.560 4.930 1.00 94.88 337 GLN A C 1
ATOM 2610 O O . GLN A 1 337 ? 4.999 -11.049 3.983 1.00 94.88 337 GLN A O 1
ATOM 2615 N N . LEU A 1 338 ? 5.062 -12.108 5.955 1.00 96.69 338 LEU A N 1
ATOM 2616 C CA . LEU A 1 338 ? 6.526 -12.185 6.003 1.00 96.69 338 LEU A CA 1
ATOM 2617 C C . LEU A 1 338 ? 7.090 -13.029 4.852 1.00 96.69 338 LEU A C 1
ATOM 2619 O O . LEU A 1 338 ? 8.068 -12.626 4.220 1.00 96.69 338 LEU A O 1
ATOM 2623 N N . SER A 1 339 ? 6.458 -14.163 4.534 1.00 96.81 339 SER A N 1
ATOM 2624 C CA . SER A 1 339 ? 6.866 -15.003 3.403 1.00 96.81 339 SER A CA 1
ATOM 2625 C C . SER A 1 339 ? 6.668 -14.300 2.053 1.00 96.81 339 SER A C 1
ATOM 2627 O O . SER A 1 339 ? 7.545 -14.362 1.189 1.00 96.81 339 SER A O 1
ATOM 2629 N N . MET A 1 340 ? 5.565 -13.558 1.895 1.00 95.94 340 MET A N 1
ATOM 2630 C CA . MET A 1 340 ? 5.274 -12.767 0.700 1.00 95.94 340 MET A CA 1
ATOM 2631 C C . MET A 1 340 ? 6.282 -11.630 0.533 1.00 95.94 340 MET A C 1
ATOM 2633 O O . MET A 1 340 ? 6.831 -11.456 -0.555 1.00 95.94 340 MET A O 1
ATOM 2637 N N . LYS A 1 341 ? 6.585 -10.902 1.614 1.00 97.25 341 LYS A N 1
ATOM 2638 C CA . LYS A 1 341 ? 7.624 -9.869 1.634 1.00 97.25 341 LYS A CA 1
ATOM 2639 C C . LYS A 1 341 ? 8.970 -10.442 1.185 1.00 97.25 341 LYS A C 1
ATOM 2641 O O . LYS A 1 341 ? 9.575 -9.899 0.267 1.00 97.25 341 LYS A O 1
ATOM 2646 N N . ALA A 1 342 ? 9.410 -11.553 1.776 1.00 97.12 342 ALA A N 1
ATOM 2647 C CA . ALA A 1 342 ? 10.686 -12.178 1.427 1.00 97.12 342 ALA A CA 1
ATOM 2648 C C . ALA A 1 342 ? 10.736 -12.625 -0.048 1.00 97.12 342 ALA A C 1
ATOM 2650 O O . ALA A 1 342 ? 11.765 -12.484 -0.711 1.00 97.12 342 ALA A O 1
ATOM 2651 N N . ALA A 1 343 ? 9.625 -13.136 -0.589 1.00 96.44 343 ALA A N 1
ATOM 2652 C CA . ALA A 1 343 ? 9.528 -13.497 -2.002 1.00 96.44 343 ALA A CA 1
ATOM 2653 C C . ALA A 1 343 ? 9.628 -12.270 -2.927 1.00 96.44 343 ALA A C 1
ATOM 2655 O O . ALA A 1 343 ? 10.322 -12.329 -3.944 1.00 96.44 343 ALA A O 1
ATOM 2656 N N . LEU A 1 344 ? 8.982 -11.156 -2.565 1.00 96.19 344 LEU A N 1
ATOM 2657 C CA . LEU A 1 344 ? 9.051 -9.900 -3.315 1.00 96.19 344 LEU A CA 1
ATOM 2658 C C . LEU A 1 344 ? 10.448 -9.273 -3.259 1.00 96.19 344 LEU A C 1
ATOM 2660 O O . LEU A 1 344 ? 10.971 -8.894 -4.301 1.00 96.19 344 LEU A O 1
ATOM 2664 N N . GLU A 1 345 ? 11.082 -9.228 -2.086 1.00 97.06 345 GLU A N 1
ATOM 2665 C CA . GLU A 1 345 ? 12.465 -8.753 -1.929 1.00 97.06 345 GLU A CA 1
ATOM 2666 C C . GLU A 1 345 ? 13.439 -9.593 -2.762 1.00 97.06 345 GLU A C 1
ATOM 2668 O O . GLU A 1 345 ? 14.299 -9.051 -3.456 1.00 97.06 345 GLU A O 1
ATOM 2673 N N . LYS A 1 346 ? 13.265 -10.921 -2.776 1.00 97.81 346 LYS A N 1
ATOM 2674 C CA . LYS A 1 346 ? 14.063 -11.813 -3.624 1.00 97.81 346 LYS A CA 1
ATOM 2675 C C . LYS A 1 346 ? 13.830 -11.559 -5.114 1.00 97.81 346 LYS A C 1
ATOM 2677 O O . LYS A 1 346 ? 14.787 -11.572 -5.883 1.00 97.81 346 LYS A O 1
ATOM 2682 N N . SER A 1 347 ? 12.581 -11.345 -5.530 1.00 97.00 347 SER A N 1
ATOM 2683 C CA . SER A 1 347 ? 12.264 -11.018 -6.923 1.00 97.00 347 SER A CA 1
ATOM 2684 C C . SER A 1 347 ? 12.874 -9.680 -7.333 1.00 97.00 347 SER A C 1
ATOM 2686 O O . SER A 1 347 ? 13.408 -9.580 -8.434 1.00 97.00 347 SER A O 1
ATOM 2688 N N . LEU A 1 348 ? 12.819 -8.672 -6.459 1.00 97.00 348 LEU A N 1
ATOM 2689 C CA . LEU A 1 348 ? 13.443 -7.374 -6.690 1.00 97.00 348 LEU A CA 1
ATOM 2690 C C . LEU A 1 348 ? 14.956 -7.541 -6.873 1.00 97.00 348 LEU A C 1
ATOM 2692 O O . LEU A 1 348 ? 15.484 -7.146 -7.910 1.00 97.00 348 LEU A O 1
ATOM 2696 N N . ALA A 1 349 ? 15.620 -8.234 -5.945 1.00 97.75 349 ALA A N 1
ATOM 2697 C CA . ALA A 1 349 ? 17.053 -8.506 -6.024 1.00 97.75 349 ALA A CA 1
ATOM 2698 C C . ALA A 1 349 ? 17.448 -9.278 -7.300 1.00 97.75 349 ALA A C 1
ATOM 2700 O O . ALA A 1 349 ? 18.455 -8.947 -7.922 1.00 97.75 349 ALA A O 1
ATOM 2701 N N . ASP A 1 350 ? 16.658 -10.269 -7.739 1.00 97.88 350 ASP A N 1
ATOM 2702 C CA . ASP A 1 350 ? 16.913 -10.986 -9.002 1.00 97.88 350 ASP A CA 1
ATOM 2703 C C . ASP A 1 350 ? 16.772 -10.055 -10.216 1.00 97.88 350 ASP A C 1
ATOM 2705 O O . ASP A 1 350 ? 17.596 -10.090 -11.131 1.00 97.88 350 ASP A O 1
ATOM 2709 N N . THR A 1 351 ? 15.763 -9.176 -10.228 1.00 96.44 351 THR A N 1
ATOM 2710 C CA . THR A 1 351 ? 15.603 -8.201 -11.317 1.00 96.44 351 THR A CA 1
ATOM 2711 C C . THR A 1 351 ? 16.737 -7.180 -11.348 1.00 96.44 351 THR A C 1
ATOM 2713 O O . THR A 1 351 ? 17.295 -6.934 -12.416 1.00 96.44 351 THR A O 1
ATOM 2716 N N . GLU A 1 352 ? 17.140 -6.642 -10.197 1.00 97.69 352 GLU A N 1
ATOM 2717 C CA . GLU A 1 352 ? 18.275 -5.724 -10.080 1.00 97.69 352 GLU A CA 1
ATOM 2718 C C . GLU A 1 352 ? 19.578 -6.393 -10.532 1.00 97.69 352 GLU A C 1
ATOM 2720 O O . GLU A 1 352 ? 20.325 -5.811 -11.321 1.00 97.69 352 GLU A O 1
ATOM 2725 N N . ALA A 1 353 ? 19.823 -7.643 -10.123 1.00 97.94 353 ALA A N 1
ATOM 2726 C CA . ALA A 1 353 ? 20.984 -8.414 -10.558 1.00 97.94 353 ALA A CA 1
ATOM 2727 C C . ALA A 1 353 ? 20.995 -8.634 -12.080 1.00 97.94 353 ALA A C 1
ATOM 2729 O O . ALA A 1 353 ? 22.035 -8.457 -12.719 1.00 97.94 353 ALA A O 1
ATOM 2730 N N . ARG A 1 354 ? 19.845 -8.955 -12.691 1.00 98.25 354 ARG A N 1
ATOM 2731 C CA . ARG A 1 354 ? 19.721 -9.096 -14.154 1.00 98.25 354 ARG A CA 1
ATOM 2732 C C . ARG A 1 354 ? 19.996 -7.788 -14.887 1.00 98.25 354 ARG A C 1
ATOM 2734 O O . ARG A 1 354 ? 20.732 -7.794 -15.873 1.00 98.25 354 ARG A O 1
ATOM 2741 N N . TYR A 1 355 ? 19.429 -6.674 -14.424 1.00 97.44 355 TYR A N 1
ATOM 2742 C CA . TYR A 1 355 ? 19.669 -5.369 -15.041 1.00 97.44 355 TYR A CA 1
ATOM 2743 C C . TYR A 1 355 ? 21.120 -4.919 -14.872 1.00 97.44 355 TYR A C 1
ATOM 2745 O O . TYR A 1 355 ? 21.714 -4.438 -15.834 1.00 97.44 355 TYR A O 1
ATOM 2753 N N . SER A 1 356 ? 21.718 -5.148 -13.703 1.00 98.00 356 SER A N 1
ATOM 2754 C CA . SER A 1 356 ? 23.140 -4.900 -13.453 1.00 98.00 356 SER A CA 1
ATOM 2755 C C . SER A 1 356 ? 24.031 -5.709 -14.405 1.00 98.00 356 SER A C 1
ATOM 2757 O O . SER A 1 356 ? 24.919 -5.150 -15.048 1.00 98.00 356 SER A O 1
ATOM 2759 N N . ALA A 1 357 ? 23.737 -6.999 -14.600 1.00 97.81 357 ALA A N 1
ATOM 2760 C CA . ALA A 1 357 ? 24.454 -7.839 -15.558 1.00 97.81 357 ALA A CA 1
ATOM 2761 C C . ALA A 1 357 ? 24.289 -7.352 -17.010 1.00 97.81 357 ALA A C 1
ATOM 2763 O O . ALA A 1 357 ? 25.259 -7.336 -17.767 1.00 97.81 357 ALA A O 1
ATOM 2764 N N . MET A 1 358 ? 23.086 -6.912 -17.400 1.00 98.00 358 MET A N 1
ATOM 2765 C CA . MET A 1 358 ? 22.839 -6.353 -18.734 1.00 98.00 358 MET A CA 1
ATOM 2766 C C . MET A 1 358 ? 23.610 -5.042 -18.952 1.00 98.00 358 MET A C 1
ATOM 2768 O O . MET A 1 358 ? 24.230 -4.867 -19.999 1.00 98.00 358 MET A O 1
ATOM 2772 N N . LEU A 1 359 ? 23.624 -4.150 -17.958 1.00 97.94 359 LEU A N 1
ATOM 2773 C CA . LEU A 1 359 ? 24.398 -2.906 -17.993 1.00 97.94 359 LEU A CA 1
ATOM 2774 C C . LEU A 1 359 ? 25.903 -3.178 -18.083 1.00 97.94 359 LEU A C 1
ATOM 2776 O O . LEU A 1 359 ? 26.580 -2.560 -18.901 1.00 97.94 359 LEU A O 1
ATOM 2780 N N . ALA A 1 360 ? 26.419 -4.140 -17.314 1.00 98.06 360 ALA A N 1
ATOM 2781 C CA . ALA A 1 360 ? 27.811 -4.572 -17.416 1.00 98.06 360 ALA A CA 1
ATOM 2782 C C . ALA A 1 360 ? 28.132 -5.144 -18.810 1.00 98.06 360 ALA A C 1
ATOM 2784 O O . ALA A 1 360 ? 29.189 -4.857 -19.370 1.00 98.06 360 ALA A O 1
ATOM 2785 N N . GLY A 1 361 ? 27.202 -5.898 -19.405 1.00 98.38 361 GLY A N 1
ATOM 2786 C CA . GLY A 1 361 ? 27.305 -6.381 -20.783 1.00 98.38 361 GLY A CA 1
ATOM 2787 C C . GLY A 1 361 ? 27.417 -5.244 -21.803 1.00 98.38 361 GLY A C 1
ATOM 2788 O O . GLY A 1 361 ? 28.325 -5.258 -22.635 1.00 98.38 361 GLY A O 1
ATOM 2789 N N . TYR A 1 362 ? 26.555 -4.226 -21.707 1.00 97.62 362 TYR A N 1
ATOM 2790 C CA . TYR A 1 362 ? 26.636 -3.049 -22.577 1.00 97.62 362 TYR A CA 1
ATOM 2791 C C . TYR A 1 362 ? 27.916 -2.243 -22.355 1.00 97.62 362 TYR A C 1
ATOM 2793 O O . TYR A 1 362 ? 28.534 -1.830 -23.333 1.00 97.62 362 TYR A O 1
ATOM 2801 N N . GLN A 1 363 ? 28.367 -2.073 -21.109 1.00 97.75 363 GLN A N 1
ATOM 2802 C CA . GLN A 1 363 ? 29.635 -1.402 -20.825 1.00 97.75 363 GLN A CA 1
ATOM 2803 C C . GLN A 1 363 ? 30.818 -2.147 -21.455 1.00 97.75 363 GLN A C 1
ATOM 2805 O O . GLN A 1 363 ? 31.694 -1.520 -22.043 1.00 97.75 363 GLN A O 1
ATOM 2810 N N . ASN A 1 364 ? 30.828 -3.481 -21.402 1.00 98.12 364 ASN A N 1
ATOM 2811 C CA . ASN A 1 364 ? 31.854 -4.280 -22.072 1.00 98.12 364 ASN A CA 1
ATOM 2812 C C . ASN A 1 364 ? 31.815 -4.102 -23.594 1.00 98.12 364 ASN A C 1
ATOM 2814 O O . ASN A 1 364 ? 32.866 -3.983 -24.217 1.00 98.12 364 ASN A O 1
ATOM 2818 N N . GLN A 1 365 ? 30.625 -4.047 -24.199 1.00 98.38 365 GLN A N 1
ATOM 2819 C CA . GLN A 1 365 ? 30.487 -3.794 -25.634 1.00 98.38 365 GLN A CA 1
ATOM 2820 C C . GLN A 1 365 ? 30.985 -2.398 -26.026 1.00 98.38 365 GLN A C 1
ATOM 2822 O O . GLN A 1 365 ? 31.679 -2.266 -27.032 1.00 98.38 365 GLN A O 1
ATOM 2827 N N . ILE A 1 366 ? 30.681 -1.378 -25.219 1.00 97.94 366 ILE A N 1
ATOM 2828 C CA . ILE A 1 366 ? 31.210 -0.021 -25.401 1.00 97.94 366 ILE A CA 1
ATOM 2829 C C . ILE A 1 366 ? 32.737 -0.048 -25.325 1.00 97.94 366 ILE A C 1
ATOM 2831 O O . ILE A 1 366 ? 33.385 0.407 -26.260 1.00 97.94 366 ILE A O 1
ATOM 2835 N N . ASN A 1 367 ? 33.312 -0.664 -24.289 1.00 98.31 367 ASN A N 1
ATOM 2836 C CA . ASN A 1 367 ? 34.764 -0.755 -24.124 1.00 98.31 367 ASN A CA 1
ATOM 2837 C C . ASN A 1 367 ? 35.442 -1.462 -25.315 1.00 98.31 367 ASN A C 1
ATOM 2839 O O . ASN A 1 367 ? 36.507 -1.037 -25.755 1.00 98.31 367 ASN A O 1
ATOM 2843 N N . MET A 1 368 ? 34.836 -2.528 -25.857 1.00 98.19 368 MET A N 1
ATOM 2844 C CA . MET A 1 368 ? 35.354 -3.216 -27.049 1.00 98.19 368 MET A CA 1
ATOM 2845 C C . MET A 1 368 ? 35.327 -2.311 -28.285 1.00 98.19 368 MET A C 1
ATOM 2847 O O . MET A 1 368 ? 36.335 -2.201 -28.977 1.00 98.19 368 MET A O 1
ATOM 2851 N N . LEU A 1 369 ? 34.211 -1.621 -28.537 1.00 98.06 369 LEU A N 1
ATOM 2852 C CA . LEU A 1 369 ? 34.090 -0.697 -29.669 1.00 98.06 369 LEU A CA 1
ATOM 2853 C C . LEU A 1 369 ? 35.030 0.510 -29.533 1.00 98.06 369 LEU A C 1
ATOM 2855 O O . LEU A 1 369 ? 35.618 0.951 -30.518 1.00 98.06 369 LEU A O 1
ATOM 2859 N N . GLU A 1 370 ? 35.205 1.040 -28.323 1.00 97.62 370 GLU A N 1
ATOM 2860 C CA . GLU A 1 370 ? 36.172 2.103 -28.036 1.00 97.62 370 GLU A CA 1
ATOM 2861 C C . GLU A 1 370 ? 37.610 1.635 -28.289 1.00 97.62 370 GLU A C 1
ATOM 2863 O O . GLU A 1 370 ? 38.399 2.369 -28.891 1.00 97.62 370 GLU A O 1
ATOM 2868 N N . ALA A 1 371 ? 37.943 0.400 -27.897 1.00 97.88 371 ALA A N 1
ATOM 2869 C CA . ALA A 1 371 ? 39.242 -0.202 -28.172 1.00 97.88 371 ALA A CA 1
ATOM 2870 C C . ALA A 1 371 ? 39.477 -0.377 -29.681 1.00 97.88 371 ALA A C 1
ATOM 2872 O O . ALA A 1 371 ? 40.513 0.065 -30.181 1.00 97.88 371 ALA A O 1
ATOM 2873 N N . GLU A 1 372 ? 38.511 -0.920 -30.428 1.00 98.00 372 GLU A N 1
ATOM 2874 C CA . GLU A 1 372 ? 38.589 -1.042 -31.891 1.00 98.00 372 GLU A CA 1
ATOM 2875 C C . GLU A 1 372 ? 38.769 0.326 -32.564 1.00 98.00 372 GLU A C 1
ATOM 2877 O O . GLU A 1 372 ? 39.638 0.502 -33.420 1.00 98.00 372 GLU A O 1
ATOM 2882 N N . LEU A 1 373 ? 38.004 1.333 -32.138 1.00 97.94 373 LEU A N 1
ATOM 2883 C CA . LEU A 1 373 ? 38.102 2.690 -32.670 1.00 97.94 373 LEU A CA 1
ATOM 2884 C C . LEU A 1 373 ? 39.467 3.325 -32.368 1.00 97.94 373 LEU A C 1
ATOM 2886 O O . LEU A 1 373 ? 40.034 4.006 -33.227 1.00 97.94 373 LEU A O 1
ATOM 2890 N N . SER A 1 374 ? 40.026 3.078 -31.181 1.00 97.81 374 SER A N 1
ATOM 2891 C CA . SER A 1 374 ? 41.384 3.509 -30.831 1.00 97.81 374 SER A CA 1
ATOM 2892 C C . SER A 1 374 ? 42.448 2.823 -31.697 1.00 97.81 374 SER A C 1
ATOM 2894 O O . SER A 1 374 ? 43.367 3.485 -32.181 1.00 97.81 374 SER A O 1
ATOM 2896 N N . GLN A 1 375 ? 42.281 1.528 -31.980 1.00 98.06 375 GLN A N 1
ATOM 2897 C CA . GLN A 1 375 ? 43.190 0.751 -32.816 1.00 98.06 375 GLN A CA 1
ATOM 2898 C C . GLN A 1 375 ? 43.159 1.227 -34.272 1.00 98.06 375 GLN A C 1
ATOM 2900 O O . GLN A 1 375 ? 44.212 1.412 -34.881 1.00 98.06 375 GLN A O 1
ATOM 2905 N N . VAL A 1 376 ? 41.970 1.480 -34.828 1.00 98.06 376 VAL A N 1
ATOM 2906 C CA . VAL A 1 376 ? 41.821 2.019 -36.188 1.00 98.06 376 VAL A CA 1
ATOM 2907 C C . VAL A 1 376 ? 42.451 3.406 -36.292 1.00 98.06 376 VAL A C 1
ATOM 2909 O O . VAL A 1 376 ? 43.178 3.668 -37.248 1.00 98.06 376 VAL A O 1
ATOM 2912 N N . ARG A 1 377 ? 42.248 4.281 -35.298 1.00 97.94 377 ARG A N 1
ATOM 2913 C CA . ARG A 1 377 ? 42.912 5.594 -35.253 1.00 97.94 377 ARG A CA 1
ATOM 2914 C C . ARG A 1 377 ? 44.435 5.462 -35.244 1.00 97.94 377 ARG A C 1
ATOM 2916 O O . ARG A 1 377 ? 45.089 6.104 -36.059 1.00 97.94 377 ARG A O 1
ATOM 2923 N N . ALA A 1 378 ? 44.984 4.595 -34.393 1.00 97.94 378 ALA A N 1
ATOM 2924 C CA . ALA A 1 378 ? 46.423 4.341 -34.343 1.00 97.94 378 ALA A CA 1
ATOM 2925 C C . ALA A 1 378 ? 46.962 3.793 -35.679 1.00 97.94 378 ALA A C 1
ATOM 2927 O O . ALA A 1 378 ? 48.020 4.217 -36.140 1.00 97.94 378 ALA A O 1
ATOM 2928 N N . SER A 1 379 ? 46.216 2.901 -36.340 1.00 98.25 379 SER A N 1
ATOM 2929 C CA . SER A 1 379 ? 46.580 2.366 -37.656 1.00 98.25 379 SER A CA 1
ATOM 2930 C C . SER A 1 379 ? 46.564 3.440 -38.749 1.00 98.25 379 SER A C 1
ATOM 2932 O O . SER A 1 379 ? 47.496 3.502 -39.548 1.00 98.25 379 SER A O 1
ATOM 2934 N N . ILE A 1 380 ? 45.563 4.329 -38.761 1.00 97.56 380 ILE A N 1
ATOM 2935 C CA . ILE A 1 380 ? 45.497 5.463 -39.697 1.00 97.56 380 ILE A CA 1
ATOM 2936 C C . ILE A 1 380 ? 46.667 6.421 -39.466 1.00 97.56 380 ILE A C 1
ATOM 2938 O O . ILE A 1 380 ? 47.301 6.857 -40.425 1.00 97.56 380 ILE A O 1
ATOM 2942 N N . GLU A 1 381 ? 46.987 6.738 -38.210 1.00 97.50 381 GLU A N 1
ATOM 2943 C CA . GLU A 1 381 ? 48.148 7.569 -37.886 1.00 97.50 381 GLU A CA 1
ATOM 2944 C C . GLU A 1 381 ? 49.458 6.922 -38.347 1.00 97.50 381 GLU A C 1
ATOM 2946 O O . GLU A 1 381 ? 50.316 7.608 -38.904 1.00 97.50 381 GLU A O 1
ATOM 2951 N N . GLN A 1 382 ? 49.611 5.609 -38.158 1.00 97.75 382 GLN A N 1
ATOM 2952 C CA . GLN A 1 382 ? 50.774 4.869 -38.641 1.00 97.75 382 GLN A CA 1
ATOM 2953 C C . GLN A 1 382 ? 50.875 4.921 -40.170 1.00 97.75 382 GLN A C 1
ATOM 2955 O O . GLN A 1 382 ? 51.923 5.303 -40.689 1.00 97.75 382 GLN A O 1
ATOM 2960 N N . GLN A 1 383 ? 49.792 4.614 -40.888 1.00 97.69 383 GLN A N 1
ATOM 2961 C CA . GLN A 1 383 ? 49.756 4.715 -42.349 1.00 97.69 383 GLN A CA 1
ATOM 2962 C C . GLN A 1 383 ? 50.077 6.139 -42.810 1.00 97.69 383 GLN A C 1
ATOM 2964 O O . GLN A 1 383 ? 50.848 6.323 -43.745 1.00 97.69 383 GLN A O 1
ATOM 2969 N N . GLY A 1 384 ? 49.556 7.161 -42.127 1.00 97.56 384 GLY A N 1
ATOM 2970 C CA . GLY A 1 384 ? 49.880 8.560 -42.404 1.00 97.56 384 GLY A CA 1
ATOM 2971 C C . GLY A 1 384 ? 51.380 8.856 -42.304 1.00 97.56 384 GLY A C 1
ATOM 2972 O O . GLY A 1 384 ? 51.924 9.554 -43.161 1.00 97.56 384 GLY A O 1
ATOM 2973 N N . ARG A 1 385 ? 52.074 8.287 -41.309 1.00 97.38 385 ARG A N 1
ATOM 2974 C CA . ARG A 1 385 ? 53.539 8.403 -41.176 1.00 97.38 385 ARG A CA 1
ATOM 2975 C C . ARG A 1 385 ? 54.277 7.669 -42.295 1.00 97.38 385 ARG A C 1
ATOM 2977 O O . ARG A 1 385 ? 55.235 8.213 -42.839 1.00 97.38 385 ARG A O 1
ATOM 2984 N N . GLU A 1 386 ? 53.831 6.470 -42.655 1.00 97.31 386 GLU A N 1
ATOM 2985 C CA . GLU A 1 386 ? 54.411 5.684 -43.753 1.00 97.31 386 GLU A CA 1
ATOM 2986 C C . GLU A 1 386 ? 54.247 6.401 -45.105 1.00 97.31 386 GLU A C 1
ATOM 2988 O O . GLU A 1 386 ? 55.212 6.525 -45.859 1.00 97.31 386 GLU A O 1
ATOM 2993 N N . TYR A 1 387 ? 53.068 6.971 -45.380 1.00 97.75 387 TYR A N 1
ATOM 2994 C CA . TYR A 1 387 ? 52.824 7.785 -46.573 1.00 97.75 387 TYR A CA 1
ATOM 2995 C C . TYR A 1 387 ? 53.681 9.050 -46.603 1.00 97.75 387 TYR A C 1
ATOM 2997 O O . TYR A 1 387 ? 54.210 9.394 -47.659 1.00 97.75 387 TYR A O 1
ATOM 3005 N N . ALA A 1 388 ? 53.850 9.735 -45.469 1.00 97.00 388 ALA A N 1
ATOM 3006 C CA . ALA A 1 388 ? 54.718 10.907 -45.388 1.00 97.00 388 ALA A CA 1
ATOM 3007 C C . ALA A 1 388 ? 56.185 10.553 -45.693 1.00 97.00 388 ALA A C 1
ATOM 3009 O O . ALA A 1 388 ? 56.841 11.268 -46.446 1.00 97.00 388 ALA A O 1
ATOM 3010 N N . MET A 1 389 ? 56.680 9.424 -45.174 1.00 97.00 389 MET A N 1
ATOM 3011 C CA . MET A 1 389 ? 58.026 8.927 -45.477 1.00 97.00 389 MET A CA 1
ATOM 3012 C C . MET A 1 389 ? 58.177 8.562 -46.958 1.00 97.00 389 MET A C 1
ATOM 3014 O O . MET A 1 389 ? 59.169 8.922 -47.589 1.00 97.00 389 MET A O 1
ATOM 3018 N N . LEU A 1 390 ? 57.191 7.874 -47.539 1.00 97.44 390 LEU A N 1
ATOM 3019 C CA . LEU A 1 390 ? 57.217 7.521 -48.956 1.00 97.44 390 LEU A CA 1
ATOM 3020 C C . LEU A 1 390 ? 57.190 8.766 -49.850 1.00 97.44 390 LEU A C 1
ATOM 3022 O O . LEU A 1 390 ? 57.875 8.807 -50.872 1.00 97.44 390 LEU A O 1
ATOM 3026 N N . LEU A 1 391 ? 56.423 9.786 -49.460 1.00 97.31 391 LEU A N 1
ATOM 3027 C CA . LEU A 1 391 ? 56.394 11.067 -50.152 1.00 97.31 391 LEU A CA 1
ATOM 3028 C C . LEU A 1 391 ? 57.760 11.763 -50.096 1.00 97.31 391 LEU A C 1
ATOM 3030 O O . LEU A 1 391 ? 58.201 12.256 -51.127 1.00 97.31 391 LEU A O 1
ATOM 3034 N N . ASP A 1 392 ? 58.442 11.758 -48.948 1.00 97.44 392 ASP A N 1
ATOM 3035 C CA . ASP A 1 392 ? 59.797 12.314 -48.801 1.00 97.44 392 ASP A CA 1
ATOM 3036 C C . ASP A 1 392 ? 60.831 11.585 -49.683 1.00 97.44 392 ASP A C 1
ATOM 3038 O O . ASP A 1 392 ? 61.633 12.204 -50.382 1.00 97.44 392 ASP A O 1
ATOM 3042 N N . ILE A 1 393 ? 60.762 10.253 -49.751 1.00 97.31 393 ILE A N 1
ATOM 3043 C CA . ILE A 1 393 ? 61.608 9.469 -50.664 1.00 97.31 393 ILE A CA 1
ATOM 3044 C C . ILE A 1 393 ? 61.284 9.812 -52.123 1.00 97.31 393 ILE A C 1
ATOM 3046 O O . ILE A 1 393 ? 62.194 9.999 -52.930 1.00 97.31 393 ILE A O 1
ATOM 3050 N N . LYS A 1 394 ? 59.997 9.920 -52.476 1.00 97.06 394 LYS A N 1
ATOM 3051 C CA . LYS A 1 394 ? 59.560 10.285 -53.828 1.00 97.06 394 LYS A CA 1
ATOM 3052 C C . LYS A 1 394 ? 60.087 11.662 -54.223 1.00 97.06 394 LYS A C 1
ATOM 3054 O O . LYS A 1 394 ? 60.645 11.789 -55.308 1.00 97.06 394 LYS A O 1
ATOM 3059 N N . THR A 1 395 ? 59.927 12.678 -53.375 1.00 96.44 395 THR A N 1
ATOM 3060 C CA . THR A 1 395 ? 60.399 14.038 -53.673 1.00 96.44 395 THR A CA 1
ATOM 3061 C C . THR A 1 395 ? 61.919 14.074 -53.814 1.00 96.44 395 THR A C 1
ATOM 3063 O O . THR A 1 395 ? 62.425 14.732 -54.723 1.00 96.44 395 THR A O 1
ATOM 3066 N N . ARG A 1 396 ? 62.658 13.315 -52.994 1.00 97.00 396 ARG A N 1
ATOM 3067 C CA . ARG A 1 396 ? 64.112 13.155 -53.138 1.00 97.00 396 ARG A CA 1
ATOM 3068 C C . ARG A 1 396 ? 64.502 12.487 -54.459 1.00 97.00 396 ARG A C 1
ATOM 3070 O O . ARG A 1 396 ? 65.378 12.990 -55.155 1.00 97.00 396 ARG A O 1
ATOM 3077 N N . LEU A 1 397 ? 63.838 11.398 -54.844 1.00 96.69 397 LEU A N 1
ATOM 3078 C CA . LEU A 1 397 ? 64.080 10.737 -56.131 1.00 96.69 397 LEU A CA 1
ATOM 3079 C C . LEU A 1 397 ? 63.721 11.642 -57.318 1.00 96.69 397 LEU A C 1
ATOM 3081 O O . LEU A 1 397 ? 64.430 11.655 -58.318 1.00 96.69 397 LEU A O 1
ATOM 3085 N N . GLU A 1 398 ? 62.650 12.432 -57.222 1.00 95.12 398 GLU A N 1
ATOM 3086 C CA . GLU A 1 398 ? 62.292 13.426 -58.241 1.00 95.12 398 GLU A CA 1
ATOM 3087 C C . GLU A 1 398 ? 63.382 14.500 -58.393 1.00 95.12 398 GLU A C 1
ATOM 3089 O O . GLU A 1 398 ? 63.701 14.883 -59.520 1.00 95.12 398 GLU A O 1
ATOM 3094 N N . GLN A 1 399 ? 64.006 14.938 -57.292 1.00 94.19 399 GLN A N 1
ATOM 3095 C CA . GLN A 1 399 ? 65.175 15.826 -57.327 1.00 94.19 399 GLN A CA 1
ATOM 3096 C C . GLN A 1 399 ? 66.392 15.147 -57.974 1.00 94.19 399 GLN A C 1
ATOM 3098 O O . GLN A 1 399 ? 67.060 15.754 -58.812 1.00 94.19 399 GLN A O 1
ATOM 3103 N N . GLU A 1 400 ? 66.669 13.882 -57.650 1.00 95.69 400 GLU A N 1
ATOM 3104 C CA . GLU A 1 400 ? 67.744 13.108 -58.287 1.00 95.69 400 GLU A CA 1
ATOM 3105 C C . GLU A 1 400 ? 67.495 12.963 -59.799 1.00 95.69 400 GLU A C 1
ATOM 3107 O O . GLU A 1 400 ? 68.373 13.269 -60.600 1.00 95.69 400 GLU A O 1
ATOM 3112 N N . ILE A 1 401 ? 66.274 12.637 -60.233 1.00 92.50 401 ILE A N 1
ATOM 3113 C CA . ILE A 1 401 ? 65.904 12.596 -61.659 1.00 92.50 401 ILE A CA 1
ATOM 3114 C C . ILE A 1 401 ? 66.059 13.971 -62.315 1.00 92.50 401 ILE A C 1
ATOM 3116 O O . ILE A 1 401 ? 66.543 14.050 -63.444 1.00 92.50 401 ILE A O 1
ATOM 3120 N N . ALA A 1 402 ? 65.668 15.056 -61.644 1.00 92.56 402 ALA A N 1
ATOM 3121 C CA . ALA A 1 402 ? 65.841 16.409 -62.166 1.00 92.56 402 ALA A CA 1
ATOM 3122 C C . ALA A 1 402 ? 67.325 16.767 -62.343 1.00 92.56 402 ALA A C 1
ATOM 3124 O O . ALA A 1 402 ? 67.697 17.330 -63.372 1.00 92.56 402 ALA A O 1
ATOM 3125 N N . THR A 1 403 ? 68.187 16.387 -61.395 1.00 88.88 403 THR A N 1
ATOM 3126 C CA . THR A 1 403 ? 69.639 16.580 -61.534 1.00 88.88 403 THR A CA 1
ATOM 3127 C C . THR A 1 403 ? 70.226 15.694 -62.629 1.00 88.88 403 THR A C 1
ATOM 3129 O O . THR A 1 403 ? 71.021 16.188 -63.422 1.00 88.88 403 THR A O 1
ATOM 3132 N N . TYR A 1 404 ? 69.795 14.435 -62.763 1.00 93.19 404 TYR A N 1
ATOM 3133 C CA . TYR A 1 404 ? 70.195 13.576 -63.881 1.00 93.19 404 TYR A CA 1
ATOM 3134 C C . TYR A 1 404 ? 69.750 14.141 -65.235 1.00 93.19 404 TYR A C 1
ATOM 3136 O O . TYR A 1 404 ? 70.549 14.164 -66.168 1.00 93.19 404 TYR A O 1
ATOM 3144 N N . ARG A 1 405 ? 68.520 14.660 -65.349 1.00 88.88 405 ARG A N 1
ATOM 3145 C CA . ARG A 1 405 ? 68.038 15.355 -66.555 1.00 88.88 405 ARG A CA 1
ATOM 3146 C C . ARG A 1 405 ? 68.874 16.590 -66.859 1.00 88.88 405 ARG A C 1
ATOM 3148 O O . ARG A 1 405 ? 69.320 16.725 -67.987 1.00 88.88 405 ARG A O 1
ATOM 3155 N N . SER A 1 406 ? 69.153 17.423 -65.856 1.00 85.00 406 SER A N 1
ATOM 3156 C CA . SER A 1 406 ? 70.022 18.590 -66.016 1.00 85.00 406 SER A CA 1
ATOM 3157 C C . SER A 1 406 ? 71.446 18.194 -66.398 1.00 85.00 406 SER A C 1
ATOM 3159 O O . SER A 1 406 ? 72.048 18.873 -67.207 1.00 85.00 406 SER A O 1
ATOM 3161 N N . LEU A 1 407 ? 72.004 17.096 -65.881 1.00 84.38 407 LEU A N 1
ATOM 3162 C CA . LEU A 1 407 ? 73.326 16.604 -66.284 1.00 84.38 407 LEU A CA 1
ATOM 3163 C C . LEU A 1 407 ? 73.347 16.075 -67.721 1.00 84.38 407 LEU A C 1
ATOM 3165 O O . LEU A 1 407 ? 74.344 16.287 -68.406 1.00 84.38 407 LEU A O 1
ATOM 3169 N N . LEU A 1 408 ? 72.279 15.415 -68.180 1.00 77.31 408 LEU A N 1
ATOM 3170 C CA . LEU A 1 408 ? 72.126 15.054 -69.593 1.00 77.31 408 LEU A CA 1
ATOM 3171 C C . LEU A 1 408 ? 72.002 16.310 -70.467 1.00 77.31 408 LEU A C 1
ATOM 3173 O O . LEU A 1 408 ? 72.719 16.441 -71.451 1.00 77.31 408 LEU A O 1
ATOM 3177 N N . GLU A 1 409 ? 71.177 17.271 -70.059 1.00 68.56 409 GLU A N 1
ATOM 3178 C CA . GLU A 1 409 ? 70.999 18.553 -70.749 1.00 68.56 409 GLU A CA 1
ATOM 3179 C C . GLU A 1 409 ? 72.296 19.393 -70.726 1.00 68.56 409 GLU A C 1
ATOM 3181 O O . GLU A 1 409 ? 72.650 20.019 -71.713 1.00 68.56 409 GLU A O 1
ATOM 3186 N N . ASN A 1 410 ? 73.097 19.313 -69.658 1.00 56.03 410 ASN A N 1
ATOM 3187 C CA . ASN A 1 410 ? 74.417 19.946 -69.516 1.00 56.03 410 ASN A CA 1
ATOM 3188 C C . ASN A 1 410 ? 75.552 19.161 -70.201 1.00 56.03 410 ASN A C 1
ATOM 3190 O O . ASN A 1 410 ? 76.655 19.691 -70.352 1.00 56.03 410 ASN A O 1
ATOM 3194 N N . GLN A 1 411 ? 75.334 17.910 -70.621 1.00 51.66 411 GLN A N 1
ATOM 3195 C CA . GLN A 1 411 ? 76.223 17.259 -71.587 1.00 51.66 411 GLN A CA 1
ATOM 3196 C C . GLN A 1 411 ? 75.956 17.756 -73.013 1.00 51.66 411 GLN A C 1
ATOM 3198 O O . GLN A 1 411 ? 76.922 17.878 -73.767 1.00 51.66 411 GLN A O 1
ATOM 3203 N N . ASP A 1 412 ? 74.720 18.153 -73.332 1.00 43.75 412 ASP A N 1
ATOM 3204 C CA . ASP A 1 412 ? 74.386 18.893 -74.560 1.00 43.75 412 ASP A CA 1
ATOM 3205 C C . ASP A 1 412 ? 74.684 20.407 -74.451 1.00 43.75 412 ASP A C 1
ATOM 3207 O O . ASP A 1 412 ? 74.835 21.096 -75.459 1.00 43.75 412 ASP A O 1
ATOM 3211 N N . ILE A 1 413 ? 74.879 20.927 -73.234 1.00 45.00 413 ILE A N 1
ATOM 3212 C CA . ILE A 1 413 ? 75.254 22.320 -72.934 1.00 45.00 413 ILE A CA 1
ATOM 3213 C C . ILE A 1 413 ? 76.610 22.330 -72.207 1.00 45.00 413 ILE A C 1
ATOM 3215 O O . ILE A 1 413 ? 76.778 22.835 -71.100 1.00 45.00 413 ILE A O 1
ATOM 3219 N N . LYS A 1 414 ? 77.639 21.756 -72.837 1.00 39.53 414 LYS A N 1
ATOM 3220 C CA . LYS A 1 414 ? 79.023 21.785 -72.330 1.00 39.53 414 LYS A CA 1
ATOM 3221 C C . LYS A 1 414 ? 79.779 23.059 -72.724 1.00 39.53 414 LYS A C 1
ATOM 3223 O O . LYS A 1 414 ? 80.973 23.024 -73.012 1.00 39.53 414 LYS A O 1
ATOM 3228 N N . THR A 1 415 ? 79.103 24.201 -72.692 1.00 38.38 415 THR A N 1
ATOM 3229 C CA . THR A 1 415 ? 79.751 25.513 -72.744 1.00 38.38 415 THR A CA 1
ATOM 3230 C C . THR A 1 415 ? 79.075 26.460 -71.766 1.00 38.38 415 THR A C 1
ATOM 3232 O O . THR A 1 415 ? 77.922 26.822 -71.956 1.00 38.38 415 THR A O 1
ATOM 3235 N N . GLN A 1 416 ? 79.880 26.904 -70.797 1.00 33.09 416 GLN A N 1
ATOM 3236 C CA . GLN A 1 416 ? 79.677 28.005 -69.846 1.00 33.09 416 GLN A CA 1
ATOM 3237 C C . GLN A 1 416 ? 79.129 27.662 -68.447 1.00 33.09 416 GLN A C 1
ATOM 3239 O O . GLN A 1 416 ? 77.962 27.818 -68.117 1.00 33.09 416 GLN A O 1
ATOM 3244 N N . ILE A 1 417 ? 80.082 27.322 -67.580 1.00 39.25 417 ILE A N 1
ATOM 3245 C CA . ILE A 1 417 ? 80.189 27.760 -66.172 1.00 39.25 417 ILE A CA 1
ATOM 3246 C C . ILE A 1 417 ? 81.158 28.986 -66.176 1.00 39.25 417 ILE A C 1
ATOM 3248 O O . ILE A 1 417 ? 81.936 29.041 -67.136 1.00 39.25 417 ILE A O 1
ATOM 3252 N N . PRO A 1 418 ? 81.259 29.927 -65.188 1.00 46.84 418 PRO A N 1
ATOM 3253 C CA . PRO A 1 418 ? 80.626 30.037 -63.854 1.00 46.84 418 PRO A CA 1
ATOM 3254 C C . PRO A 1 418 ? 80.068 31.429 -63.464 1.00 46.84 418 PRO A C 1
ATOM 3256 O O . PRO A 1 418 ? 80.561 32.475 -63.875 1.00 46.84 418 PRO A O 1
ATOM 3259 N N . GLY A 1 419 ? 79.184 31.442 -62.464 1.00 39.59 419 GLY A N 1
ATOM 3260 C CA . GLY A 1 419 ? 78.969 32.589 -61.575 1.00 39.59 419 GLY A CA 1
ATOM 3261 C C . GLY A 1 419 ? 78.545 32.090 -60.196 1.00 39.59 419 GLY A C 1
ATOM 3262 O O . GLY A 1 419 ? 77.383 31.763 -59.990 1.00 39.59 419 GLY A O 1
ATOM 3263 N N . GLY A 1 420 ? 79.508 31.938 -59.282 1.00 49.69 420 GLY A N 1
ATOM 3264 C CA . GLY A 1 420 ? 79.315 31.307 -57.975 1.00 49.69 420 GLY A CA 1
ATOM 3265 C C . GLY A 1 420 ? 78.410 32.108 -57.038 1.00 49.69 420 GLY A C 1
ATOM 3266 O O . GLY A 1 420 ? 78.814 33.138 -56.506 1.00 49.69 420 GLY A O 1
ATOM 3267 N N . PHE A 1 421 ? 77.213 31.582 -56.790 1.00 43.81 421 PHE A N 1
ATOM 3268 C CA . PHE A 1 421 ? 76.317 31.978 -55.708 1.00 43.81 421 PHE A CA 1
ATOM 3269 C C . PHE A 1 421 ? 76.124 30.760 -54.799 1.00 43.81 421 PHE A C 1
ATOM 3271 O O . PHE A 1 421 ? 75.578 29.744 -55.224 1.00 43.81 421 PHE A O 1
ATOM 3278 N N . LEU A 1 422 ? 76.628 30.832 -53.565 1.00 49.06 422 LEU A N 1
ATOM 3279 C CA . LEU A 1 422 ? 76.573 29.735 -52.598 1.00 49.06 422 LEU A CA 1
ATOM 3280 C C . LEU A 1 422 ? 75.519 30.060 -51.532 1.00 49.06 422 LEU A C 1
ATOM 3282 O O . LEU A 1 422 ? 75.740 30.921 -50.685 1.00 49.06 422 LEU A O 1
ATOM 3286 N N . THR A 1 423 ? 74.374 29.375 -51.577 1.00 50.19 423 THR A N 1
ATOM 3287 C CA . THR A 1 423 ? 73.347 29.413 -50.521 1.00 50.19 423 THR A CA 1
ATOM 3288 C C . THR A 1 423 ? 73.429 28.121 -49.719 1.00 50.19 423 THR A C 1
ATOM 3290 O O . THR A 1 423 ? 73.292 27.042 -50.288 1.00 50.19 423 THR A O 1
ATOM 3293 N N . ILE A 1 424 ? 73.655 28.213 -48.408 1.00 56.69 424 ILE A N 1
ATOM 3294 C CA . ILE A 1 424 ? 73.707 27.055 -47.501 1.00 56.69 424 ILE A CA 1
ATOM 3295 C C . ILE A 1 424 ? 72.692 27.274 -46.372 1.00 56.69 424 ILE A C 1
ATOM 3297 O O . ILE A 1 424 ? 72.636 28.357 -45.787 1.00 56.69 424 ILE A O 1
ATOM 3301 N N . SER A 1 425 ? 71.895 26.247 -46.055 1.00 48.75 425 SER A N 1
ATOM 3302 C CA . SER A 1 425 ? 70.907 26.253 -44.967 1.00 48.75 425 SER A CA 1
ATOM 3303 C C . SER A 1 425 ? 71.123 25.046 -44.042 1.00 48.75 425 SER A C 1
ATOM 3305 O O . SER A 1 425 ? 71.239 23.921 -44.523 1.00 48.75 425 SER A O 1
ATOM 3307 N N . GLY A 1 426 ? 71.193 25.288 -42.723 1.00 55.78 426 GLY A N 1
ATOM 3308 C CA . GLY A 1 426 ? 71.230 24.256 -41.669 1.00 55.78 426 GLY A CA 1
ATOM 3309 C C . GLY A 1 426 ? 72.543 24.139 -40.865 1.00 55.78 426 GLY A C 1
ATOM 3310 O O . GLY A 1 426 ? 73.631 24.086 -41.433 1.00 55.78 426 GLY A O 1
ATOM 3311 N N . GLY A 1 427 ? 72.434 24.061 -39.529 1.00 63.94 427 GLY A N 1
ATOM 3312 C CA . GLY A 1 427 ? 73.529 23.710 -38.600 1.00 63.94 427 GLY A CA 1
ATOM 3313 C C . GLY A 1 427 ? 74.473 24.838 -38.148 1.00 63.94 427 GLY A C 1
ATOM 3314 O O . GLY A 1 427 ? 74.244 26.010 -38.445 1.00 63.94 427 GLY A O 1
ATOM 3315 N N . SER A 1 428 ? 75.512 24.467 -37.380 1.00 61.97 428 SER A N 1
ATOM 3316 C CA . SER A 1 428 ? 76.605 25.359 -36.956 1.00 61.97 428 SER A CA 1
ATOM 3317 C C . SER A 1 428 ? 77.528 25.660 -38.140 1.00 61.97 428 SER A C 1
ATOM 3319 O O . SER A 1 428 ? 78.167 24.745 -38.651 1.00 61.97 428 SER A O 1
ATOM 3321 N N . GLN A 1 429 ? 77.599 26.910 -38.593 1.00 67.81 429 GLN A N 1
ATOM 3322 C CA . GLN A 1 429 ? 78.247 27.282 -39.858 1.00 67.81 429 GLN A CA 1
ATOM 3323 C C . GLN A 1 429 ? 79.382 28.290 -39.653 1.00 67.81 429 GLN A C 1
ATOM 3325 O O . GLN A 1 429 ? 79.217 29.259 -38.915 1.00 67.81 429 GLN A O 1
ATOM 3330 N N . SER A 1 430 ? 80.504 28.096 -40.357 1.00 68.62 430 SER A N 1
ATOM 3331 C CA . SER A 1 430 ? 81.591 29.075 -40.482 1.00 68.62 430 SER A CA 1
ATOM 3332 C C . SER A 1 430 ? 81.891 29.342 -41.956 1.00 68.62 430 SER A C 1
ATOM 3334 O O . SER A 1 430 ? 82.153 28.399 -42.701 1.00 68.62 430 SER A O 1
ATOM 3336 N N . SER A 1 431 ? 81.821 30.600 -42.394 1.00 64.94 431 SER A N 1
ATOM 3337 C CA . SER A 1 431 ? 81.969 30.972 -43.811 1.00 64.94 431 SER A CA 1
ATOM 3338 C C . SER A 1 431 ? 82.770 32.261 -44.005 1.00 64.94 431 SER A C 1
ATOM 3340 O O . SER A 1 431 ? 82.561 33.241 -43.285 1.00 64.94 431 SER A O 1
ATOM 3342 N N . GLY A 1 432 ? 83.660 32.266 -45.008 1.00 63.56 432 GLY A N 1
ATOM 3343 C CA . GLY A 1 432 ? 84.465 33.422 -45.413 1.00 63.56 432 GLY A CA 1
ATOM 3344 C C . GLY A 1 432 ? 84.376 33.701 -46.918 1.00 63.56 432 GLY A C 1
ATOM 3345 O O . GLY A 1 432 ? 84.485 32.777 -47.720 1.00 63.56 432 GLY A O 1
ATOM 3346 N N . GLY A 1 433 ? 84.153 34.963 -47.300 1.00 70.25 433 GLY A N 1
ATOM 3347 C CA . GLY A 1 433 ? 83.945 35.395 -48.690 1.00 70.25 433 GLY A CA 1
ATOM 3348 C C . GLY A 1 433 ? 83.484 36.858 -48.809 1.00 70.25 433 GLY A C 1
ATOM 3349 O O . GLY A 1 433 ? 83.182 37.503 -47.807 1.00 70.25 433 GLY A O 1
ATOM 3350 N N . THR A 1 434 ? 83.437 37.409 -50.030 1.00 72.06 434 THR A N 1
ATOM 3351 C CA . THR A 1 434 ? 83.111 38.837 -50.253 1.00 72.06 434 THR A CA 1
ATOM 3352 C C . THR A 1 434 ? 81.645 39.169 -49.952 1.00 72.06 434 THR A C 1
ATOM 3354 O O . THR A 1 434 ? 81.378 40.169 -49.284 1.00 72.06 434 THR A O 1
ATOM 3357 N N . HIS A 1 435 ? 80.715 38.321 -50.406 1.00 74.00 435 HIS A N 1
ATOM 3358 C CA . HIS A 1 435 ? 79.273 38.432 -50.170 1.00 74.00 435 HIS A CA 1
ATOM 3359 C C . HIS A 1 435 ? 78.750 37.130 -49.564 1.00 74.00 435 HIS A C 1
ATOM 3361 O O . HIS A 1 435 ? 78.873 36.070 -50.173 1.00 74.00 435 HIS A O 1
ATOM 3367 N N . ILE A 1 436 ? 78.176 37.216 -48.365 1.00 72.88 436 ILE A N 1
ATOM 3368 C CA . ILE A 1 436 ? 77.713 36.060 -47.593 1.00 72.88 436 ILE A CA 1
ATOM 3369 C C . ILE A 1 436 ? 76.231 36.246 -47.261 1.00 72.88 436 ILE A C 1
ATOM 3371 O O . ILE A 1 436 ? 75.866 37.255 -46.658 1.00 72.88 436 ILE A O 1
ATOM 3375 N N . ILE A 1 437 ? 75.391 35.271 -47.625 1.00 76.00 437 ILE A N 1
ATOM 3376 C CA . ILE A 1 437 ? 73.981 35.192 -47.215 1.00 76.00 437 ILE A CA 1
ATOM 3377 C C . ILE A 1 437 ? 73.724 33.799 -46.633 1.00 76.00 437 ILE A C 1
ATOM 3379 O O . ILE A 1 437 ? 73.788 32.813 -47.365 1.00 76.00 437 ILE A O 1
ATOM 3383 N N . THR A 1 438 ? 73.462 33.692 -45.328 1.00 72.12 438 THR A N 1
ATOM 3384 C CA . THR A 1 438 ? 73.273 32.387 -44.660 1.00 72.12 438 THR A CA 1
ATOM 3385 C C . THR A 1 438 ? 72.110 32.405 -43.673 1.00 72.12 438 THR A C 1
ATOM 3387 O O . THR A 1 438 ? 71.766 33.441 -43.108 1.00 72.12 438 THR A O 1
ATOM 3390 N N . SER A 1 439 ? 71.492 31.245 -43.428 1.00 75.44 439 SER A N 1
ATOM 3391 C CA . SER A 1 439 ? 70.443 31.100 -42.408 1.00 75.44 439 SER A CA 1
ATOM 3392 C C . SER A 1 439 ? 70.580 29.790 -41.621 1.00 75.44 439 SER A C 1
ATOM 3394 O O . SER A 1 439 ? 70.890 28.745 -42.203 1.00 75.44 439 SER A O 1
ATOM 3396 N N . GLY A 1 440 ? 70.424 29.831 -40.290 1.00 72.44 440 GLY A N 1
ATOM 3397 C CA . GLY A 1 440 ? 70.707 28.665 -39.442 1.00 72.44 440 GLY A CA 1
ATOM 3398 C C . GLY A 1 440 ? 70.860 28.920 -37.937 1.00 72.44 440 GLY A C 1
ATOM 3399 O O . GLY A 1 440 ? 70.657 30.019 -37.438 1.00 72.44 440 GLY A O 1
ATOM 3400 N N . GLY A 1 441 ? 71.200 27.866 -37.189 1.00 71.19 441 GLY A N 1
ATOM 3401 C CA . GLY A 1 441 ? 71.241 27.869 -35.720 1.00 71.19 441 GLY A CA 1
ATOM 3402 C C . GLY A 1 441 ? 72.392 28.690 -35.137 1.00 71.19 441 GLY A C 1
ATOM 3403 O O . GLY A 1 441 ? 72.144 29.754 -34.582 1.00 71.19 441 GLY A O 1
ATOM 3404 N N . SER A 1 442 ? 73.633 28.214 -35.273 1.00 74.94 442 SER A N 1
ATOM 3405 C CA . SER A 1 442 ? 74.842 28.889 -34.771 1.00 74.94 442 SER A CA 1
ATOM 3406 C C . SER A 1 442 ? 75.738 29.300 -35.943 1.00 74.94 442 SER A C 1
ATOM 3408 O O . SER A 1 442 ? 76.096 28.457 -36.752 1.00 74.94 442 SER A O 1
ATOM 3410 N N . GLN A 1 443 ? 76.104 30.569 -36.092 1.00 75.06 443 GLN A N 1
ATOM 3411 C CA . GLN A 1 443 ? 76.767 31.061 -37.308 1.00 75.06 443 GLN A CA 1
ATOM 3412 C C . GLN A 1 443 ? 77.963 31.959 -36.981 1.00 75.06 443 GLN A C 1
ATOM 3414 O O . GLN A 1 443 ? 77.840 32.866 -36.161 1.00 75.06 443 GLN A O 1
ATOM 3419 N N . SER A 1 444 ? 79.101 31.754 -37.652 1.00 78.25 444 SER A N 1
ATOM 3420 C CA . SER A 1 444 ? 80.264 32.649 -37.631 1.00 78.25 444 SER A CA 1
ATOM 3421 C C . SER A 1 444 ? 80.665 33.074 -39.048 1.00 78.25 444 SER A C 1
ATOM 3423 O O . SER A 1 444 ? 81.051 32.232 -39.854 1.00 78.25 444 SER A O 1
ATOM 3425 N N . SER A 1 445 ? 80.592 34.364 -39.378 1.00 74.94 445 SER A N 1
ATOM 3426 C CA . SER A 1 445 ? 80.879 34.860 -40.737 1.00 74.94 445 SER A CA 1
ATOM 3427 C C . SER A 1 445 ? 81.931 35.971 -40.755 1.00 74.94 445 SER A C 1
ATOM 3429 O O . SER A 1 445 ? 81.859 36.911 -39.964 1.00 74.94 445 SER A O 1
ATOM 3431 N N . GLY A 1 446 ? 82.890 35.885 -41.683 1.00 71.00 446 GLY A N 1
ATOM 3432 C CA . GLY A 1 446 ? 83.922 36.907 -41.912 1.00 71.00 446 GLY A CA 1
ATOM 3433 C C . GLY A 1 446 ? 83.986 37.317 -43.384 1.00 71.00 446 GLY A C 1
ATOM 3434 O O . GLY A 1 446 ? 84.357 36.512 -44.234 1.00 71.00 446 GLY A O 1
ATOM 3435 N N . GLY A 1 447 ? 83.606 38.554 -43.707 1.00 72.56 447 GLY A N 1
ATOM 3436 C CA . GLY A 1 447 ? 83.422 39.005 -45.091 1.00 72.56 447 GLY A CA 1
ATOM 3437 C C . GLY A 1 447 ? 83.115 40.498 -45.215 1.00 72.56 447 GLY A C 1
ATOM 3438 O O . GLY A 1 447 ? 82.940 41.185 -44.212 1.00 72.56 447 GLY A O 1
ATOM 3439 N N . SER A 1 448 ? 83.053 41.024 -46.444 1.00 75.25 448 SER A N 1
ATOM 3440 C CA . SER A 1 448 ? 82.799 42.460 -46.661 1.00 75.25 448 SER A CA 1
ATOM 3441 C C . SER A 1 448 ? 81.326 42.816 -46.448 1.00 75.25 448 SER A C 1
ATOM 3443 O O . SER A 1 448 ? 81.033 43.744 -45.688 1.00 75.25 448 SER A O 1
ATOM 3445 N N . HIS A 1 449 ? 80.423 42.041 -47.060 1.00 77.25 449 HIS A N 1
ATOM 3446 C CA . HIS A 1 449 ? 78.977 42.221 -46.981 1.00 77.25 449 HIS A CA 1
ATOM 3447 C C . HIS A 1 449 ? 78.303 40.926 -46.514 1.00 77.25 449 HIS A C 1
ATOM 3449 O O . HIS A 1 449 ? 78.361 39.899 -47.192 1.00 77.25 449 HIS A O 1
ATOM 3455 N N . ILE A 1 450 ? 77.661 40.971 -45.348 1.00 77.12 450 ILE A N 1
ATOM 3456 C CA . ILE A 1 450 ? 77.151 39.785 -44.650 1.00 77.12 450 ILE A CA 1
ATOM 3457 C C . ILE A 1 450 ? 75.663 39.971 -44.331 1.00 77.12 450 ILE A C 1
ATOM 3459 O O . ILE A 1 450 ? 75.291 40.972 -43.725 1.00 77.12 450 ILE A O 1
ATOM 3463 N N . ILE A 1 451 ? 74.823 39.006 -44.716 1.00 79.88 451 ILE A N 1
ATOM 3464 C CA . ILE A 1 451 ? 73.400 38.928 -44.360 1.00 79.88 451 ILE A CA 1
ATOM 3465 C C . ILE A 1 451 ? 73.140 37.569 -43.697 1.00 79.88 451 ILE A C 1
ATOM 3467 O O . ILE A 1 451 ? 73.254 36.537 -44.354 1.00 79.88 451 ILE A O 1
ATOM 3471 N N . THR A 1 452 ? 72.804 37.535 -42.405 1.00 76.25 452 THR A N 1
ATOM 3472 C CA . THR A 1 452 ? 72.595 36.263 -41.682 1.00 76.25 452 THR A CA 1
ATOM 3473 C C . THR A 1 452 ? 71.296 36.252 -40.883 1.00 76.25 452 THR A C 1
ATOM 3475 O O . THR A 1 452 ? 71.007 37.213 -40.170 1.00 76.25 452 THR A O 1
ATOM 3478 N N . SER A 1 453 ? 70.532 35.156 -40.911 1.00 80.88 453 SER A N 1
ATOM 3479 C CA . SER A 1 453 ? 69.314 34.993 -40.091 1.00 80.88 453 SER A CA 1
ATOM 3480 C C . SER A 1 453 ? 69.316 33.697 -39.261 1.00 80.88 453 SER A C 1
ATOM 3482 O O . SER A 1 453 ? 69.629 32.630 -39.785 1.00 80.88 453 SER A O 1
ATOM 3484 N N . GLY A 1 454 ? 69.041 33.751 -37.948 1.00 74.56 454 GLY A N 1
ATOM 3485 C CA . GLY A 1 454 ? 69.378 32.602 -37.096 1.00 74.56 454 GLY A CA 1
ATOM 3486 C C . GLY A 1 454 ? 69.323 32.733 -35.572 1.00 74.56 454 GLY A C 1
ATOM 3487 O O . GLY A 1 454 ? 68.866 33.722 -35.015 1.00 74.56 454 GLY A O 1
ATOM 3488 N N . GLY A 1 455 ? 69.784 31.694 -34.871 1.00 71.81 455 GLY A N 1
ATOM 3489 C CA . GLY A 1 455 ? 69.749 31.597 -33.404 1.00 71.81 455 GLY A CA 1
ATOM 3490 C C . GLY A 1 455 ? 70.875 32.369 -32.707 1.00 71.81 455 GLY A C 1
ATOM 3491 O O . GLY A 1 455 ? 70.622 33.378 -32.053 1.00 71.81 455 GLY A O 1
ATOM 3492 N N . SER A 1 456 ? 72.117 31.902 -32.841 1.00 76.81 456 SER A N 1
ATOM 3493 C CA . SER A 1 456 ? 73.338 32.494 -32.282 1.00 76.81 456 SER A CA 1
ATOM 3494 C C . SER A 1 456 ? 74.299 32.890 -33.404 1.00 76.81 456 SER A C 1
ATOM 3496 O O . SER A 1 456 ? 74.717 32.046 -34.186 1.00 76.81 456 SER A O 1
ATOM 3498 N N . GLN A 1 457 ? 74.666 34.163 -33.510 1.00 77.12 457 GLN A N 1
ATOM 3499 C CA . GLN A 1 457 ? 75.393 34.709 -34.661 1.00 77.12 457 GLN A CA 1
ATOM 3500 C C . GLN A 1 457 ? 76.620 35.512 -34.219 1.00 77.12 457 GLN A C 1
ATOM 3502 O O . GLN A 1 457 ? 76.536 36.314 -33.292 1.00 77.12 457 GLN A O 1
ATOM 3507 N N . SER A 1 458 ? 77.747 35.324 -34.907 1.00 79.31 458 SER A N 1
ATOM 3508 C CA . SER A 1 458 ? 78.994 36.078 -34.758 1.00 79.31 458 SER A CA 1
ATOM 3509 C C . SER A 1 458 ? 79.462 36.559 -36.134 1.00 79.31 458 SER A C 1
ATOM 3511 O O . SER A 1 458 ? 79.722 35.741 -37.010 1.00 79.31 458 SER A O 1
ATOM 3513 N N . SER A 1 459 ? 79.534 37.868 -36.378 1.00 75.38 459 SER A N 1
ATOM 3514 C CA . SER A 1 459 ? 79.919 38.409 -37.697 1.00 75.38 459 SER A CA 1
ATOM 3515 C C . SER A 1 459 ? 80.986 39.502 -37.601 1.00 75.38 459 SER A C 1
ATOM 3517 O O . SER A 1 459 ? 80.837 40.445 -36.827 1.00 75.38 459 SER A O 1
ATOM 3519 N N . GLY A 1 460 ? 82.047 39.399 -38.405 1.00 70.56 460 GLY A N 1
ATOM 3520 C CA . GLY A 1 460 ? 83.135 40.381 -38.487 1.00 70.56 460 GLY A CA 1
ATOM 3521 C C . GLY A 1 460 ? 83.310 40.897 -39.914 1.00 70.56 460 GLY A C 1
ATOM 3522 O O . GLY A 1 460 ? 83.924 40.215 -40.733 1.00 70.56 460 GLY A O 1
ATOM 3523 N N . GLY A 1 461 ? 82.755 42.071 -40.228 1.00 71.50 461 GLY A N 1
ATOM 3524 C CA . GLY A 1 461 ? 82.692 42.582 -41.602 1.00 71.50 461 GLY A CA 1
ATOM 3525 C C . GLY A 1 461 ? 82.378 44.073 -41.707 1.00 71.50 461 GLY A C 1
ATOM 3526 O O . GLY A 1 461 ? 82.041 44.713 -40.716 1.00 71.50 461 GLY A O 1
ATOM 3527 N N . SER A 1 462 ? 82.495 44.651 -42.906 1.00 74.31 462 SER A N 1
ATOM 3528 C CA . SER A 1 462 ? 82.296 46.099 -43.095 1.00 74.31 462 SER A CA 1
ATOM 3529 C C . SER A 1 462 ? 80.816 46.502 -43.074 1.00 74.31 462 SER A C 1
ATOM 3531 O O . SER A 1 462 ? 80.458 47.457 -42.378 1.00 74.31 462 SER A O 1
ATOM 3533 N N . HIS A 1 463 ? 79.963 45.720 -43.749 1.00 75.50 463 HIS A N 1
ATOM 3534 C CA . HIS A 1 463 ? 78.514 45.873 -43.761 1.00 75.50 463 HIS A CA 1
ATOM 3535 C C . HIS A 1 463 ? 77.832 44.566 -43.341 1.00 75.50 463 HIS A C 1
ATOM 3537 O O . HIS A 1 463 ? 77.983 43.528 -43.989 1.00 75.50 463 HIS A O 1
ATOM 3543 N N . VAL A 1 464 ? 77.102 44.614 -42.226 1.00 76.62 464 VAL A N 1
ATOM 3544 C CA . VAL A 1 464 ? 76.522 43.434 -41.577 1.00 76.62 464 VAL A CA 1
ATOM 3545 C C . VAL A 1 464 ? 75.027 43.646 -41.333 1.00 76.62 464 VAL A C 1
ATOM 3547 O O . VAL A 1 464 ? 74.641 44.609 -40.673 1.00 76.62 464 VAL A O 1
ATOM 3550 N N . ILE A 1 465 ? 74.194 42.730 -41.831 1.00 79.69 465 ILE A N 1
ATOM 3551 C CA . ILE A 1 465 ? 72.748 42.674 -41.589 1.00 79.69 465 ILE A CA 1
ATOM 3552 C C . ILE A 1 465 ? 72.431 41.347 -40.897 1.00 79.69 465 ILE A C 1
ATOM 3554 O O . ILE A 1 465 ? 72.590 40.283 -41.494 1.00 79.69 465 ILE A O 1
ATOM 3558 N N . THR A 1 466 ? 71.985 41.392 -39.643 1.00 76.94 466 THR A N 1
ATOM 3559 C CA . THR A 1 466 ? 71.664 40.187 -38.864 1.00 76.94 466 THR A CA 1
ATOM 3560 C C . THR A 1 466 ? 70.252 40.217 -38.285 1.00 76.94 466 THR A C 1
ATOM 3562 O O . THR A 1 466 ? 69.766 41.254 -37.825 1.00 76.94 466 THR A O 1
ATOM 3565 N N . SER A 1 467 ? 69.578 39.067 -38.285 1.00 78.81 467 SER A N 1
ATOM 3566 C CA . SER A 1 467 ? 68.271 38.881 -37.642 1.00 78.81 467 SER A CA 1
ATOM 3567 C C . SER A 1 467 ? 68.233 37.576 -36.842 1.00 78.81 467 SER A C 1
ATOM 3569 O O . SER A 1 467 ? 68.575 36.516 -37.363 1.00 78.81 467 SER A O 1
ATOM 3571 N N . GLY A 1 468 ? 67.871 37.626 -35.554 1.00 71.56 468 GLY A N 1
ATOM 3572 C CA . GLY A 1 468 ? 68.071 36.456 -34.691 1.00 71.56 468 GLY A CA 1
ATOM 3573 C C . GLY A 1 468 ? 68.100 36.681 -33.181 1.00 71.56 468 GLY A C 1
ATOM 3574 O O . GLY A 1 468 ? 67.977 37.808 -32.718 1.00 71.56 468 GLY A O 1
ATOM 3575 N N . GLY A 1 469 ? 68.282 35.606 -32.408 1.00 68.69 469 GLY A N 1
ATOM 3576 C CA . GLY A 1 469 ? 68.176 35.617 -30.939 1.00 68.69 469 GLY A CA 1
ATOM 3577 C C . GLY A 1 469 ? 69.387 36.195 -30.189 1.00 68.69 469 GLY A C 1
ATOM 3578 O O . GLY A 1 469 ? 69.237 37.096 -29.368 1.00 68.69 469 GLY A O 1
ATOM 3579 N N . SER A 1 470 ? 70.594 35.684 -30.444 1.00 72.88 470 SER A N 1
ATOM 3580 C CA . SER A 1 470 ? 71.847 36.101 -29.791 1.00 72.88 470 SER A CA 1
ATOM 3581 C C . SER A 1 470 ? 72.864 36.547 -30.842 1.00 72.88 470 SER A C 1
ATOM 3583 O O . SER A 1 470 ? 73.320 35.729 -31.632 1.00 72.88 470 SER A O 1
ATOM 3585 N N . GLN A 1 471 ? 73.223 37.836 -30.874 1.00 73.69 471 GLN A N 1
ATOM 3586 C CA . GLN A 1 471 ? 73.992 38.426 -31.982 1.00 73.69 471 GLN A CA 1
ATOM 3587 C C . GLN A 1 471 ? 75.242 39.185 -31.504 1.00 73.69 471 GLN A C 1
ATOM 3589 O O . GLN A 1 471 ? 75.135 40.261 -30.909 1.00 73.69 471 GLN A O 1
ATOM 3594 N N . SER A 1 472 ? 76.429 38.697 -31.864 1.00 73.62 472 SER A N 1
ATOM 3595 C CA . SER A 1 472 ? 77.719 39.384 -31.728 1.00 73.62 472 SER A CA 1
ATOM 3596 C C . SER A 1 472 ? 78.195 39.868 -33.099 1.00 73.62 472 SER A C 1
ATOM 3598 O O . SER A 1 472 ? 78.211 39.111 -34.065 1.00 73.62 472 SER A O 1
ATOM 3600 N N . SER A 1 473 ? 78.547 41.145 -33.230 1.00 71.69 473 SER A N 1
ATOM 3601 C CA . SER A 1 473 ? 78.964 41.698 -34.524 1.00 71.69 473 SER A CA 1
ATOM 3602 C C . SER A 1 473 ? 79.966 42.833 -34.350 1.00 71.69 473 SER A C 1
ATOM 3604 O O . SER A 1 473 ? 79.688 43.765 -33.595 1.00 71.69 473 SER A O 1
ATOM 3606 N N . GLY A 1 474 ? 81.080 42.782 -35.079 1.00 67.12 474 GLY A N 1
ATOM 3607 C CA . GLY A 1 474 ? 82.081 43.846 -35.155 1.00 67.12 474 GLY A CA 1
ATOM 3608 C C . GLY A 1 474 ? 82.215 44.343 -36.593 1.00 67.12 474 GLY A C 1
ATOM 3609 O O . GLY A 1 474 ? 82.535 43.561 -37.485 1.00 67.12 474 GLY A O 1
ATOM 3610 N N . GLY A 1 475 ? 81.936 45.626 -36.825 1.00 66.06 475 GLY A N 1
ATOM 3611 C CA . GLY A 1 475 ? 81.900 46.216 -38.162 1.00 66.06 475 GLY A CA 1
ATOM 3612 C C . GLY A 1 475 ? 81.573 47.706 -38.151 1.00 66.06 475 GLY A C 1
ATOM 3613 O O . GLY A 1 475 ? 81.117 48.229 -37.136 1.00 66.06 475 GLY A O 1
ATOM 3614 N N . SER A 1 476 ? 81.797 48.392 -39.277 1.00 68.56 476 SER A N 1
ATOM 3615 C CA . SER A 1 476 ? 81.546 49.838 -39.385 1.00 68.56 476 SER A CA 1
ATOM 3616 C C . SER A 1 476 ? 80.065 50.175 -39.581 1.00 68.56 476 SER A C 1
ATOM 3618 O O . SER A 1 476 ? 79.632 51.239 -39.142 1.00 68.56 476 SER A O 1
ATOM 3620 N N . HIS A 1 477 ? 79.287 49.306 -40.239 1.00 69.62 477 HIS A N 1
ATOM 3621 C CA . HIS A 1 477 ? 77.861 49.528 -40.479 1.00 69.62 477 HIS A CA 1
ATOM 3622 C C . HIS A 1 477 ? 77.038 48.259 -40.210 1.00 69.62 477 HIS A C 1
ATOM 3624 O O . HIS A 1 477 ? 77.142 47.266 -40.934 1.00 69.62 477 HIS A O 1
ATOM 3630 N N . ILE A 1 478 ? 76.231 48.291 -39.142 1.00 73.12 478 ILE A N 1
ATOM 3631 C CA . ILE A 1 478 ? 75.530 47.122 -38.594 1.00 73.12 478 ILE A CA 1
ATOM 3632 C C . ILE A 1 478 ? 74.024 47.403 -38.513 1.00 73.12 478 ILE A C 1
ATOM 3634 O O . ILE A 1 478 ? 73.614 48.375 -37.879 1.00 73.12 478 ILE A O 1
ATOM 3638 N N . ILE A 1 479 ? 73.207 46.519 -39.092 1.00 73.88 479 ILE A N 1
ATOM 3639 C CA . ILE A 1 479 ? 71.739 46.538 -39.006 1.00 73.88 479 ILE A CA 1
ATOM 3640 C C . ILE A 1 479 ? 71.277 45.256 -38.303 1.00 73.88 479 ILE A C 1
ATOM 3642 O O . ILE A 1 479 ? 71.498 44.158 -38.811 1.00 73.88 479 ILE A O 1
ATOM 3646 N N . LYS A 1 480 ? 70.638 45.392 -37.133 1.00 74.56 480 LYS A N 1
ATOM 3647 C CA . LYS A 1 480 ? 70.127 44.270 -36.325 1.00 74.56 480 LYS A CA 1
ATOM 3648 C C . LYS A 1 480 ? 68.614 44.330 -36.172 1.00 74.56 480 LYS A C 1
ATOM 3650 O O . LYS A 1 480 ? 68.064 45.405 -35.945 1.00 74.56 480 LYS A O 1
ATOM 3655 N N . SER A 1 481 ? 67.960 43.172 -36.205 1.00 71.06 481 SER A N 1
ATOM 3656 C CA . SER A 1 481 ? 66.553 43.024 -35.804 1.00 71.06 481 SER A CA 1
ATOM 3657 C C . SER A 1 481 ? 66.371 41.836 -34.842 1.00 71.06 481 SER A C 1
ATOM 3659 O O . SER A 1 481 ? 66.812 40.725 -35.136 1.00 71.06 481 SER A O 1
ATOM 3661 N N . GLY A 1 482 ? 65.748 42.087 -33.678 1.00 62.06 482 GLY A N 1
ATOM 3662 C CA . GLY A 1 482 ? 65.442 41.096 -32.625 1.00 62.06 482 GLY A CA 1
ATOM 3663 C C . GLY A 1 482 ? 66.571 40.818 -31.606 1.00 62.06 482 GLY A C 1
ATOM 3664 O O . GLY A 1 482 ? 67.719 40.651 -31.996 1.00 62.06 482 GLY A O 1
ATOM 3665 N N . GLY A 1 483 ? 66.233 40.752 -30.303 1.00 59.53 483 GLY A N 1
ATOM 3666 C CA . GLY A 1 483 ? 67.104 40.319 -29.181 1.00 59.53 483 GLY A CA 1
ATOM 3667 C C . GLY A 1 483 ? 67.900 41.427 -28.442 1.00 59.53 483 GLY A C 1
ATOM 3668 O O . GLY A 1 483 ? 68.235 42.437 -29.058 1.00 59.53 483 GLY A O 1
ATOM 3669 N N . PRO A 1 484 ? 68.198 41.297 -27.123 1.00 52.88 484 PRO A N 1
ATOM 3670 C CA . PRO A 1 484 ? 68.798 42.372 -26.321 1.00 52.88 484 PRO A CA 1
ATOM 3671 C C . PRO A 1 484 ? 70.267 42.654 -26.687 1.00 52.88 484 PRO A C 1
ATOM 3673 O O . PRO A 1 484 ? 71.114 41.762 -26.720 1.00 52.88 484 PRO A O 1
ATOM 3676 N N . THR A 1 485 ? 70.568 43.929 -26.941 1.00 50.94 485 THR A N 1
ATOM 3677 C CA . THR A 1 485 ? 71.874 44.439 -27.385 1.00 50.94 485 THR A CA 1
ATOM 3678 C C . THR A 1 485 ? 72.918 44.429 -26.261 1.00 50.94 485 THR A C 1
ATOM 3680 O O . THR A 1 485 ? 72.813 45.210 -25.319 1.00 50.94 485 THR A O 1
ATOM 3683 N N . ILE A 1 486 ? 73.986 43.634 -26.395 1.00 49.53 486 ILE A N 1
ATOM 3684 C CA . ILE A 1 486 ? 75.214 43.772 -25.589 1.00 49.53 486 ILE A CA 1
ATOM 3685 C C . ILE A 1 486 ? 76.253 44.519 -26.437 1.00 49.53 486 ILE A C 1
ATOM 3687 O O . ILE A 1 486 ? 76.783 43.969 -27.402 1.00 49.53 486 ILE A O 1
ATOM 3691 N N . GLN A 1 487 ? 76.534 45.783 -26.105 1.00 42.44 487 GLN A N 1
ATOM 3692 C CA . GLN A 1 487 ? 77.660 46.521 -26.684 1.00 42.44 487 GLN A CA 1
ATOM 3693 C C . GLN A 1 487 ? 78.918 46.296 -25.840 1.00 42.44 487 GLN A C 1
ATOM 3695 O O . GLN A 1 487 ? 79.013 46.783 -24.715 1.00 42.44 487 GLN A O 1
ATOM 3700 N N . ILE A 1 488 ? 79.901 45.581 -26.388 1.00 41.19 488 ILE A N 1
ATOM 3701 C CA . ILE A 1 488 ? 81.237 45.469 -25.792 1.00 41.19 488 ILE A CA 1
ATOM 3702 C C . ILE A 1 488 ? 82.038 46.700 -26.231 1.00 41.19 488 ILE A C 1
ATOM 3704 O O . ILE A 1 488 ? 82.458 46.809 -27.381 1.00 41.19 488 ILE A O 1
ATOM 3708 N N . LYS A 1 489 ? 82.210 47.657 -25.316 1.00 35.75 489 LYS A N 1
ATOM 3709 C CA . LYS A 1 489 ? 82.994 48.881 -25.523 1.00 35.75 489 LYS A CA 1
ATOM 3710 C C . LYS A 1 489 ? 84.484 48.542 -25.368 1.00 35.75 489 LYS A C 1
ATOM 3712 O O . LYS A 1 489 ? 84.928 48.219 -24.271 1.00 35.75 489 LYS A O 1
ATOM 3717 N N . GLN A 1 490 ? 85.250 48.584 -26.458 1.00 37.75 490 GLN A N 1
ATOM 3718 C CA . GLN A 1 490 ? 86.707 48.403 -26.442 1.00 37.75 490 GLN A CA 1
ATOM 3719 C C . GLN A 1 490 ? 87.369 49.626 -25.782 1.00 37.75 490 GLN A C 1
ATOM 3721 O O . GLN A 1 490 ? 87.299 50.734 -26.308 1.00 37.75 490 GLN A O 1
ATOM 3726 N N . THR A 1 491 ? 87.990 49.442 -24.617 1.00 33.75 491 THR A N 1
ATOM 3727 C CA . THR A 1 491 ? 88.824 50.457 -23.955 1.00 33.75 491 THR A CA 1
ATOM 3728 C C . THR A 1 491 ? 90.270 50.308 -24.420 1.00 33.75 491 THR A C 1
ATOM 3730 O O . THR A 1 491 ? 90.962 49.379 -24.004 1.00 33.75 491 THR A O 1
ATOM 3733 N N . THR A 1 492 ? 90.738 51.210 -25.281 1.00 42.44 492 THR A N 1
ATOM 3734 C CA . THR A 1 492 ? 92.149 51.300 -25.676 1.00 42.44 492 THR A CA 1
ATOM 3735 C C . THR A 1 492 ? 92.913 52.132 -24.646 1.00 42.44 492 THR A C 1
ATOM 3737 O O . THR A 1 492 ? 92.600 53.298 -24.418 1.00 42.44 492 THR A O 1
ATOM 3740 N N . SER A 1 493 ? 93.895 51.508 -23.998 1.00 31.25 493 SER A N 1
ATOM 3741 C CA . SER A 1 493 ? 94.824 52.137 -23.057 1.00 31.25 493 SER A CA 1
ATOM 3742 C C . SER A 1 493 ? 95.953 52.820 -23.835 1.00 31.25 493 SER A C 1
ATOM 3744 O O . SER A 1 493 ? 96.646 52.153 -24.602 1.00 31.25 493 SER A O 1
ATOM 3746 N N . THR A 1 494 ? 96.148 54.128 -23.644 1.00 36.06 494 THR A N 1
ATOM 3747 C CA . THR A 1 494 ? 97.287 54.875 -24.202 1.00 36.06 494 THR A CA 1
ATOM 3748 C C . THR A 1 494 ? 98.172 55.344 -23.054 1.00 36.06 494 THR A C 1
ATOM 3750 O O . THR A 1 494 ? 97.762 56.169 -22.242 1.00 36.06 494 THR A O 1
ATOM 3753 N N . SER A 1 495 ? 99.392 54.812 -22.995 1.00 35.09 495 SER A N 1
ATOM 3754 C CA . SER A 1 495 ? 100.454 55.248 -22.090 1.00 35.09 495 SER A CA 1
ATOM 3755 C C . SER A 1 495 ? 101.457 56.081 -22.889 1.00 35.09 495 SER A C 1
ATOM 3757 O O . SER A 1 495 ? 102.064 55.560 -23.822 1.00 35.09 495 SER A O 1
ATOM 3759 N N . HIS A 1 496 ? 101.636 57.360 -22.546 1.00 41.50 496 HIS A N 1
ATOM 3760 C CA . HIS A 1 496 ? 102.851 58.101 -22.888 1.00 41.50 496 HIS A CA 1
ATOM 3761 C C . HIS A 1 496 ? 103.215 59.118 -21.798 1.00 41.50 496 HIS A C 1
ATOM 3763 O O . HIS A 1 496 ? 102.369 59.679 -21.108 1.00 41.50 496 HIS A O 1
ATOM 3769 N N . ARG A 1 497 ? 104.529 59.253 -21.636 1.00 44.12 497 ARG A N 1
ATOM 3770 C CA . ARG A 1 497 ? 105.316 59.711 -20.490 1.00 44.12 497 ARG A CA 1
ATOM 3771 C C . ARG A 1 497 ? 105.775 61.167 -20.690 1.00 44.12 497 ARG A C 1
ATOM 3773 O O . ARG A 1 497 ? 106.219 61.478 -21.787 1.00 44.12 497 ARG A O 1
ATOM 3780 N N . THR A 1 498 ? 105.746 61.949 -19.603 1.00 45.72 498 THR A N 1
ATOM 3781 C CA . THR A 1 498 ? 106.599 63.113 -19.226 1.00 45.72 498 THR A CA 1
ATOM 3782 C C . THR A 1 498 ? 106.843 64.270 -20.204 1.00 45.72 498 THR A C 1
ATOM 3784 O O . THR A 1 498 ? 107.429 64.084 -21.266 1.00 45.72 498 THR A O 1
ATOM 3787 N N . TYR A 1 499 ? 106.615 65.488 -19.699 1.00 38.56 499 TYR A N 1
ATOM 3788 C CA . TYR A 1 499 ? 107.728 66.306 -19.194 1.00 38.56 499 TYR A CA 1
ATOM 3789 C C . TYR A 1 499 ? 107.599 66.468 -17.682 1.00 38.56 499 TYR A C 1
ATOM 3791 O O . TYR A 1 499 ? 106.436 66.536 -17.222 1.00 38.56 499 TYR A O 1
#

Sequence (499 aa):
MSISVRTTTSTVPRTMTSKSIITKTRSSSAAFPQKAHSVYGGSLGGSTRTSTYRVGGGGGYGGGYGFGGGYGGGYGGGYGGGYGGGFSTGIMVGGDSDLIQLNEKATMQNLNDRLASYLEKVRSLEAANATLERQIREYYDKKGPIAQRDYSKYWNTINDLKDKIKNATINNANILLQIDNSKLAADDFRIKYEHELAMRQSVEADIANLRRLLDQTTLTKADLEMQIESLQDELAFMKKNHQEDLAALRAQLTGTVNVEVDAAPQQDLNKVLEEIRAHYENIIQKHRREQEDWFKDKTAGLNKEVAISTETIQTTKTQITDLRRTLQGLEIELQSQLSMKAALEKSLADTEARYSAMLAGYQNQINMLEAELSQVRASIEQQGREYAMLLDIKTRLEQEIATYRSLLENQDIKTQIPGGFLTISGGSQSSGGTHIITSGGSQSSGGSHIITSGGSQSSGGSHVITSGGSQSSGGSHIIKSGGPTIQIKQTTSTSHRTY

pLDDT: mean 74.14, std 25.08, range [29.88, 98.38]

InterPro domains:
  IPR002957 Keratin, type I [PR01248] (182-195)
  IPR002957 Keratin, type I [PR01248] (203-226)
  IPR002957 Keratin, type I [PR01248] (257-277)
  IPR002957 Keratin, type I [PR01248] (329-344)
  IPR002957 Keratin, type I [PR01248] (355-381)
  IPR002957 Keratin, type I [PTHR23239] (17-455)
  IPR018039 Intermediate filament protein, conserved site [PS00226] (401-409)
  IPR039008 Intermediate filament, rod domain [PF00038] (103-412)
  IPR039008 Intermediate filament, rod domain [PS51842] (104-415)
  IPR039008 Intermediate filament, rod domain [SM01391] (103-414)